Protein AF-A0A0E4FY52-F1 (afdb_monomer_lite)

pLDDT: mean 85.88, std 13.63, range [32.44, 98.69]

Secondary structure (DSSP, 8-state):
-PPPHHHHHHHHHHHHHHHHT-S---TTS-TTTTT--HHHHHHHHHHHHHHHSS---HHHHHHS-SHHHHHHHHTT-TTSGGGS--SSSEEEEEPPGGGHHHHHHHHHHHTGGGT--HHHHGGGTS--S--S--EEEEEETTEEEEEEEEEEEEEEETTEEEEEEEEEEEEE-GGGGGGHHHHHHHHT--TTPEEEESS--HHHHHHHHHTTPEE---EEEEE-TTTTGGGGG-SS--EEE--HHHHHTT--HHHHHHHHHHHTSSEEEEEEEETTEEEEEEEEEEEEEPPHHHHGGGGGTS-SEEEEEEEEEES-HHHHHHTHHHHHHHHHHHHT-SEEEEEGGGSSSPPSSEEEE---EEE-SS--GGG--SSSSHHHHS--

Foldseek 3Di:
DPPDLVVLLVVLQVLLCVLLVDPDDDQQDQSLLSPCAPVSLVSSQVVVCVVLVHHQPVLQCLVRVGNVSSSCSSVVVPPPDPPPPPDFFKDKDFDDPVCLQVVLCVLCVQPVVVVQHSVLSSLLVPAPFDPDGQWMFMGGVPDTFWIKGWLWHFAQDPNDTAIETEIDSGDGHPSNNSCSLVRVCVVPVDPRHKYKYFDDDPSRLVSVVVVVWDWLPWWKFKAFAPLLVVLVPDPFDKDKDQDPVVLCVPDDPNVNVLCVSQVVFQWRWMWIGTPPDIKTWTKHKAWDADDCVVCPPCSVPDDRIAIEIETQDIPDQVSCSSNVNVNFVVRCVVSVGRIYMYMQLSHPHRGDGDIHDTTMIMDHPPDDSSRDTCSSGCVGSHRD

Organism: NCBI:txid1355477

InterPro domains:
  IPR009081 Phosphopantetheine binding ACP domain [PF00550] (11-73)
  IPR009081 Phosphopantetheine binding ACP domain [PS50075] (3-78)
  IPR016181 Acyl-CoA N-acyltransferase [SSF55729] (88-184)
  IPR036736 ACP-like superfamily [G3DSA:1.10.1200.10] (4-85)
  IPR036736 ACP-like superfamily [SSF47336] (4-77)

Sequence (384 aa):
MLPDVEQLRKDLQAICQRVLDLAPIGWSDNLLDLGADSLAIVSLLLEIESYAGHPVPLSAFLRAPSIEGLIAVLSGAEAMTAQQLGRSGLHVRALGPEDVEPVCRFLEESFRGAGIDATKWRRLFDHGWSDHTRGFMLFDGNALVGFIGAVAARRQVNEEAVLVCNLSSWVVRAQYRGWGMALLASMLDDANATYTCFTPQPSSWAALIAQRFKPLDSQRIAIPPLLQAATLFGSTRPMISFDPAVIRERLTSHQSQIFDDHAAYDCLQLIVVDGPDYAYLVVKRRDQRLAASRLGRLARFLPLKIPYSDILHCSAPVLLLRHLERVKLAILRRQRTVALVAEARIFPVPPRGMMLPMITCFRSPLIADGELDRLYSEIVLLPI

Radius of gyration: 24.76 Å; chains: 1; bounding box: 55×55×76 Å

Structure (mmCIF, N/CA/C/O backbone):
data_AF-A0A0E4FY52-F1
#
_entry.id   AF-A0A0E4FY52-F1
#
loop_
_atom_site.group_PDB
_atom_site.id
_atom_site.type_symbol
_atom_site.label_atom_id
_atom_site.label_alt_id
_atom_site.label_comp_id
_atom_site.label_asym_id
_atom_site.label_entity_id
_atom_site.label_seq_id
_atom_site.pdbx_PDB_ins_code
_atom_site.Cartn_x
_atom_site.Cartn_y
_atom_site.Cartn_z
_atom_site.occupancy
_atom_site.B_iso_or_equiv
_atom_site.auth_seq_id
_atom_site.auth_comp_id
_atom_site.auth_asym_id
_atom_site.auth_atom_id
_atom_site.pdbx_PDB_model_num
ATOM 1 N N . MET A 1 1 ? -3.500 -17.241 49.534 1.00 34.25 1 MET A N 1
ATOM 2 C CA . MET A 1 1 ? -4.549 -16.269 49.897 1.00 34.25 1 MET A CA 1
ATOM 3 C C . MET A 1 1 ? -4.620 -15.279 48.754 1.00 34.25 1 MET A C 1
ATOM 5 O O . MET A 1 1 ? -3.636 -14.588 48.538 1.00 34.25 1 MET A O 1
ATOM 9 N N . LEU A 1 2 ? -5.688 -15.317 47.955 1.00 42.91 2 LEU A N 1
ATOM 10 C CA . LEU A 1 2 ? -5.938 -14.285 46.944 1.00 42.91 2 LEU A CA 1
ATOM 11 C C . LEU A 1 2 ? -6.092 -12.944 47.686 1.00 42.91 2 LEU A C 1
ATOM 13 O O . LEU A 1 2 ? -6.692 -12.963 48.767 1.00 42.91 2 LEU A O 1
ATOM 17 N N . PRO A 1 3 ? -5.529 -11.825 47.194 1.00 52.12 3 PRO A N 1
ATOM 18 C CA . PRO A 1 3 ? -5.827 -10.515 47.763 1.00 52.12 3 PRO A CA 1
ATOM 19 C C . PRO A 1 3 ? -7.348 -10.347 47.835 1.00 52.12 3 PRO A C 1
ATOM 21 O O . PRO A 1 3 ? -8.067 -10.819 46.953 1.00 52.12 3 PRO A O 1
ATOM 24 N N . ASP A 1 4 ? -7.832 -9.745 48.920 1.00 76.69 4 ASP A N 1
ATOM 25 C CA . ASP A 1 4 ? -9.251 -9.442 49.093 1.00 76.69 4 ASP A CA 1
ATOM 26 C C . ASP A 1 4 ? -9.739 -8.703 47.836 1.00 76.69 4 ASP A C 1
ATOM 28 O O . ASP A 1 4 ? -9.209 -7.645 47.495 1.00 76.69 4 ASP A O 1
ATOM 32 N N . VAL A 1 5 ? -10.683 -9.292 47.095 1.00 73.50 5 VAL A N 1
ATOM 33 C CA . VAL A 1 5 ? -11.169 -8.762 45.804 1.00 73.50 5 VAL A CA 1
ATOM 34 C C . VAL A 1 5 ? -11.662 -7.324 45.969 1.00 73.50 5 VAL A C 1
ATOM 36 O O . VAL A 1 5 ? -11.540 -6.505 45.060 1.00 73.50 5 VAL A O 1
ATOM 39 N N . GLU A 1 6 ? -12.155 -6.995 47.159 1.00 76.81 6 GLU A N 1
ATOM 40 C CA . GLU A 1 6 ? -12.583 -5.655 47.530 1.00 76.81 6 GLU A CA 1
ATOM 41 C C . GLU A 1 6 ? -11.409 -4.670 47.674 1.00 76.81 6 GLU A C 1
ATOM 43 O O . GLU A 1 6 ? -11.518 -3.505 47.286 1.00 76.81 6 GLU A O 1
ATOM 48 N N . GLN A 1 7 ? -10.260 -5.128 48.178 1.00 82.12 7 GLN A N 1
ATOM 49 C CA . GLN A 1 7 ? -9.035 -4.330 48.225 1.00 82.12 7 GLN A CA 1
ATOM 50 C C . GLN A 1 7 ? -8.464 -4.127 46.818 1.00 82.12 7 GLN A C 1
ATOM 52 O O . GLN A 1 7 ? -8.112 -3.006 46.458 1.00 82.12 7 GLN A O 1
ATOM 57 N N . LEU A 1 8 ? -8.475 -5.175 45.988 1.00 83.75 8 LEU A N 1
ATOM 58 C CA . LEU A 1 8 ? -8.060 -5.093 44.587 1.00 83.75 8 LEU A CA 1
ATOM 59 C C . LEU A 1 8 ? -8.913 -4.081 43.797 1.00 83.75 8 LEU A C 1
ATOM 61 O O . LEU A 1 8 ? -8.371 -3.289 43.031 1.00 83.75 8 LEU A O 1
ATOM 65 N N . ARG A 1 9 ? -10.236 -4.046 44.021 1.00 87.56 9 ARG A N 1
ATOM 66 C CA . ARG A 1 9 ? -11.139 -3.030 43.441 1.00 87.56 9 ARG A CA 1
ATOM 67 C C . ARG A 1 9 ? -10.727 -1.613 43.799 1.00 87.56 9 ARG A C 1
ATOM 69 O O . ARG A 1 9 ? -10.664 -0.763 42.915 1.00 87.56 9 ARG A O 1
ATOM 76 N N . LYS A 1 10 ? -10.453 -1.360 45.078 1.00 88.56 10 LYS A N 1
ATOM 77 C CA . LYS A 1 10 ? -10.075 -0.030 45.573 1.00 88.56 10 LYS A CA 1
ATOM 78 C C . LYS A 1 10 ? -8.712 0.408 45.049 1.00 88.56 10 LYS A C 1
ATOM 80 O O . LYS A 1 10 ? -8.567 1.559 44.647 1.00 88.56 10 LYS A O 1
ATOM 85 N N . ASP A 1 11 ? -7.749 -0.505 44.998 1.00 88.88 11 ASP A N 1
ATOM 86 C CA . ASP A 1 11 ? -6.402 -0.207 44.511 1.00 88.88 11 ASP A CA 1
ATOM 87 C C . ASP A 1 11 ? -6.418 0.104 43.007 1.00 88.88 11 ASP A C 1
ATOM 89 O O . ASP A 1 11 ? -5.869 1.118 42.571 1.00 88.88 11 ASP A O 1
ATOM 93 N N . LEU A 1 12 ? -7.138 -0.697 42.213 1.00 89.12 12 LEU A N 1
ATOM 94 C CA . LEU A 1 12 ? -7.328 -0.423 40.787 1.00 89.12 12 LEU A CA 1
ATOM 95 C C . LEU A 1 12 ? -8.127 0.860 40.548 1.00 89.12 12 LEU A C 1
ATOM 97 O O . LEU A 1 12 ? -7.792 1.620 39.642 1.00 89.12 12 LEU A O 1
ATOM 101 N N . GLN A 1 13 ? -9.143 1.145 41.366 1.00 92.50 13 GLN A N 1
ATOM 102 C CA . GLN A 1 13 ? -9.881 2.407 41.307 1.00 92.50 13 GLN A CA 1
ATOM 103 C C . GLN A 1 13 ? -8.958 3.605 41.549 1.00 92.50 13 GLN A C 1
ATOM 105 O O . GLN A 1 13 ? -9.003 4.559 40.777 1.00 92.50 13 GLN A O 1
ATOM 110 N N . ALA A 1 14 ? -8.083 3.541 42.555 1.00 89.94 14 ALA A N 1
ATOM 111 C CA . ALA A 1 14 ? -7.125 4.603 42.847 1.00 89.94 14 ALA A CA 1
ATOM 112 C C . ALA A 1 14 ? -6.115 4.811 41.703 1.00 89.94 14 ALA A C 1
ATOM 114 O O . ALA A 1 14 ? -5.808 5.952 41.351 1.00 89.94 14 ALA A O 1
ATOM 115 N N . ILE A 1 15 ? -5.637 3.726 41.082 1.00 89.50 15 ILE A N 1
ATOM 116 C CA . ILE A 1 15 ? -4.785 3.785 39.884 1.00 89.50 15 ILE A CA 1
ATOM 117 C C . ILE A 1 15 ? -5.532 4.469 38.732 1.00 89.50 15 ILE A C 1
ATOM 119 O O . ILE A 1 15 ? -5.026 5.434 38.162 1.00 89.50 15 ILE A O 1
ATOM 123 N N . CYS A 1 16 ? -6.762 4.035 38.438 1.00 87.88 16 CYS A N 1
ATOM 124 C CA . CYS A 1 16 ? -7.575 4.608 37.363 1.00 87.88 16 CYS A CA 1
ATOM 125 C C . CYS A 1 16 ? -7.833 6.103 37.572 1.00 87.88 16 CYS A C 1
ATOM 127 O O . CYS A 1 16 ? -7.650 6.890 36.648 1.00 87.88 16 CYS A O 1
ATOM 129 N N . GLN A 1 17 ? -8.205 6.505 38.789 1.00 90.81 17 GLN A N 1
ATOM 130 C CA . GLN A 1 17 ? -8.491 7.903 39.116 1.00 90.81 17 GLN A CA 1
ATOM 131 C C . GLN A 1 17 ? -7.258 8.796 38.985 1.00 90.81 17 GLN A C 1
ATOM 133 O O . GLN A 1 17 ? -7.359 9.922 38.509 1.00 90.81 17 GLN A O 1
ATOM 138 N N . ARG A 1 18 ? -6.087 8.285 39.379 1.00 87.44 18 ARG A N 1
ATOM 139 C CA . ARG A 1 18 ? -4.816 9.008 39.287 1.00 87.44 18 ARG A CA 1
ATOM 140 C C . ARG A 1 18 ? -4.327 9.151 37.848 1.00 87.44 18 ARG A C 1
ATOM 142 O O . ARG A 1 18 ? -3.831 10.212 37.492 1.00 87.44 18 ARG A O 1
ATOM 149 N N . VAL A 1 19 ? -4.448 8.104 37.031 1.00 85.94 19 VAL A N 1
ATOM 150 C CA . VAL A 1 19 ? -3.993 8.129 35.629 1.00 85.94 19 VAL A CA 1
ATOM 151 C C . VAL A 1 19 ? -4.923 8.962 34.748 1.00 85.94 19 VAL A C 1
ATOM 153 O O . VAL A 1 19 ? -4.449 9.649 33.848 1.00 85.94 19 VAL A O 1
ATOM 156 N N . LEU A 1 20 ? -6.233 8.910 35.002 1.00 82.31 20 LEU A N 1
ATOM 157 C CA . LEU A 1 20 ? -7.238 9.637 34.219 1.00 82.31 20 LEU A CA 1
ATOM 158 C C . LEU A 1 20 ? -7.530 11.046 34.747 1.00 82.31 20 LEU A C 1
ATOM 160 O O . LEU A 1 20 ? -8.320 11.754 34.131 1.00 82.31 20 LEU A O 1
ATOM 164 N N . ASP A 1 21 ? -6.911 11.439 35.865 1.00 84.81 21 ASP A N 1
ATOM 165 C CA . ASP A 1 21 ? -7.165 12.705 36.571 1.00 84.81 21 ASP A CA 1
ATOM 166 C C . ASP A 1 21 ? -8.673 12.967 36.774 1.00 84.81 21 ASP A C 1
ATOM 168 O O . ASP A 1 21 ? -9.191 14.068 36.583 1.00 84.81 21 ASP A O 1
ATOM 172 N N . LEU A 1 22 ? -9.408 11.901 37.113 1.00 83.00 22 LEU A N 1
ATOM 173 C CA . LEU A 1 22 ? -10.867 11.888 37.177 1.00 83.00 22 LEU A CA 1
ATOM 174 C C . LEU A 1 22 ? -11.335 11.102 38.402 1.00 83.00 22 LEU A C 1
ATOM 176 O O . LEU A 1 22 ? -10.983 9.939 38.572 1.00 83.00 22 LEU A O 1
ATOM 180 N N . ALA A 1 23 ? -12.169 11.712 39.246 1.00 82.06 23 ALA A N 1
ATOM 181 C CA . ALA A 1 23 ? -12.808 11.050 40.381 1.00 82.06 23 ALA A CA 1
ATOM 182 C C . ALA A 1 23 ? -14.222 11.619 40.636 1.00 82.06 23 ALA A C 1
ATOM 184 O O . ALA A 1 23 ? -14.404 12.833 40.533 1.00 82.06 23 ALA A O 1
ATOM 185 N N . PRO A 1 24 ? -15.213 10.790 41.027 1.00 80.69 24 PRO A N 1
ATOM 186 C CA . PRO A 1 24 ? -15.132 9.342 41.216 1.00 80.69 24 PRO A CA 1
ATOM 187 C C . PRO A 1 24 ? -15.233 8.560 39.891 1.00 80.69 24 PRO A C 1
ATOM 189 O O . PRO A 1 24 ? -15.881 9.012 38.957 1.00 80.69 24 PRO A O 1
ATOM 192 N N . ILE A 1 25 ? -14.619 7.373 39.837 1.00 86.38 25 ILE A N 1
ATOM 193 C CA . ILE A 1 25 ? -14.778 6.404 38.739 1.00 86.38 25 ILE A CA 1
ATOM 194 C C . ILE A 1 25 ? -15.469 5.182 39.339 1.00 86.38 25 ILE A C 1
ATOM 196 O O . ILE A 1 25 ? -14.977 4.629 40.326 1.00 86.38 25 ILE A O 1
ATOM 200 N N . GLY A 1 26 ? -16.615 4.789 38.796 1.00 84.19 26 GLY A N 1
ATOM 201 C CA . GLY A 1 26 ? -17.335 3.577 39.169 1.00 84.19 26 GLY A CA 1
ATOM 202 C C . GLY A 1 26 ? -16.614 2.315 38.695 1.00 84.19 26 GLY A C 1
ATOM 203 O O . GLY A 1 26 ? -15.901 2.319 37.695 1.00 84.19 26 GLY A O 1
ATOM 204 N N . TRP A 1 27 ? -16.786 1.195 39.401 1.00 87.69 27 TRP A N 1
ATOM 205 C CA . TRP A 1 27 ? -16.059 -0.041 39.070 1.00 87.69 27 TRP A CA 1
ATOM 206 C C . TRP A 1 27 ? -16.488 -0.677 37.741 1.00 87.69 27 TRP A C 1
ATOM 208 O O . TRP A 1 27 ? -15.684 -1.336 37.081 1.00 87.69 27 TRP A O 1
ATOM 218 N N . SER A 1 28 ? -17.739 -0.449 37.343 1.00 84.19 28 SER A N 1
ATOM 219 C CA . SER A 1 28 ? -18.313 -0.869 36.064 1.00 84.19 28 SER A CA 1
ATOM 220 C C . SER A 1 28 ? -18.165 0.182 34.960 1.00 84.19 28 SER A C 1
ATOM 222 O O . SER A 1 28 ? -18.600 -0.068 33.837 1.00 84.19 28 SER A O 1
ATOM 224 N N . ASP A 1 29 ? -17.599 1.355 35.264 1.00 82.31 29 ASP A N 1
ATOM 225 C CA . ASP A 1 29 ? -17.460 2.421 34.278 1.00 82.31 29 ASP A CA 1
ATOM 226 C C . ASP A 1 29 ? -16.465 2.004 33.202 1.00 82.31 29 ASP A C 1
ATOM 228 O O . ASP A 1 29 ? -15.409 1.426 33.478 1.00 82.31 29 ASP A O 1
ATOM 232 N N . ASN A 1 30 ? -16.810 2.317 31.957 1.00 81.06 30 ASN A N 1
ATOM 233 C CA . ASN A 1 30 ? -15.913 2.106 30.843 1.00 81.06 30 ASN A CA 1
ATOM 234 C C . ASN A 1 30 ? -14.850 3.209 30.838 1.00 81.06 30 ASN A C 1
ATOM 236 O O . ASN A 1 30 ? -15.121 4.363 30.510 1.00 81.06 30 ASN A O 1
ATOM 240 N N . LEU A 1 31 ? -13.622 2.835 31.173 1.00 82.88 31 LEU A N 1
ATOM 241 C CA . LEU A 1 31 ? -12.478 3.731 31.277 1.00 82.88 31 LEU A CA 1
ATOM 242 C C . LEU A 1 31 ? -12.156 4.420 29.937 1.00 82.88 31 LEU A C 1
ATOM 244 O O . LEU A 1 31 ? -11.654 5.541 29.939 1.00 82.88 31 LEU A O 1
ATOM 248 N N . LEU A 1 32 ? -12.490 3.807 28.792 1.00 79.06 32 LEU A N 1
ATOM 249 C CA . LEU A 1 32 ? -12.318 4.421 27.466 1.00 79.06 32 LEU A CA 1
ATOM 250 C C . LEU A 1 32 ? -13.301 5.572 27.229 1.00 79.06 32 LEU A C 1
ATOM 252 O O . LEU A 1 32 ? -12.931 6.581 26.627 1.00 79.06 32 LEU A O 1
ATOM 256 N N . ASP A 1 33 ? -14.535 5.433 27.716 1.00 77.31 33 ASP A N 1
ATOM 257 C CA . ASP A 1 33 ? -15.580 6.454 27.573 1.00 77.31 33 ASP A CA 1
ATOM 258 C C . ASP A 1 33 ? -15.312 7.660 28.486 1.00 77.31 33 ASP A C 1
ATOM 260 O O . ASP A 1 33 ? -15.696 8.786 28.172 1.00 77.31 33 ASP A O 1
ATOM 264 N N . LEU A 1 34 ? -14.569 7.441 29.575 1.00 78.12 34 LEU A N 1
ATOM 265 C CA . LEU A 1 34 ? -14.102 8.476 30.499 1.00 78.12 34 LEU A CA 1
ATOM 266 C C . LEU A 1 34 ? -12.890 9.272 29.981 1.00 78.12 34 LEU A C 1
ATOM 268 O O . LEU A 1 34 ? -12.350 10.108 30.700 1.00 78.12 34 LEU A O 1
ATOM 272 N N . GLY A 1 35 ? -12.477 9.051 28.729 1.00 66.44 35 GLY A N 1
ATOM 273 C CA . GLY A 1 35 ? -11.421 9.831 28.088 1.00 66.44 35 GLY A CA 1
ATOM 274 C C . GLY A 1 35 ? -10.022 9.239 28.221 1.00 66.44 35 GLY A C 1
ATOM 275 O O . GLY A 1 35 ? -9.051 9.961 27.995 1.00 66.44 35 GLY A O 1
ATOM 276 N N . ALA A 1 36 ? -9.892 7.942 28.529 1.00 67.62 36 ALA A N 1
ATOM 277 C CA . ALA A 1 36 ? -8.607 7.258 28.432 1.00 67.62 36 ALA A CA 1
ATOM 278 C C . ALA A 1 36 ? -8.113 7.267 26.973 1.00 67.62 36 ALA A C 1
ATOM 280 O O . ALA A 1 36 ? -8.578 6.506 26.121 1.00 67.62 36 ALA A O 1
ATOM 281 N N . ASP A 1 37 ? -7.172 8.159 26.671 1.00 70.31 37 ASP A N 1
ATOM 282 C CA . ASP A 1 37 ? -6.479 8.184 25.390 1.00 70.31 37 ASP A CA 1
ATOM 283 C C . ASP A 1 37 ? -5.378 7.111 25.319 1.00 70.31 37 ASP A C 1
ATOM 285 O O . ASP A 1 37 ? -5.111 6.379 26.274 1.00 70.31 37 ASP A O 1
ATOM 289 N N . SER A 1 38 ? -4.721 6.980 24.164 1.00 64.38 38 SER A N 1
ATOM 290 C CA . SER A 1 38 ? -3.705 5.940 23.961 1.00 64.38 38 SER A CA 1
ATOM 291 C C . SER A 1 38 ? -2.538 6.016 24.955 1.00 64.38 38 SER A C 1
ATOM 293 O O . SER A 1 38 ? -1.946 4.979 25.244 1.00 64.38 38 SER A O 1
ATOM 295 N N . LEU A 1 39 ? -2.200 7.199 25.481 1.00 74.12 39 LEU A N 1
ATOM 296 C CA . LEU A 1 39 ? -1.121 7.355 26.458 1.00 74.12 39 LEU A CA 1
ATOM 297 C C . LEU A 1 39 ? -1.607 7.034 27.874 1.00 74.12 39 LEU A C 1
ATOM 299 O O . LEU A 1 39 ? -0.885 6.381 28.631 1.00 74.12 39 LEU A O 1
ATOM 303 N N . ALA A 1 40 ? -2.834 7.437 28.203 1.00 78.62 40 ALA A N 1
ATOM 304 C CA . ALA A 1 40 ? -3.483 7.100 29.460 1.00 78.62 40 ALA A CA 1
ATOM 305 C C . ALA A 1 40 ? -3.671 5.584 29.594 1.00 78.62 40 ALA A C 1
ATOM 307 O O . ALA A 1 40 ? -3.322 5.027 30.625 1.00 78.62 40 ALA A O 1
ATOM 308 N N . ILE A 1 41 ? -4.111 4.890 28.537 1.00 81.38 41 ILE A N 1
ATOM 309 C CA . ILE A 1 41 ? -4.272 3.425 28.539 1.00 81.38 41 ILE A CA 1
ATOM 310 C C . ILE A 1 41 ? -2.930 2.718 28.753 1.00 81.38 41 ILE A C 1
ATOM 312 O O . ILE A 1 41 ? -2.851 1.775 29.535 1.00 81.38 41 ILE A O 1
ATOM 316 N N . VAL A 1 42 ? -1.861 3.163 28.082 1.00 78.00 42 VAL A N 1
ATOM 317 C CA . VAL A 1 42 ? -0.525 2.571 28.268 1.00 78.00 42 VAL A CA 1
ATOM 318 C C . VAL A 1 42 ? -0.023 2.806 29.691 1.00 78.00 42 VAL A C 1
ATOM 320 O O . VAL A 1 42 ? 0.453 1.871 30.324 1.00 78.00 42 VAL A O 1
ATOM 323 N N . SER A 1 43 ? -0.170 4.026 30.212 1.00 81.56 43 SER A N 1
ATOM 324 C CA . SER A 1 43 ? 0.218 4.363 31.589 1.00 81.56 43 SER A CA 1
ATOM 325 C C . SER A 1 43 ? -0.569 3.545 32.613 1.00 81.56 43 SER A C 1
ATOM 327 O O . SER A 1 43 ? 0.012 3.014 33.555 1.00 81.56 43 SER A O 1
ATOM 329 N N . LEU A 1 44 ? -1.873 3.384 32.381 1.00 86.88 44 LEU A N 1
ATOM 330 C CA . LEU A 1 44 ? -2.771 2.591 33.210 1.00 86.88 44 LEU A CA 1
ATOM 331 C C . LEU A 1 44 ? -2.339 1.126 33.238 1.00 86.88 44 LEU A C 1
ATOM 333 O O . LEU A 1 44 ? -2.175 0.560 34.312 1.00 86.88 44 LEU A O 1
ATOM 337 N N . LEU A 1 45 ? -2.113 0.521 32.069 1.00 83.50 45 LEU A N 1
ATOM 338 C CA . LEU A 1 45 ? -1.670 -0.867 31.984 1.00 83.50 45 LEU A CA 1
ATOM 339 C C . LEU A 1 45 ? -0.311 -1.058 32.653 1.00 83.50 45 LEU A C 1
ATOM 341 O O . LEU A 1 45 ? -0.180 -1.974 33.449 1.00 83.50 45 LEU A O 1
ATOM 345 N N . LEU A 1 46 ? 0.661 -0.171 32.427 1.00 80.44 46 LEU A N 1
ATOM 346 C CA . LEU A 1 46 ? 1.974 -0.264 33.077 1.00 80.44 46 LEU A CA 1
ATOM 347 C C . LEU A 1 46 ? 1.884 -0.169 34.608 1.00 80.44 46 LEU A C 1
ATOM 349 O O . LEU A 1 46 ? 2.585 -0.896 35.312 1.00 80.44 46 LEU A O 1
ATOM 353 N N . GLU A 1 47 ? 1.024 0.701 35.146 1.00 84.00 47 GLU A N 1
ATOM 354 C CA . GLU A 1 47 ? 0.815 0.788 36.596 1.00 84.00 47 GLU A CA 1
ATOM 355 C C . GLU A 1 47 ? 0.099 -0.439 37.160 1.00 84.00 47 GLU A C 1
ATOM 357 O O . GLU A 1 47 ? 0.480 -0.932 38.222 1.00 84.00 47 GLU A O 1
ATOM 362 N N . ILE A 1 48 ? -0.897 -0.963 36.445 1.00 84.75 48 ILE A N 1
ATOM 363 C CA . ILE A 1 48 ? -1.607 -2.182 36.842 1.00 84.75 48 ILE A CA 1
ATOM 364 C C . ILE A 1 48 ? -0.672 -3.394 36.776 1.00 84.75 48 ILE A C 1
ATOM 366 O O . ILE A 1 48 ? -0.696 -4.217 37.682 1.00 84.75 48 ILE A O 1
ATOM 370 N N . GLU A 1 49 ? 0.185 -3.497 35.760 1.00 79.00 49 GLU A N 1
ATOM 371 C CA . GLU A 1 49 ? 1.195 -4.555 35.634 1.00 79.00 49 GLU A CA 1
ATOM 372 C C . GLU A 1 49 ? 2.230 -4.487 36.761 1.00 79.00 49 GLU A C 1
ATOM 374 O O . GLU A 1 49 ? 2.581 -5.514 37.343 1.00 79.00 49 GLU A O 1
ATOM 379 N N . SER A 1 50 ? 2.678 -3.277 37.110 1.00 77.00 50 SER A N 1
ATOM 380 C CA . SER A 1 50 ? 3.571 -3.038 38.249 1.00 77.00 50 SER A CA 1
ATOM 381 C C . SER A 1 50 ? 2.931 -3.469 39.575 1.00 77.00 50 SER A C 1
ATOM 383 O O . SER A 1 50 ? 3.596 -4.061 40.423 1.00 77.00 50 SER A O 1
ATOM 385 N N . TYR A 1 51 ? 1.627 -3.226 39.735 1.00 82.44 51 TYR A N 1
ATOM 386 C CA . TYR A 1 51 ? 0.863 -3.634 40.913 1.00 82.44 51 TYR A CA 1
ATOM 387 C C . TYR A 1 51 ? 0.585 -5.151 40.951 1.00 82.44 51 TYR A C 1
ATOM 389 O O . TYR A 1 51 ? 0.758 -5.784 41.991 1.00 82.44 51 TYR A O 1
ATOM 397 N N . ALA A 1 52 ? 0.169 -5.749 39.831 1.00 77.12 52 ALA A N 1
ATOM 398 C CA . ALA A 1 52 ? -0.245 -7.152 39.739 1.00 77.12 52 ALA A CA 1
ATOM 399 C C . ALA A 1 52 ? 0.932 -8.137 39.598 1.00 77.12 52 ALA A C 1
ATOM 401 O O . ALA A 1 52 ? 0.775 -9.332 39.852 1.00 77.12 52 ALA A O 1
ATOM 402 N N . GLY A 1 53 ? 2.112 -7.662 39.188 1.00 67.81 53 GLY A N 1
ATOM 403 C CA . GLY A 1 53 ? 3.317 -8.480 39.016 1.00 67.81 53 GLY A CA 1
ATOM 404 C C . GLY A 1 53 ? 3.319 -9.368 37.765 1.00 67.81 53 GLY A C 1
ATOM 405 O O . GLY A 1 53 ? 4.213 -10.200 37.610 1.00 67.81 53 GLY A O 1
ATOM 406 N N . HIS A 1 54 ? 2.344 -9.209 36.868 1.00 70.56 54 HIS A N 1
ATOM 407 C CA . HIS A 1 54 ? 2.256 -9.920 35.592 1.00 70.56 54 HIS A CA 1
ATOM 408 C C . HIS A 1 54 ? 1.638 -9.024 34.504 1.00 70.56 54 HIS A C 1
ATOM 410 O O . HIS A 1 54 ? 0.875 -8.112 34.830 1.00 70.56 54 HIS A O 1
ATOM 416 N N . PRO A 1 55 ? 1.941 -9.269 33.212 1.00 64.75 55 PRO A N 1
ATOM 417 C CA . PRO A 1 55 ? 1.423 -8.448 32.126 1.00 64.75 55 PRO A CA 1
ATOM 418 C C . PRO A 1 55 ? -0.102 -8.567 32.003 1.00 64.75 55 PRO A C 1
ATOM 420 O O . PRO A 1 55 ? -0.659 -9.657 32.165 1.00 64.75 55 PRO A O 1
ATOM 423 N N . VAL A 1 56 ? -0.766 -7.461 31.667 1.00 73.19 56 VAL A N 1
ATOM 424 C CA . VAL A 1 56 ? -2.203 -7.414 31.366 1.00 73.19 56 VAL A CA 1
ATOM 425 C C . VAL A 1 56 ? -2.345 -7.193 29.865 1.00 73.19 56 VAL A C 1
ATOM 427 O O . VAL A 1 56 ? -2.041 -6.103 29.372 1.00 73.19 56 VAL A O 1
ATOM 430 N N . PRO A 1 57 ? -2.792 -8.201 29.092 1.00 72.44 57 PRO A N 1
ATOM 431 C CA . PRO A 1 57 ? -2.941 -8.038 27.657 1.00 72.44 57 PRO A CA 1
ATOM 432 C C . PRO A 1 57 ? -3.901 -6.889 27.351 1.00 72.44 57 PRO A C 1
ATOM 434 O O . PRO A 1 57 ? -5.054 -6.898 27.787 1.00 72.44 57 PRO A O 1
ATOM 437 N N . LEU A 1 58 ? -3.457 -5.929 26.537 1.00 72.12 58 LEU A N 1
ATOM 438 C CA . LEU A 1 58 ? -4.317 -4.834 26.085 1.00 72.12 58 LEU A CA 1
ATOM 439 C C . LEU A 1 58 ? -5.604 -5.367 25.430 1.00 72.12 58 LEU A C 1
ATOM 441 O O . LEU A 1 58 ? -6.663 -4.778 25.601 1.00 72.12 58 LEU A O 1
ATOM 445 N N . SER A 1 59 ? -5.540 -6.500 24.724 1.00 64.94 59 SER A N 1
ATOM 446 C CA . SER A 1 59 ? -6.718 -7.157 24.143 1.00 64.94 59 SER A CA 1
ATOM 447 C C . SER A 1 59 ? -7.768 -7.537 25.192 1.00 64.94 59 SER A C 1
ATOM 449 O O . SER A 1 59 ? -8.960 -7.390 24.938 1.00 64.94 59 SER A O 1
ATOM 451 N N . ALA A 1 60 ? -7.339 -8.003 26.365 1.00 69.69 60 ALA A N 1
ATOM 452 C CA . ALA A 1 60 ? -8.215 -8.401 27.459 1.00 69.69 60 ALA A CA 1
ATOM 453 C C . ALA A 1 60 ? -8.850 -7.171 28.130 1.00 69.69 60 ALA A C 1
ATOM 455 O O . ALA A 1 60 ? -10.063 -7.141 28.331 1.00 69.69 60 ALA A O 1
ATOM 456 N N . PHE A 1 61 ? -8.061 -6.113 28.353 1.00 79.88 61 PHE A N 1
ATOM 457 C CA . PHE A 1 61 ? -8.569 -4.814 28.807 1.00 79.88 61 PHE A CA 1
ATOM 458 C C . PHE A 1 61 ? -9.597 -4.221 27.836 1.00 79.88 61 PHE A C 1
ATOM 460 O O . PHE A 1 61 ? -10.676 -3.822 28.249 1.00 79.88 61 PHE A O 1
ATOM 467 N N . LEU A 1 62 ? -9.313 -4.205 26.531 1.00 76.38 62 LEU A N 1
ATOM 468 C CA . LEU A 1 62 ? -10.215 -3.619 25.532 1.00 76.38 62 LEU A CA 1
ATOM 469 C C . LEU A 1 62 ? -11.537 -4.387 25.376 1.00 76.38 62 LEU A C 1
ATOM 471 O O . LEU A 1 62 ? -12.524 -3.799 24.943 1.00 76.38 62 LEU A O 1
ATOM 475 N N . ARG A 1 63 ? -11.575 -5.682 25.719 1.00 74.31 63 ARG A N 1
ATOM 476 C CA . ARG A 1 63 ? -12.817 -6.475 25.734 1.00 74.31 63 ARG A CA 1
ATOM 477 C C . ARG A 1 63 ? -13.725 -6.112 26.909 1.00 74.31 63 ARG A C 1
ATOM 479 O O . ARG A 1 63 ? -14.941 -6.181 26.766 1.00 74.31 63 ARG A O 1
ATOM 486 N N . ALA A 1 64 ? -13.146 -5.741 28.048 1.00 79.50 64 ALA A N 1
ATOM 487 C CA . ALA A 1 64 ? -13.870 -5.347 29.251 1.00 79.50 64 ALA A CA 1
ATOM 488 C C . ALA A 1 64 ? -13.147 -4.170 29.939 1.00 79.50 64 ALA A C 1
ATOM 490 O O . ALA A 1 64 ? -12.464 -4.372 30.945 1.00 79.50 64 ALA A O 1
ATOM 491 N N . PRO A 1 65 ? -13.262 -2.944 29.394 1.00 84.94 65 PRO A N 1
ATOM 492 C CA . PRO A 1 65 ? -12.466 -1.782 29.805 1.00 84.94 65 PRO A CA 1
ATOM 493 C C . PRO A 1 65 ? -12.990 -1.129 31.092 1.00 84.94 65 PRO A C 1
ATOM 495 O O . PRO A 1 65 ? -13.176 0.081 31.160 1.00 84.94 65 PRO A O 1
ATOM 498 N N . SER A 1 66 ? -13.252 -1.928 32.119 1.00 88.50 66 SER A N 1
ATOM 499 C CA . SER A 1 66 ? -13.699 -1.483 33.438 1.00 88.50 66 SER A CA 1
ATOM 500 C C . SER A 1 66 ? -12.803 -2.068 34.524 1.00 88.50 66 SER A C 1
ATOM 502 O O . SER A 1 66 ? -12.047 -3.014 34.286 1.00 88.50 66 SER A O 1
ATOM 504 N N . ILE A 1 67 ? -12.891 -1.529 35.740 1.00 87.88 67 ILE A N 1
ATOM 505 C CA . ILE A 1 67 ? -12.172 -2.083 36.897 1.00 87.88 67 ILE A CA 1
ATOM 506 C C . ILE A 1 67 ? -12.635 -3.525 37.153 1.00 87.88 67 ILE A C 1
ATOM 508 O O . ILE A 1 67 ? -11.816 -4.396 37.428 1.00 87.88 67 ILE A O 1
ATOM 512 N N . GLU A 1 68 ? -13.928 -3.815 36.988 1.00 84.06 68 GLU A N 1
ATOM 513 C CA . GLU A 1 68 ? -14.450 -5.184 37.085 1.00 84.06 68 GLU A CA 1
ATOM 514 C C . GLU A 1 68 ? -13.909 -6.114 35.993 1.00 84.06 68 GLU A C 1
ATOM 516 O O . GLU A 1 68 ? -13.553 -7.257 36.285 1.00 84.06 68 GLU A O 1
ATOM 521 N N . GLY A 1 69 ? -13.805 -5.629 34.753 1.00 81.00 69 GLY A N 1
ATOM 522 C CA . GLY A 1 69 ? -13.224 -6.385 33.646 1.00 81.00 69 GLY A CA 1
ATOM 523 C C . GLY A 1 69 ? -11.747 -6.693 33.869 1.00 81.00 69 GLY A C 1
ATOM 524 O O . GLY A 1 69 ? -11.323 -7.838 33.718 1.00 81.00 69 GLY A O 1
ATOM 525 N N . LEU A 1 70 ? -10.984 -5.704 34.337 1.00 84.00 70 LEU A N 1
ATOM 526 C CA . LEU A 1 70 ? -9.593 -5.874 34.752 1.00 84.00 70 LEU A CA 1
ATOM 527 C C . LEU A 1 70 ? -9.458 -6.924 35.856 1.00 84.00 70 LEU A C 1
ATOM 529 O O . LEU A 1 70 ? -8.613 -7.805 35.754 1.00 84.00 70 LEU A O 1
ATOM 533 N N . ILE A 1 71 ? -10.316 -6.897 36.874 1.00 84.25 71 ILE A N 1
ATOM 534 C CA . ILE A 1 71 ? -10.298 -7.902 37.945 1.00 84.25 71 ILE A CA 1
ATOM 535 C C . ILE A 1 71 ? -10.605 -9.294 37.409 1.00 84.25 71 ILE A C 1
ATOM 537 O O . ILE A 1 71 ? -9.955 -10.249 37.830 1.00 84.25 71 ILE A O 1
ATOM 541 N N . ALA A 1 72 ? -11.555 -9.432 36.483 1.00 79.50 72 ALA A N 1
ATOM 542 C CA . ALA A 1 72 ? -11.869 -10.719 35.868 1.00 79.50 72 ALA A CA 1
ATOM 543 C C . ALA A 1 72 ? -10.670 -11.289 35.090 1.00 79.50 72 ALA A C 1
ATOM 545 O O . ALA A 1 72 ? -10.390 -12.486 35.190 1.00 79.50 72 ALA A O 1
ATOM 546 N N . VAL A 1 73 ? -9.929 -10.425 34.385 1.00 77.88 73 VAL A N 1
ATOM 547 C CA . VAL A 1 73 ? -8.687 -10.779 33.678 1.00 77.88 73 VAL A CA 1
ATOM 548 C C . VAL A 1 73 ? -7.583 -11.163 34.665 1.00 77.88 73 VAL A C 1
ATOM 550 O O . VAL A 1 73 ? -6.967 -12.215 34.519 1.00 77.88 73 VAL A O 1
ATOM 553 N N . LEU A 1 74 ? -7.371 -10.360 35.711 1.00 77.50 74 LEU A N 1
ATOM 554 C CA . LEU A 1 74 ? -6.368 -10.610 36.754 1.00 77.50 74 LEU A CA 1
ATOM 555 C C . LEU A 1 74 ? -6.686 -11.863 37.593 1.00 77.50 74 LEU A C 1
ATOM 557 O O . LEU A 1 74 ? -5.779 -12.516 38.099 1.00 77.50 74 LEU A O 1
ATOM 561 N N . SER A 1 75 ? -7.965 -12.228 37.719 1.00 73.00 75 SER A N 1
ATOM 562 C CA . SER A 1 75 ? -8.424 -13.399 38.483 1.00 73.00 75 SER A CA 1
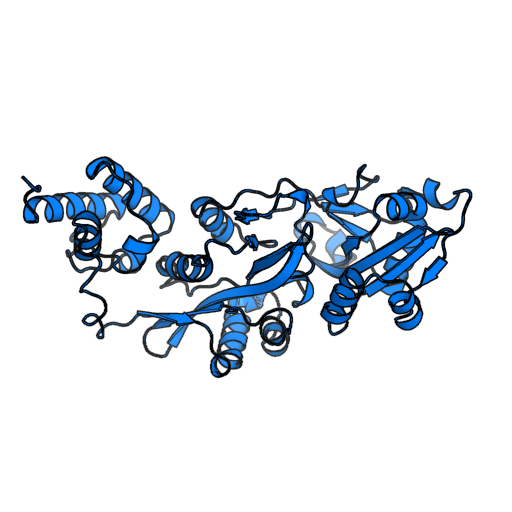ATOM 563 C C . SER A 1 75 ? -8.506 -14.687 37.649 1.00 73.00 75 SER A C 1
ATOM 565 O O . SER A 1 75 ? -8.881 -15.728 38.186 1.00 73.00 75 SER A O 1
ATOM 567 N N . GLY A 1 76 ? -8.179 -14.645 36.350 1.00 58.59 76 GLY A N 1
ATOM 568 C CA . GLY A 1 76 ? -8.182 -15.821 35.467 1.00 58.59 76 GLY A CA 1
ATOM 569 C C . GLY A 1 76 ? -9.573 -16.352 35.086 1.00 58.59 76 GLY A C 1
ATOM 570 O O . GLY A 1 76 ? -9.705 -17.519 34.724 1.00 58.59 76 GLY A O 1
ATOM 571 N N . ALA A 1 77 ? -10.621 -15.525 35.160 1.00 50.59 77 ALA A N 1
ATOM 572 C CA . ALA A 1 77 ? -12.016 -15.924 34.944 1.00 50.59 77 ALA A CA 1
ATOM 573 C C . ALA A 1 77 ? -12.519 -15.642 33.509 1.00 50.59 77 ALA A C 1
ATOM 575 O O . ALA A 1 77 ? -13.634 -15.160 33.316 1.00 50.59 77 ALA A O 1
ATOM 576 N N . GLU A 1 78 ? -11.722 -15.946 32.480 1.00 44.22 78 GLU A N 1
ATOM 577 C CA . GLU A 1 78 ? -12.037 -15.635 31.069 1.00 44.22 78 GLU A CA 1
ATOM 578 C C . GLU A 1 78 ? -13.206 -16.443 30.448 1.00 44.22 78 GLU A C 1
ATOM 580 O O . GLU A 1 78 ? -13.493 -16.293 29.263 1.00 44.22 78 GLU A O 1
ATOM 585 N N . ALA A 1 79 ? -13.936 -17.273 31.203 1.00 36.22 79 ALA A N 1
ATOM 586 C CA . ALA A 1 79 ? -14.850 -18.260 30.612 1.00 36.22 79 ALA A CA 1
ATOM 587 C C . ALA A 1 79 ? -16.369 -17.975 30.695 1.00 36.22 79 ALA A C 1
ATOM 589 O O . ALA A 1 79 ? -17.131 -18.780 30.167 1.00 36.22 79 ALA A O 1
ATOM 590 N N . MET A 1 80 ? -16.867 -16.891 31.316 1.00 32.44 80 MET A N 1
ATOM 591 C CA . MET A 1 80 ? -18.329 -16.757 31.561 1.00 32.44 80 MET A CA 1
ATOM 592 C C . MET A 1 80 ? -19.012 -15.429 31.185 1.00 32.44 80 MET A C 1
ATOM 594 O O . MET A 1 80 ? -20.239 -15.371 31.182 1.00 32.44 80 MET A O 1
ATOM 598 N N . THR A 1 81 ? -18.297 -14.371 30.803 1.00 34.72 81 THR A N 1
ATOM 599 C CA . THR A 1 81 ? -18.902 -13.034 30.589 1.00 34.72 81 THR A CA 1
ATOM 600 C C . THR A 1 81 ? -19.318 -12.717 29.150 1.00 34.72 81 THR A C 1
ATOM 602 O O . THR A 1 81 ? -19.877 -11.650 28.897 1.00 34.72 81 THR A O 1
ATOM 605 N N . ALA A 1 82 ? -19.132 -13.640 28.201 1.00 37.69 82 ALA A N 1
ATOM 606 C CA . ALA A 1 82 ? -19.465 -13.418 26.788 1.00 37.69 82 ALA A CA 1
ATOM 607 C C . ALA A 1 82 ? -20.980 -13.314 26.497 1.00 37.69 82 ALA A C 1
ATOM 609 O O . ALA A 1 82 ? -21.363 -12.893 25.408 1.00 37.69 82 ALA A O 1
ATOM 610 N N . GLN A 1 83 ? -21.854 -13.672 27.446 1.00 34.66 83 GLN A N 1
ATOM 611 C CA . GLN A 1 83 ? -23.292 -13.827 27.187 1.00 34.66 83 GLN A CA 1
ATOM 612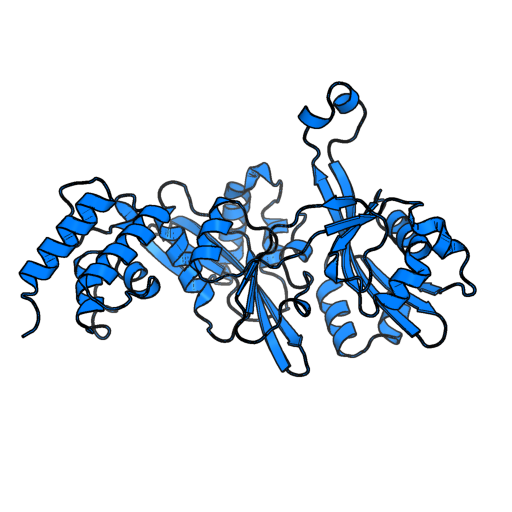 C C . GLN A 1 83 ? -24.204 -12.815 27.907 1.00 34.66 83 GLN A C 1
ATOM 614 O O . GLN A 1 83 ? -25.418 -12.881 27.735 1.00 34.66 83 GLN A O 1
ATOM 619 N N . GLN A 1 84 ? -23.659 -11.852 28.669 1.00 36.75 84 GLN A N 1
ATOM 620 C CA . GLN A 1 84 ? -24.470 -10.979 29.542 1.00 36.75 84 GLN A CA 1
ATOM 621 C C . GLN A 1 84 ? -24.332 -9.454 29.348 1.00 36.75 84 GLN A C 1
ATOM 623 O O . GLN A 1 84 ? -25.099 -8.715 29.958 1.00 36.75 84 GLN A O 1
ATOM 628 N N . LEU A 1 85 ? -23.472 -8.950 28.452 1.00 41.91 85 LEU A N 1
ATOM 629 C CA . LEU A 1 85 ? -23.288 -7.498 28.220 1.00 41.91 85 LEU A CA 1
ATOM 630 C C . LEU A 1 85 ? -24.106 -6.912 27.047 1.00 41.91 85 LEU A C 1
ATOM 632 O O . LEU A 1 85 ? -23.815 -5.831 26.545 1.00 41.91 85 LEU A O 1
ATOM 636 N N . GLY A 1 86 ? -25.188 -7.578 26.637 1.00 36.00 86 GLY A N 1
ATOM 637 C CA . GLY A 1 86 ? -26.071 -7.164 25.534 1.00 36.00 86 GLY A CA 1
ATOM 638 C C . GLY A 1 86 ? -26.938 -5.913 25.766 1.00 36.00 86 GLY A C 1
ATOM 639 O O . GLY A 1 86 ? -28.022 -5.828 25.192 1.00 36.00 86 GLY A O 1
ATOM 640 N N . ARG A 1 87 ? -26.518 -4.948 26.594 1.00 37.16 87 ARG A N 1
ATOM 641 C CA . ARG A 1 87 ? -27.228 -3.670 26.796 1.00 37.16 87 ARG A CA 1
ATOM 642 C C . ARG A 1 87 ? -26.272 -2.493 27.065 1.00 37.16 87 ARG A C 1
ATOM 644 O O . ARG A 1 87 ? -26.312 -1.922 28.146 1.00 37.16 87 ARG A O 1
ATOM 651 N N . SER A 1 88 ? -25.451 -2.100 26.083 1.00 46.50 88 SER A N 1
ATOM 652 C CA . SER A 1 88 ? -24.983 -0.705 25.934 1.00 46.50 88 SER A CA 1
ATOM 653 C C . SER A 1 88 ? -24.363 -0.426 24.554 1.00 46.50 88 SER A C 1
ATOM 655 O O . SER A 1 88 ? -23.455 -1.134 24.135 1.00 46.50 88 SER A O 1
ATOM 657 N N . GLY A 1 89 ? -24.854 0.628 23.891 1.00 66.69 89 GLY A N 1
ATOM 658 C CA . GLY A 1 89 ? -24.115 1.560 23.022 1.00 66.69 89 GLY A CA 1
ATOM 659 C C . GLY A 1 89 ? -23.145 1.011 21.977 1.00 66.69 89 GLY A C 1
ATOM 660 O O . GLY A 1 89 ? -23.488 0.972 20.801 1.00 66.69 89 GLY A O 1
ATOM 661 N N . LEU A 1 90 ? -21.919 0.651 22.361 1.00 81.00 90 LEU A N 1
ATOM 662 C CA . LEU A 1 90 ? -20.807 0.464 21.428 1.00 81.00 90 LEU A CA 1
ATOM 663 C C . LEU A 1 90 ? -20.469 -0.998 21.125 1.00 81.00 90 LEU A C 1
ATOM 665 O O . LEU A 1 90 ? -20.341 -1.814 22.034 1.00 81.00 90 LEU A O 1
ATOM 669 N N . HIS A 1 91 ? -20.223 -1.318 19.853 1.00 85.31 91 HIS A N 1
ATOM 670 C CA . HIS A 1 91 ? -19.698 -2.628 19.461 1.00 85.31 91 HIS A CA 1
ATOM 671 C C . HIS A 1 91 ? -18.794 -2.573 18.225 1.00 85.31 91 HIS A C 1
ATOM 673 O O . HIS A 1 91 ? -18.962 -1.735 17.338 1.00 85.31 91 HIS A O 1
ATOM 679 N N . VAL A 1 92 ? -17.836 -3.503 18.161 1.00 90.62 92 VAL A N 1
ATOM 680 C CA . VAL A 1 92 ? -16.975 -3.732 16.993 1.00 90.62 92 VAL A CA 1
ATOM 681 C C . VAL A 1 92 ? -17.434 -4.992 16.268 1.00 90.62 92 VAL A C 1
ATOM 683 O O . VAL A 1 92 ? -17.699 -6.010 16.907 1.00 90.62 92 VAL A O 1
ATOM 686 N N . ARG A 1 93 ? -17.486 -4.959 14.935 1.00 93.25 93 ARG A N 1
ATOM 687 C CA . ARG A 1 93 ? -17.676 -6.166 14.116 1.00 93.25 93 ARG A CA 1
ATOM 688 C C . ARG A 1 93 ? -16.909 -6.101 12.801 1.00 93.25 93 ARG A C 1
ATOM 690 O O . ARG A 1 93 ? -16.552 -5.018 12.336 1.00 93.25 93 ARG A O 1
ATOM 697 N N . ALA A 1 94 ? -16.667 -7.265 12.206 1.00 94.38 94 ALA A N 1
ATOM 698 C CA . ALA A 1 94 ? -16.054 -7.370 10.887 1.00 94.38 94 ALA A CA 1
ATOM 699 C C . ALA A 1 94 ? -16.951 -6.747 9.802 1.00 94.38 94 ALA A C 1
ATOM 701 O O . ALA A 1 94 ? -18.182 -6.746 9.914 1.00 94.38 94 ALA A O 1
ATOM 702 N N . LEU A 1 95 ? -16.313 -6.214 8.761 1.00 94.69 95 LEU A N 1
ATOM 703 C CA . LEU A 1 95 ? -16.971 -5.687 7.568 1.00 94.69 95 LEU A CA 1
ATOM 704 C C . LEU A 1 95 ? -17.597 -6.814 6.741 1.00 94.69 95 LEU A C 1
ATOM 706 O O . LEU A 1 95 ? -16.884 -7.716 6.301 1.00 94.69 95 LEU A O 1
ATOM 710 N N . GLY A 1 96 ? -18.911 -6.736 6.515 1.00 93.00 96 GLY A N 1
ATOM 711 C CA . GLY A 1 96 ? -19.651 -7.604 5.603 1.00 93.00 96 GLY A CA 1
ATOM 712 C C . GLY A 1 96 ? -19.813 -6.990 4.202 1.00 93.00 96 GLY A C 1
ATOM 713 O O . GLY A 1 96 ? -19.593 -5.787 4.017 1.00 93.00 96 GLY A O 1
ATOM 714 N N . PRO A 1 97 ? -20.203 -7.783 3.187 1.00 91.62 97 PRO A N 1
ATOM 715 C CA . PRO A 1 97 ? -20.444 -7.290 1.826 1.00 91.62 97 PRO A CA 1
ATOM 716 C C . PRO A 1 97 ? -21.484 -6.159 1.737 1.00 91.62 97 PRO A C 1
ATOM 718 O O . PRO A 1 97 ? -21.344 -5.245 0.923 1.00 91.62 97 PRO A O 1
ATOM 721 N N . GLU A 1 98 ? -22.513 -6.193 2.583 1.00 93.94 98 GLU A N 1
ATOM 722 C CA . GLU A 1 98 ? -23.578 -5.190 2.674 1.00 93.94 98 GLU A CA 1
ATOM 723 C C . GLU A 1 98 ? -23.098 -3.839 3.227 1.00 93.94 98 GLU A C 1
ATOM 725 O O . GLU A 1 98 ? -23.710 -2.801 2.963 1.00 93.94 98 GLU A O 1
ATOM 730 N N . ASP A 1 99 ? -21.973 -3.833 3.945 1.00 95.44 99 ASP A N 1
ATOM 731 C CA . ASP A 1 99 ? -21.435 -2.650 4.614 1.00 95.44 99 ASP A CA 1
ATOM 732 C C . ASP A 1 99 ? -20.513 -1.814 3.721 1.00 95.44 99 ASP A C 1
ATOM 734 O O . ASP A 1 99 ? -20.200 -0.669 4.056 1.00 95.44 99 ASP A O 1
ATOM 738 N N . VAL A 1 100 ? -20.088 -2.356 2.573 1.00 95.81 100 VAL A N 1
ATOM 739 C CA . VAL A 1 100 ? -19.114 -1.718 1.670 1.00 95.81 100 VAL A CA 1
ATOM 740 C C . VAL A 1 100 ? -19.549 -0.304 1.293 1.00 95.81 100 VAL A C 1
ATOM 742 O O . VAL A 1 100 ? -18.766 0.639 1.384 1.00 95.81 100 VAL A O 1
ATOM 745 N N . GLU A 1 101 ? -20.807 -0.140 0.893 1.00 96.31 101 GLU A N 1
ATOM 746 C CA . GLU A 1 101 ? -21.337 1.153 0.466 1.00 96.31 101 GLU A CA 1
ATOM 747 C C . GLU A 1 101 ? -21.433 2.167 1.632 1.00 96.31 101 GLU A C 1
ATOM 749 O O . GLU A 1 101 ? -20.878 3.264 1.501 1.00 96.31 101 GLU A O 1
ATOM 754 N N . PRO A 1 102 ? -22.045 1.837 2.793 1.00 96.06 102 PRO A N 1
ATOM 755 C CA . PRO A 1 102 ? -21.987 2.685 3.988 1.00 96.06 102 PRO A CA 1
ATOM 756 C C . PRO A 1 102 ? -20.569 3.103 4.400 1.00 96.06 102 PRO A C 1
ATOM 758 O O . PRO A 1 102 ? -20.333 4.277 4.694 1.00 96.06 102 PRO A O 1
ATOM 761 N N . VAL A 1 103 ? -19.611 2.171 4.384 1.00 97.31 103 VAL A N 1
ATOM 762 C CA . VAL A 1 103 ? -18.217 2.436 4.767 1.00 97.31 103 VAL A CA 1
ATOM 763 C C . VAL A 1 103 ? -17.531 3.359 3.766 1.00 97.31 103 VAL A C 1
ATOM 765 O O . VAL A 1 103 ? -16.834 4.284 4.179 1.00 97.31 103 VAL A O 1
ATOM 768 N N . CYS A 1 104 ? -17.759 3.184 2.463 1.00 97.31 104 CYS A N 1
ATOM 769 C CA . CYS A 1 104 ? -17.196 4.074 1.445 1.00 97.31 104 CYS A CA 1
ATOM 770 C C . CYS A 1 104 ? -17.646 5.530 1.640 1.00 97.31 104 CYS A C 1
ATOM 772 O O . CYS A 1 104 ? -16.819 6.440 1.547 1.00 97.31 104 CYS A O 1
ATOM 774 N N . ARG A 1 105 ? -18.924 5.761 1.975 1.00 96.38 105 ARG A N 1
ATOM 775 C CA . ARG A 1 105 ? -19.431 7.110 2.291 1.00 96.38 105 ARG A CA 1
ATOM 776 C C . ARG A 1 105 ? -18.829 7.657 3.579 1.00 96.38 105 ARG A C 1
ATOM 778 O O . ARG A 1 105 ? -18.398 8.805 3.617 1.00 96.38 105 ARG A O 1
ATOM 785 N N . PHE A 1 106 ? -18.743 6.826 4.616 1.00 96.69 106 PHE A N 1
ATOM 786 C CA . PHE A 1 106 ? -18.115 7.208 5.880 1.00 96.69 106 PHE A CA 1
ATOM 787 C C . PHE A 1 106 ? -16.642 7.607 5.698 1.00 96.69 106 PHE A C 1
ATOM 789 O O . PHE A 1 106 ? -16.189 8.589 6.292 1.00 96.69 106 PHE A O 1
ATOM 796 N N . LEU A 1 107 ? -15.897 6.892 4.850 1.00 96.50 107 LEU A N 1
ATOM 797 C CA . LEU A 1 107 ? -14.514 7.214 4.501 1.00 96.50 107 LEU A CA 1
ATOM 798 C C . LEU A 1 107 ? -14.408 8.506 3.687 1.00 96.50 107 LEU A C 1
ATOM 800 O O . LEU A 1 107 ? -13.572 9.349 4.006 1.00 96.50 107 LEU A O 1
ATOM 804 N N . GLU A 1 108 ? -15.266 8.709 2.687 1.00 95.50 108 GLU A N 1
ATOM 805 C CA . GLU A 1 108 ? -15.327 9.968 1.934 1.00 95.50 108 GLU A CA 1
ATOM 806 C C . GLU A 1 108 ? -15.586 11.168 2.859 1.00 95.50 108 GLU A C 1
ATOM 808 O O . GLU A 1 108 ? -14.888 12.183 2.787 1.00 95.50 108 GLU A O 1
ATOM 813 N N . GLU A 1 109 ? -16.537 11.037 3.786 1.00 94.44 109 GLU A N 1
ATOM 814 C CA . GLU A 1 109 ? -16.848 12.069 4.774 1.00 94.44 109 GLU A CA 1
ATOM 815 C C . GLU A 1 109 ? -15.696 12.320 5.751 1.00 94.44 109 GLU A C 1
ATOM 817 O O . GLU A 1 109 ? -15.400 13.473 6.078 1.00 94.44 109 GLU A O 1
ATOM 822 N N . SER A 1 110 ? -15.033 11.257 6.200 1.00 92.56 110 SER A N 1
ATOM 823 C CA . SER A 1 110 ? -13.946 11.328 7.178 1.00 92.56 110 SER A CA 1
ATOM 824 C C . SER A 1 110 ? -12.638 11.852 6.574 1.00 92.56 110 SER A C 1
ATOM 826 O O . SER A 1 110 ? -11.862 12.524 7.253 1.00 92.56 110 SER A O 1
ATOM 828 N N . PHE A 1 111 ? -12.406 11.599 5.283 1.00 89.38 111 PHE A N 1
ATOM 829 C CA . PHE A 1 111 ? -11.198 11.976 4.547 1.00 89.38 111 PHE A CA 1
ATOM 830 C C . PHE A 1 111 ? -11.463 13.037 3.466 1.00 89.38 111 PHE A C 1
ATOM 832 O O . PHE A 1 111 ? -10.774 13.065 2.444 1.00 89.38 111 PHE A O 1
ATOM 839 N N . ARG A 1 112 ? -12.396 13.977 3.690 1.00 84.88 112 ARG A N 1
ATOM 840 C CA . ARG A 1 112 ? -12.728 15.055 2.726 1.00 84.88 112 ARG A CA 1
ATOM 841 C C . ARG A 1 112 ? -11.503 15.783 2.149 1.00 84.88 112 ARG A C 1
ATOM 843 O O . ARG A 1 112 ? -11.477 16.114 0.968 1.00 84.88 112 ARG A O 1
ATOM 850 N N . GLY A 1 113 ? -10.452 15.995 2.950 1.00 78.75 113 GLY A N 1
ATOM 851 C CA . GLY A 1 113 ? -9.207 16.647 2.506 1.00 78.75 113 GLY A CA 1
ATOM 852 C C . GLY A 1 113 ? -8.362 15.838 1.503 1.00 78.75 113 GLY A C 1
ATOM 853 O O . GLY A 1 113 ? -7.543 16.414 0.769 1.00 78.75 113 GLY A O 1
ATOM 854 N N . A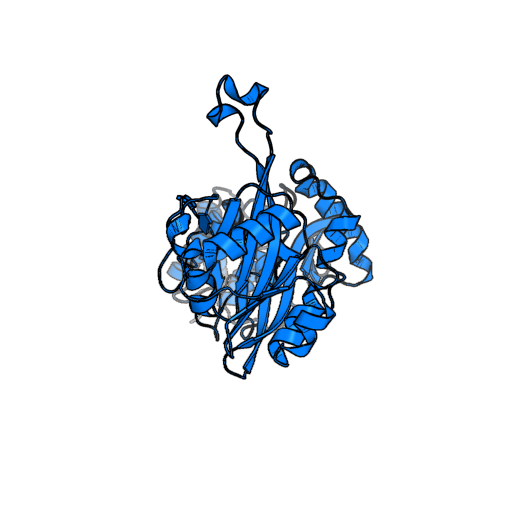LA A 1 114 ? -8.564 14.518 1.440 1.00 80.62 114 ALA A N 1
ATOM 855 C CA . ALA A 1 114 ? -7.897 13.630 0.492 1.00 80.62 114 ALA A CA 1
ATOM 856 C C . ALA A 1 114 ? -8.469 13.780 -0.929 1.00 80.62 114 ALA A C 1
ATOM 858 O O . ALA A 1 114 ? -7.721 13.658 -1.899 1.00 80.62 114 ALA A O 1
ATOM 859 N N . GLY A 1 115 ? -9.753 14.137 -1.061 1.00 84.06 115 GLY A N 1
ATOM 860 C CA . GLY A 1 115 ? -10.435 14.248 -2.356 1.00 84.06 115 GLY A CA 1
ATOM 861 C C . GLY A 1 115 ? -10.702 12.892 -3.019 1.00 84.06 115 GLY A C 1
ATOM 862 O O . GLY A 1 115 ? -10.656 12.786 -4.246 1.00 84.06 115 GLY A O 1
ATOM 863 N N . ILE A 1 116 ? -10.920 11.854 -2.207 1.00 90.88 116 ILE A N 1
ATOM 864 C CA . ILE A 1 116 ? -11.276 10.499 -2.640 1.00 90.88 116 ILE A CA 1
ATOM 865 C C . ILE A 1 116 ? -12.771 10.315 -2.384 1.00 90.88 116 ILE A C 1
ATOM 867 O O . ILE A 1 116 ? -13.208 10.399 -1.238 1.00 90.88 116 ILE A O 1
ATOM 871 N N . ASP A 1 117 ? -13.528 10.092 -3.455 1.00 93.31 117 ASP A N 1
ATOM 872 C CA . ASP A 1 117 ? -14.967 9.823 -3.403 1.00 93.31 117 ASP A CA 1
ATOM 873 C C . ASP A 1 117 ? -15.265 8.358 -3.036 1.00 93.31 117 ASP A C 1
ATOM 875 O O . ASP A 1 117 ? -14.391 7.486 -3.135 1.00 93.31 117 ASP A O 1
ATOM 879 N N . ALA A 1 118 ? -16.507 8.069 -2.639 1.00 92.81 118 ALA A N 1
ATOM 880 C CA . ALA A 1 118 ? -16.948 6.725 -2.264 1.00 92.81 118 ALA A CA 1
ATOM 881 C C . ALA A 1 118 ? -16.690 5.674 -3.362 1.00 92.81 118 ALA A C 1
ATOM 883 O O . ALA A 1 118 ? -16.336 4.535 -3.059 1.00 92.81 118 ALA A O 1
ATOM 884 N N . THR A 1 119 ? -16.786 6.051 -4.644 1.00 92.06 119 THR A N 1
ATOM 885 C CA . THR A 1 119 ? -16.543 5.123 -5.766 1.00 92.06 119 THR A CA 1
ATOM 886 C C . THR A 1 119 ? -15.087 4.662 -5.802 1.00 92.06 119 THR A C 1
ATOM 888 O O . THR A 1 119 ? -14.801 3.493 -6.056 1.00 92.06 119 THR A O 1
ATOM 891 N N . LYS A 1 120 ? -14.139 5.560 -5.520 1.00 93.69 120 LYS A N 1
ATOM 892 C CA . LYS A 1 120 ? -12.714 5.214 -5.441 1.00 93.69 120 LYS A CA 1
ATOM 893 C C . LYS A 1 120 ? -12.378 4.441 -4.169 1.00 93.69 120 LYS A C 1
ATOM 895 O O . LYS A 1 120 ? -11.560 3.527 -4.251 1.00 93.69 120 LYS A O 1
ATOM 900 N N . TRP A 1 121 ? -13.013 4.756 -3.036 1.00 95.69 121 TRP A N 1
ATOM 901 C CA . TRP A 1 121 ? -12.866 3.975 -1.798 1.00 95.69 121 TRP A CA 1
ATOM 902 C C . TRP A 1 121 ? -13.273 2.516 -1.978 1.00 95.69 121 TRP A C 1
ATOM 904 O O . TRP A 1 121 ? -12.616 1.630 -1.433 1.00 95.69 121 TRP A O 1
ATOM 914 N N . ARG A 1 122 ? -14.273 2.260 -2.827 1.00 94.94 122 ARG A N 1
ATOM 915 C CA . ARG A 1 122 ? -14.753 0.912 -3.140 1.00 94.94 122 ARG A CA 1
ATOM 916 C C . ARG A 1 122 ? -13.659 -0.041 -3.634 1.00 94.94 122 ARG A C 1
ATOM 918 O O . ARG A 1 122 ? -13.726 -1.240 -3.387 1.00 94.94 122 ARG A O 1
ATOM 925 N N . ARG A 1 123 ? -12.586 0.482 -4.239 1.00 94.00 123 ARG A N 1
ATOM 926 C CA . ARG A 1 123 ? -11.434 -0.316 -4.699 1.00 94.00 123 ARG A CA 1
ATOM 927 C C . ARG A 1 123 ? -10.706 -1.055 -3.575 1.00 94.00 123 ARG A C 1
ATOM 929 O O . ARG A 1 123 ? -10.102 -2.083 -3.856 1.00 94.00 123 ARG A O 1
ATOM 936 N N . LEU A 1 124 ? -10.778 -0.573 -2.330 1.00 93.69 124 LEU A N 1
ATOM 937 C CA . LEU A 1 124 ? -10.268 -1.305 -1.159 1.00 93.69 124 LEU A CA 1
ATOM 938 C C . LEU A 1 124 ? -11.058 -2.580 -0.861 1.00 93.69 124 LEU A C 1
ATOM 940 O O . LEU A 1 124 ? -10.566 -3.444 -0.148 1.00 93.69 124 LEU A O 1
ATOM 944 N N . PHE A 1 125 ? -12.276 -2.689 -1.385 1.00 93.75 125 PHE A N 1
ATOM 945 C CA . PHE A 1 125 ? -13.192 -3.785 -1.102 1.00 93.75 125 PHE A CA 1
ATOM 946 C C . PHE A 1 125 ? -13.489 -4.640 -2.333 1.00 93.75 125 PHE A C 1
ATOM 948 O O . PHE A 1 125 ? -13.985 -5.742 -2.186 1.00 93.75 125 PHE A O 1
ATOM 955 N N . ASP A 1 126 ? -13.171 -4.196 -3.543 1.00 91.38 126 ASP A N 1
ATOM 956 C CA . ASP A 1 126 ? -13.495 -4.954 -4.760 1.00 91.38 126 ASP A CA 1
ATOM 957 C C . ASP A 1 126 ? -12.288 -5.745 -5.322 1.00 91.38 126 ASP A C 1
ATOM 959 O O . ASP A 1 126 ? -12.371 -6.309 -6.411 1.00 91.38 126 ASP A O 1
ATOM 963 N N . HIS A 1 127 ? -11.152 -5.806 -4.610 1.00 91.50 127 HIS A N 1
ATOM 964 C CA . HIS A 1 127 ? -9.963 -6.552 -5.058 1.00 91.50 127 HIS A CA 1
ATOM 965 C C . HIS A 1 127 ? -10.049 -8.060 -4.752 1.00 91.50 127 HIS A C 1
ATOM 967 O O . HIS A 1 127 ? -10.497 -8.470 -3.681 1.00 91.50 127 HIS A O 1
ATOM 973 N N . GLY A 1 128 ? -9.562 -8.893 -5.678 1.00 90.56 128 GLY A N 1
ATOM 974 C CA . GLY A 1 128 ? -9.595 -10.363 -5.588 1.00 90.56 128 GLY A CA 1
ATOM 975 C C . GLY A 1 128 ? -8.366 -11.017 -4.944 1.00 90.56 128 GLY A C 1
ATOM 976 O O . GLY A 1 128 ? -8.165 -12.213 -5.104 1.00 90.56 128 GLY A O 1
ATOM 977 N N . TRP A 1 129 ? -7.511 -10.250 -4.260 1.00 93.12 129 TRP A N 1
ATOM 978 C CA . TRP A 1 129 ? -6.197 -10.734 -3.796 1.00 93.12 129 TRP A CA 1
ATOM 979 C C . TRP A 1 129 ? -6.240 -11.670 -2.571 1.00 93.12 129 TRP A C 1
ATOM 981 O O . TRP A 1 129 ? -5.266 -12.373 -2.297 1.00 93.12 129 TRP A O 1
ATOM 991 N N . SER A 1 130 ? -7.334 -11.657 -1.802 1.00 90.88 130 SER A N 1
ATOM 992 C CA . SER A 1 130 ? -7.568 -12.543 -0.654 1.00 90.88 130 SER A CA 1
ATOM 993 C C . SER A 1 130 ? -9.028 -12.471 -0.198 1.00 90.88 130 SER A C 1
ATOM 995 O O . SER A 1 130 ? -9.659 -11.419 -0.321 1.00 90.88 130 SER A O 1
ATOM 997 N N . ASP A 1 131 ? -9.515 -13.554 0.412 1.00 86.94 131 ASP A N 1
ATOM 998 C CA . ASP A 1 131 ? -10.827 -13.629 1.076 1.00 86.94 131 ASP A CA 1
ATOM 999 C C . ASP A 1 131 ? -10.771 -13.217 2.559 1.00 86.94 131 ASP A C 1
ATOM 1001 O O . ASP A 1 131 ? -11.770 -13.283 3.274 1.00 86.94 131 ASP A O 1
ATOM 1005 N N . HIS A 1 132 ? -9.594 -12.825 3.056 1.00 88.62 132 HIS A N 1
ATOM 1006 C CA . HIS A 1 132 ? -9.423 -12.399 4.443 1.00 88.62 132 HIS A CA 1
ATOM 1007 C C . HIS A 1 132 ? -10.227 -11.123 4.749 1.00 88.62 132 HIS A C 1
ATOM 1009 O O . HIS A 1 132 ? -10.420 -10.270 3.879 1.00 88.62 132 HIS A O 1
ATOM 1015 N N . THR A 1 133 ? -10.650 -10.963 6.009 1.00 86.62 133 THR A N 1
ATOM 1016 C CA . THR A 1 133 ? -11.382 -9.782 6.491 1.00 86.62 133 THR A CA 1
ATOM 1017 C C . THR A 1 133 ? -10.704 -8.486 6.051 1.00 86.62 133 THR A C 1
ATOM 1019 O O . THR A 1 133 ? -9.517 -8.274 6.306 1.00 86.62 133 THR A O 1
ATOM 1022 N N . ARG A 1 134 ? -11.487 -7.604 5.418 1.00 91.62 134 ARG A N 1
ATOM 1023 C CA . ARG A 1 134 ? -11.022 -6.335 4.827 1.00 91.62 134 ARG A CA 1
ATOM 1024 C C . ARG A 1 134 ? -11.112 -5.138 5.769 1.00 91.62 134 ARG A C 1
ATOM 1026 O O . ARG A 1 134 ? -10.691 -4.034 5.425 1.00 91.62 134 ARG A O 1
ATOM 1033 N N . GLY A 1 135 ? -11.678 -5.330 6.954 1.00 94.94 135 GLY A N 1
ATOM 1034 C CA . GLY A 1 135 ? -11.798 -4.274 7.942 1.00 94.94 135 GLY A CA 1
ATOM 1035 C C . GLY A 1 135 ? -12.718 -4.608 9.100 1.00 94.94 135 GLY A C 1
ATOM 1036 O O . GLY A 1 135 ? -13.485 -5.570 9.059 1.00 94.94 135 GLY A O 1
ATOM 1037 N N . PHE A 1 136 ? -12.652 -3.753 10.111 1.00 96.12 136 PHE A N 1
ATOM 1038 C CA . PHE A 1 136 ? -13.538 -3.758 11.264 1.00 96.12 136 PHE A CA 1
ATOM 1039 C C . PHE A 1 136 ? -14.209 -2.398 11.396 1.00 96.12 136 PHE A C 1
ATOM 1041 O O . PHE A 1 136 ? -13.615 -1.355 11.114 1.00 96.12 136 PHE A O 1
ATOM 1048 N N . MET A 1 137 ? -15.459 -2.425 11.834 1.00 97.31 137 MET A N 1
ATOM 1049 C CA . MET A 1 137 ? -16.303 -1.257 12.031 1.00 97.31 137 MET A CA 1
ATOM 1050 C C . MET A 1 137 ? -16.661 -1.127 13.500 1.00 97.31 137 MET A C 1
ATOM 1052 O O . MET A 1 137 ? -16.935 -2.126 14.161 1.00 97.31 137 MET A O 1
ATOM 1056 N N . LEU A 1 138 ? -16.693 0.111 13.976 1.00 94.44 138 LEU A N 1
ATOM 1057 C CA . LEU A 1 138 ? -17.163 0.483 15.300 1.00 94.44 138 LEU A CA 1
ATOM 1058 C C . LEU A 1 138 ? -18.516 1.172 15.162 1.00 94.44 138 LEU A C 1
ATOM 1060 O O . LEU A 1 138 ? -18.633 2.178 14.455 1.00 94.44 138 LEU A O 1
ATOM 1064 N N . PHE A 1 139 ? -19.507 0.649 15.869 1.00 90.94 139 PHE A N 1
ATOM 1065 C CA . PHE A 1 139 ? -20.863 1.170 15.899 1.00 90.94 139 PHE A CA 1
ATOM 1066 C C . PHE A 1 139 ? -21.224 1.686 17.281 1.00 90.94 139 PHE A C 1
ATOM 1068 O O . PHE A 1 139 ? -20.857 1.062 18.269 1.00 90.94 139 PHE A O 1
ATOM 1075 N N . ASP A 1 140 ? -21.991 2.773 17.317 1.00 86.81 140 ASP A N 1
ATOM 1076 C CA . ASP A 1 140 ? -22.775 3.213 18.471 1.00 86.81 140 ASP A CA 1
ATOM 1077 C C . ASP A 1 140 ? -24.265 3.054 18.120 1.00 86.81 140 ASP A C 1
ATOM 1079 O O . ASP A 1 140 ? -24.800 3.756 17.253 1.00 86.81 140 ASP A O 1
ATOM 1083 N N . GLY A 1 141 ? -24.914 2.036 18.683 1.00 84.06 141 GLY A N 1
ATOM 1084 C CA . GLY A 1 141 ? -26.197 1.531 18.205 1.00 84.06 141 GLY A CA 1
ATOM 1085 C C . GLY A 1 141 ? -26.100 1.111 16.736 1.00 84.06 141 GLY A C 1
ATOM 1086 O O . GLY A 1 141 ? -25.362 0.192 16.394 1.00 84.06 141 GLY A O 1
ATOM 1087 N N . ASN A 1 142 ? -26.821 1.814 15.858 1.00 86.69 142 ASN A N 1
ATOM 1088 C CA . ASN A 1 142 ? -26.783 1.588 14.406 1.00 86.69 142 ASN A CA 1
ATOM 1089 C C . ASN A 1 142 ? -25.878 2.585 13.659 1.00 86.69 142 ASN A C 1
ATOM 1091 O O . ASN A 1 142 ? -25.767 2.521 12.434 1.00 86.69 142 ASN A O 1
ATOM 1095 N N . ALA A 1 143 ? -25.261 3.539 14.359 1.00 90.94 143 ALA A N 1
ATOM 1096 C CA . ALA A 1 143 ? -24.434 4.561 13.736 1.00 90.94 143 ALA A CA 1
ATOM 1097 C C . ALA A 1 143 ? -22.993 4.065 13.574 1.00 90.94 143 ALA A C 1
ATOM 1099 O O . ALA A 1 143 ? -22.349 3.711 14.556 1.00 90.94 143 ALA A O 1
ATOM 1100 N N . LEU A 1 144 ? -22.462 4.095 12.348 1.00 95.81 144 LEU A N 1
ATOM 1101 C CA . LEU A 1 144 ? -21.043 3.848 12.088 1.00 95.81 144 LEU A CA 1
ATOM 1102 C C . LEU A 1 144 ? -20.213 5.041 12.586 1.00 95.81 144 LEU A C 1
ATOM 1104 O O . LEU A 1 144 ? -20.357 6.167 12.096 1.00 95.81 144 LEU A O 1
ATOM 1108 N N . VAL A 1 145 ? -19.346 4.797 13.567 1.00 94.44 145 VAL A N 1
ATOM 1109 C CA . VAL A 1 145 ? -18.560 5.840 14.245 1.00 94.44 145 VAL A CA 1
ATOM 1110 C C . VAL A 1 145 ? -17.048 5.636 14.152 1.00 94.44 145 VAL A C 1
ATOM 1112 O O . VAL A 1 145 ? -16.288 6.562 14.447 1.00 94.44 145 VAL A O 1
ATOM 1115 N N . GLY A 1 146 ? -16.591 4.479 13.677 1.00 96.19 146 GLY A N 1
ATOM 1116 C CA . GLY A 1 146 ? -15.183 4.226 13.388 1.00 96.19 146 GLY A CA 1
ATOM 1117 C C . GLY A 1 146 ? -14.978 3.062 12.427 1.00 96.19 146 GLY A C 1
ATOM 1118 O O . GLY A 1 146 ? -15.843 2.205 12.274 1.00 96.19 146 GLY A O 1
ATOM 1119 N N . PHE A 1 147 ? -13.823 3.042 11.774 1.00 97.69 147 PHE A N 1
ATOM 1120 C CA . PHE A 1 147 ? -13.433 2.015 10.822 1.00 97.69 147 PHE A CA 1
ATOM 1121 C C . PHE A 1 147 ? -11.910 1.854 10.793 1.00 97.69 147 PHE A C 1
ATOM 1123 O O . PHE A 1 147 ? -11.165 2.832 10.888 1.00 97.69 147 PHE A O 1
ATOM 1130 N N . ILE A 1 148 ? -11.447 0.618 10.630 1.00 96.50 148 ILE A N 1
ATOM 1131 C CA . ILE A 1 148 ? -10.080 0.298 10.216 1.00 96.50 148 ILE A CA 1
ATOM 1132 C C . ILE A 1 148 ? -10.146 -0.706 9.071 1.00 96.50 148 ILE A C 1
ATOM 1134 O O . ILE A 1 148 ? -10.849 -1.710 9.166 1.00 96.50 148 ILE A O 1
ATOM 1138 N N . GLY A 1 149 ? -9.426 -0.433 7.987 1.00 96.31 149 GLY A N 1
ATOM 1139 C CA . GLY A 1 149 ? -9.348 -1.307 6.824 1.00 96.31 149 GLY A CA 1
ATOM 1140 C C . GLY A 1 149 ? -8.023 -2.054 6.752 1.00 96.31 149 GLY A C 1
ATOM 1141 O O . GLY A 1 149 ? -7.031 -1.666 7.373 1.00 96.31 149 GLY A O 1
ATOM 1142 N N . ALA A 1 150 ? -7.994 -3.114 5.956 1.00 95.19 150 ALA A N 1
ATOM 1143 C CA . ALA A 1 150 ? -6.763 -3.761 5.535 1.00 95.19 150 ALA A CA 1
ATOM 1144 C C . ALA A 1 150 ? -6.888 -4.257 4.097 1.00 95.19 150 ALA A C 1
ATOM 1146 O O . ALA A 1 150 ? -7.928 -4.765 3.683 1.00 95.19 150 ALA A O 1
ATOM 1147 N N . VAL A 1 151 ? -5.794 -4.127 3.356 1.00 96.06 151 VAL A N 1
ATOM 1148 C CA . VAL A 1 151 ? -5.613 -4.734 2.042 1.00 96.06 151 VAL A CA 1
ATOM 1149 C C . VAL A 1 151 ? -4.877 -6.045 2.259 1.00 96.06 151 VAL A C 1
ATOM 1151 O O . VAL A 1 151 ? -3.681 -6.051 2.551 1.00 96.06 151 VAL A O 1
ATOM 1154 N N . ALA A 1 152 ? -5.617 -7.146 2.184 1.00 94.25 152 ALA A N 1
ATOM 1155 C CA . ALA A 1 152 ? -5.082 -8.481 2.397 1.00 94.25 152 ALA A CA 1
ATOM 1156 C C . ALA A 1 152 ? -4.723 -9.153 1.067 1.00 94.25 152 ALA A C 1
ATOM 1158 O O . ALA A 1 152 ? -5.498 -9.111 0.110 1.00 94.25 152 ALA A O 1
ATOM 1159 N N . ALA A 1 153 ? -3.572 -9.816 1.023 1.00 93.50 153 ALA A N 1
ATOM 1160 C CA . ALA A 1 153 ? -3.128 -10.598 -0.122 1.00 93.50 153 ALA A CA 1
ATOM 1161 C C . ALA A 1 153 ? -2.318 -11.815 0.326 1.00 93.50 153 ALA A C 1
ATOM 1163 O O . ALA A 1 153 ? -1.532 -11.734 1.271 1.00 93.50 153 ALA A O 1
ATOM 1164 N N . ARG A 1 154 ? -2.479 -12.940 -0.374 1.00 89.62 154 ARG A N 1
ATOM 1165 C CA . ARG A 1 154 ? -1.590 -14.099 -0.216 1.00 89.62 154 ARG A CA 1
ATOM 1166 C C . ARG A 1 154 ? -0.421 -13.970 -1.186 1.00 89.62 154 ARG A C 1
ATOM 1168 O O . ARG A 1 154 ? -0.619 -14.000 -2.397 1.00 89.62 154 ARG A O 1
ATOM 1175 N N . ARG A 1 155 ? 0.790 -13.816 -0.649 1.00 85.25 155 ARG A N 1
ATOM 1176 C CA . ARG A 1 155 ? 2.031 -13.651 -1.420 1.00 85.25 155 ARG A CA 1
ATOM 1177 C C . ARG A 1 155 ? 2.900 -14.894 -1.289 1.00 85.25 155 ARG A C 1
ATOM 1179 O O . ARG A 1 155 ? 2.922 -15.517 -0.236 1.00 85.25 155 ARG A O 1
ATOM 1186 N N . GLN A 1 156 ? 3.631 -15.220 -2.348 1.00 78.00 156 GLN A N 1
ATOM 1187 C CA . GLN A 1 156 ? 4.687 -16.229 -2.304 1.00 78.00 156 GLN A CA 1
ATOM 1188 C C . GLN A 1 156 ? 5.978 -15.561 -1.829 1.00 78.00 156 GLN A C 1
ATOM 1190 O O . GLN A 1 156 ? 6.479 -14.647 -2.485 1.00 78.00 156 GLN A O 1
ATOM 1195 N N . VAL A 1 157 ? 6.499 -15.994 -0.686 1.00 72.19 157 VAL A N 1
ATOM 1196 C CA . VAL A 1 157 ? 7.752 -15.509 -0.101 1.00 72.19 157 VAL A CA 1
ATOM 1197 C C . VAL A 1 157 ? 8.588 -16.733 0.256 1.00 72.19 157 VAL A C 1
ATOM 1199 O O . VAL A 1 157 ? 8.130 -17.573 1.019 1.00 72.19 157 VAL A O 1
ATOM 1202 N N . ASN A 1 158 ? 9.781 -16.868 -0.333 1.00 67.44 158 ASN A N 1
ATOM 1203 C CA . ASN A 1 158 ? 10.664 -18.033 -0.150 1.00 67.44 158 ASN A CA 1
ATOM 1204 C C . ASN A 1 158 ? 9.956 -19.395 -0.308 1.00 67.44 158 ASN A C 1
ATOM 1206 O O . ASN A 1 158 ? 10.194 -20.305 0.474 1.00 67.44 158 ASN A O 1
ATOM 1210 N N . GLU A 1 159 ? 9.091 -19.521 -1.323 1.00 70.25 159 GLU A N 1
ATOM 1211 C CA . GLU A 1 159 ? 8.283 -20.725 -1.622 1.00 70.25 159 GLU A CA 1
ATOM 1212 C C . GLU A 1 159 ? 7.124 -21.009 -0.645 1.00 70.25 159 GLU A C 1
ATOM 1214 O O . GLU A 1 159 ? 6.353 -21.944 -0.869 1.00 70.25 159 GLU A O 1
ATOM 1219 N N . GLU A 1 160 ? 6.924 -20.171 0.377 1.00 76.38 160 GLU A N 1
ATOM 1220 C CA . GLU A 1 160 ? 5.771 -20.239 1.274 1.00 76.38 160 GLU A CA 1
ATOM 1221 C C . GLU A 1 160 ? 4.710 -19.183 0.937 1.00 76.38 160 GLU A C 1
ATOM 1223 O O . GLU A 1 160 ? 4.997 -18.020 0.639 1.00 76.38 160 GLU A O 1
ATOM 1228 N N . ALA A 1 161 ? 3.440 -19.583 1.023 1.00 83.06 161 ALA A N 1
ATOM 1229 C CA . ALA A 1 161 ? 2.317 -18.668 0.883 1.00 83.06 161 ALA A CA 1
ATOM 1230 C C . ALA A 1 161 ? 2.068 -17.937 2.210 1.00 83.06 161 ALA A C 1
ATOM 1232 O O . ALA A 1 161 ? 1.483 -18.500 3.135 1.00 83.06 161 ALA A O 1
ATOM 1233 N N . VAL A 1 162 ? 2.454 -16.665 2.286 1.00 87.12 162 VAL A N 1
ATOM 1234 C CA . VAL A 1 162 ? 2.255 -15.825 3.471 1.00 87.12 162 VAL A CA 1
ATOM 1235 C C . VAL A 1 162 ? 1.116 -14.837 3.242 1.00 87.12 162 VAL A C 1
ATOM 1237 O O . VAL A 1 162 ? 1.028 -14.173 2.205 1.00 87.12 162 VAL A O 1
ATOM 1240 N N . LEU A 1 163 ? 0.234 -14.715 4.234 1.00 91.31 163 LEU A N 1
ATOM 1241 C CA . LEU A 1 163 ? -0.785 -13.674 4.260 1.00 91.31 163 LEU A CA 1
ATOM 1242 C C . LEU A 1 163 ? -0.148 -12.343 4.674 1.00 91.31 163 LEU A C 1
ATOM 1244 O O . LEU A 1 163 ? 0.391 -12.215 5.774 1.00 91.31 163 LEU A O 1
ATOM 1248 N N . VAL A 1 164 ? -0.237 -11.347 3.797 1.00 92.00 164 VAL A N 1
ATOM 1249 C CA . VAL A 1 164 ? 0.180 -9.972 4.076 1.00 92.00 164 VAL A CA 1
ATOM 1250 C C . VAL A 1 164 ? -1.053 -9.078 4.134 1.00 92.00 164 VAL A C 1
ATOM 1252 O O . VAL A 1 164 ? -1.856 -9.059 3.204 1.00 92.00 164 VAL A O 1
ATOM 1255 N N . CYS A 1 165 ? -1.189 -8.333 5.226 1.00 94.50 165 CYS A N 1
ATOM 1256 C CA . CYS A 1 165 ? -2.298 -7.436 5.521 1.00 94.50 165 CYS A CA 1
ATOM 1257 C C . CYS A 1 165 ? -1.769 -6.010 5.686 1.00 94.50 165 CYS A C 1
ATOM 1259 O O . CYS A 1 165 ? -1.257 -5.639 6.747 1.00 94.50 165 CYS A O 1
ATOM 1261 N N . ASN A 1 166 ? -1.900 -5.184 4.649 1.00 96.12 166 ASN A N 1
ATOM 1262 C CA . ASN A 1 166 ? -1.530 -3.781 4.753 1.00 96.12 166 ASN A CA 1
ATOM 1263 C C . ASN A 1 166 ? -2.670 -2.964 5.370 1.00 96.12 166 ASN A C 1
ATOM 1265 O O . ASN A 1 166 ? -3.724 -2.795 4.757 1.00 96.12 166 ASN A O 1
ATOM 1269 N N . LEU A 1 167 ? -2.449 -2.452 6.579 1.00 96.56 167 LEU A N 1
ATOM 1270 C CA . LEU A 1 167 ? -3.388 -1.615 7.313 1.00 96.56 167 LEU A CA 1
ATOM 1271 C C . LEU A 1 167 ? -3.667 -0.320 6.559 1.00 96.56 167 LEU A C 1
ATOM 1273 O O . LEU A 1 167 ? -2.748 0.388 6.145 1.00 96.56 167 LEU A O 1
ATOM 1277 N N . SER A 1 168 ? -4.949 0.011 6.456 1.00 95.50 168 SER A N 1
ATOM 1278 C CA . SER A 1 168 ? -5.448 1.098 5.631 1.00 95.50 168 SER A CA 1
ATOM 1279 C C . SER A 1 168 ? -6.589 1.851 6.304 1.00 95.50 168 SER A C 1
ATOM 1281 O O . SER A 1 168 ? -7.326 1.301 7.118 1.00 95.50 168 SER A O 1
ATOM 1283 N N . SER A 1 169 ? -6.792 3.106 5.901 1.00 93.62 169 SER A N 1
ATOM 1284 C CA . SER A 1 169 ? -8.061 3.829 6.102 1.00 93.62 169 SER A CA 1
ATOM 1285 C C . SER A 1 169 ? -8.585 3.842 7.544 1.00 93.62 169 SER A C 1
ATOM 1287 O O . SER A 1 169 ? -9.783 3.718 7.783 1.00 93.62 169 SER A O 1
ATOM 1289 N N . TRP A 1 170 ? -7.685 3.976 8.518 1.00 95.12 170 TRP A N 1
ATOM 1290 C CA . TRP A 1 170 ? -8.041 3.970 9.932 1.00 95.12 170 TRP A CA 1
ATOM 1291 C C . TRP A 1 170 ? -8.574 5.332 10.374 1.00 95.12 170 TRP A C 1
ATOM 1293 O O . TRP A 1 170 ? -7.852 6.332 10.351 1.00 95.12 170 TRP A O 1
ATOM 1303 N N . VAL A 1 171 ? -9.836 5.374 10.797 1.00 94.25 171 VAL A N 1
ATOM 1304 C CA . VAL A 1 171 ? -10.470 6.590 11.298 1.00 94.25 171 VAL A CA 1
ATOM 1305 C C . VAL A 1 171 ? -11.534 6.290 12.344 1.00 94.25 171 VAL A C 1
ATOM 1307 O O . VAL A 1 171 ? -12.309 5.349 12.226 1.00 94.25 171 VAL A O 1
ATOM 1310 N N . VAL A 1 172 ? -11.588 7.127 13.376 1.00 91.94 172 VAL A N 1
ATOM 1311 C CA . VAL A 1 172 ? -12.613 7.079 14.419 1.00 91.94 172 VAL A CA 1
ATOM 1312 C C . VAL A 1 172 ? -13.083 8.502 14.688 1.00 91.94 172 VAL A C 1
ATOM 1314 O O . VAL A 1 172 ? -12.263 9.426 14.768 1.00 91.94 172 VAL A O 1
ATOM 1317 N N . ARG A 1 173 ? -14.401 8.702 14.801 1.00 88.75 173 ARG A N 1
ATOM 1318 C CA . ARG A 1 173 ? -14.980 10.007 15.148 1.00 88.75 173 ARG A CA 1
ATOM 1319 C C . ARG A 1 173 ? -14.400 10.496 16.476 1.00 88.75 173 ARG A C 1
ATOM 1321 O O . ARG A 1 173 ? -14.095 9.703 17.361 1.00 88.75 173 ARG A O 1
ATOM 1328 N N . ALA A 1 174 ? -14.247 11.814 16.609 1.00 84.88 174 ALA A N 1
ATOM 1329 C CA . ALA A 1 174 ? -13.470 12.429 17.687 1.00 84.88 174 ALA A CA 1
ATOM 1330 C C . ALA A 1 174 ? -13.874 11.955 19.095 1.00 84.88 174 ALA A C 1
ATOM 1332 O O . ALA A 1 174 ? -12.997 11.645 19.895 1.00 84.88 174 ALA A O 1
ATOM 1333 N N . GLN A 1 175 ? -15.179 11.832 19.348 1.00 78.50 175 GLN A N 1
ATOM 1334 C CA . GLN A 1 175 ? -15.741 11.405 20.633 1.00 78.50 175 GLN A CA 1
ATOM 1335 C C . GLN A 1 175 ? -15.513 9.920 20.976 1.00 78.50 175 GLN A C 1
ATOM 1337 O O . GLN A 1 175 ? -15.678 9.549 22.126 1.00 78.50 175 GLN A O 1
ATOM 1342 N N . TYR A 1 176 ? -15.095 9.081 20.018 1.00 84.31 176 TYR A N 1
ATOM 1343 C CA . TYR A 1 176 ? -14.849 7.646 20.238 1.00 84.31 176 TYR A CA 1
ATOM 1344 C C . TYR A 1 176 ? -13.378 7.258 20.044 1.00 84.31 176 TYR A C 1
ATOM 1346 O O . TYR A 1 176 ? -13.064 6.079 19.911 1.00 84.31 176 TYR A O 1
ATOM 1354 N N . ARG A 1 177 ? -12.440 8.217 19.994 1.00 77.88 177 ARG A N 1
ATOM 1355 C CA . ARG A 1 177 ? -11.022 7.938 19.680 1.00 77.88 177 ARG A CA 1
ATOM 1356 C C . ARG A 1 177 ? -10.361 6.907 20.605 1.00 77.88 177 ARG A C 1
ATOM 1358 O O . ARG A 1 177 ? -9.491 6.182 20.126 1.00 77.88 177 ARG A O 1
ATOM 1365 N N . GLY A 1 178 ? -10.805 6.784 21.861 1.00 73.44 178 GLY A N 1
ATOM 1366 C CA . GLY A 1 178 ? -10.353 5.739 22.796 1.00 73.44 178 GLY A CA 1
ATOM 1367 C C . GLY A 1 178 ? -10.574 4.309 22.277 1.00 73.44 178 GLY A C 1
ATOM 1368 O O . GLY A 1 178 ? -9.788 3.408 22.557 1.00 73.44 178 GLY A O 1
ATOM 1369 N N . TRP A 1 179 ? -11.561 4.112 21.399 1.00 82.94 179 TRP A N 1
ATOM 1370 C CA . TRP A 1 179 ? -11.895 2.822 20.789 1.00 82.94 179 TRP A CA 1
ATOM 1371 C C . TRP A 1 179 ? -11.074 2.483 19.539 1.00 82.94 179 TRP A C 1
ATOM 1373 O O . TRP A 1 179 ? -11.204 1.390 18.984 1.00 82.94 179 TRP A O 1
ATOM 1383 N N . GLY A 1 180 ? -10.184 3.377 19.092 1.00 84.56 180 GLY A N 1
ATOM 1384 C CA . GLY A 1 180 ? -9.294 3.095 17.963 1.00 84.56 180 GLY A CA 1
ATOM 1385 C C . GLY A 1 180 ? -8.427 1.856 18.195 1.00 84.56 180 GLY A C 1
ATOM 1386 O O . GLY A 1 180 ? -8.201 1.083 17.266 1.00 84.56 180 GLY A O 1
ATOM 1387 N N . MET A 1 181 ? -7.995 1.627 19.436 1.00 85.88 181 MET A N 1
ATOM 1388 C CA . MET A 1 181 ? -7.189 0.456 19.782 1.00 85.88 181 MET A CA 1
ATOM 1389 C C . MET A 1 181 ? -7.985 -0.846 19.754 1.00 85.88 181 MET A C 1
ATOM 1391 O O . MET A 1 181 ? -7.416 -1.870 19.393 1.00 85.88 181 MET A O 1
ATOM 1395 N N . ALA A 1 182 ? -9.285 -0.816 20.065 1.00 85.81 182 ALA A N 1
ATOM 1396 C CA . ALA A 1 182 ? -10.151 -1.989 19.937 1.00 85.81 182 ALA A CA 1
ATOM 1397 C C . ALA A 1 182 ? -10.252 -2.432 18.472 1.00 85.81 182 ALA A C 1
ATOM 1399 O O . ALA A 1 182 ? -10.056 -3.606 18.170 1.00 85.81 182 ALA A O 1
ATOM 1400 N N . LEU A 1 183 ? -10.438 -1.476 17.555 1.00 90.88 183 LEU A N 1
ATOM 1401 C CA . LEU A 1 183 ? -10.415 -1.732 16.113 1.00 90.88 183 LEU A CA 1
ATOM 1402 C C . LEU A 1 183 ? -9.079 -2.331 15.653 1.00 90.88 183 LEU A C 1
ATOM 1404 O O . LEU A 1 183 ? -9.062 -3.324 14.926 1.00 90.88 183 LEU A O 1
ATOM 1408 N N . LEU A 1 184 ? -7.957 -1.746 16.086 1.00 92.69 184 LEU A N 1
ATOM 1409 C CA . LEU A 1 184 ? -6.633 -2.265 15.746 1.00 92.69 184 LEU A CA 1
ATOM 1410 C C . LEU A 1 184 ? -6.413 -3.673 16.315 1.00 92.69 184 LEU A C 1
ATOM 1412 O O . LEU A 1 184 ? -5.919 -4.536 15.601 1.00 92.69 184 LEU A O 1
ATOM 1416 N N . ALA A 1 185 ? -6.810 -3.935 17.561 1.00 89.19 185 ALA A N 1
ATOM 1417 C CA . ALA A 1 185 ? -6.685 -5.252 18.177 1.00 89.19 185 ALA A CA 1
ATOM 1418 C C . ALA A 1 185 ? -7.484 -6.320 17.413 1.00 89.19 185 ALA A C 1
ATOM 1420 O O . ALA A 1 185 ? -6.938 -7.385 17.146 1.00 89.19 185 ALA A O 1
ATOM 1421 N N . SER A 1 186 ? -8.718 -6.018 16.987 1.00 90.62 186 SER A N 1
ATOM 1422 C CA . SER A 1 186 ? -9.510 -6.925 16.142 1.00 90.62 186 SER A CA 1
ATOM 1423 C C . SER A 1 186 ? -8.835 -7.223 14.803 1.00 90.62 186 SER A C 1
ATOM 1425 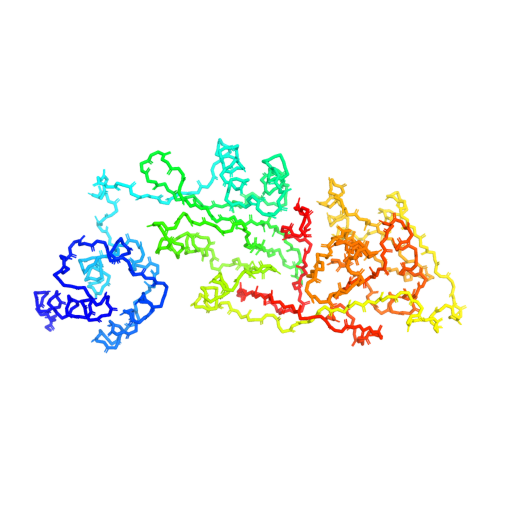O O . SER A 1 186 ? -8.930 -8.336 14.296 1.00 90.62 186 SER A O 1
ATOM 1427 N N . MET A 1 187 ? -8.122 -6.248 14.234 1.00 91.25 187 MET A N 1
ATOM 1428 C CA . MET A 1 187 ? -7.381 -6.440 12.989 1.00 91.25 187 MET A CA 1
ATOM 1429 C C . MET A 1 187 ? -6.145 -7.338 13.160 1.00 91.25 187 MET A C 1
ATOM 1431 O O . MET A 1 187 ? -5.790 -8.067 12.236 1.00 91.25 187 MET A O 1
ATOM 1435 N N . LEU A 1 188 ? -5.493 -7.290 14.325 1.00 91.25 188 LEU A N 1
ATOM 1436 C CA . LEU A 1 188 ? -4.233 -7.984 14.625 1.00 91.25 188 LEU A CA 1
ATOM 1437 C C . LEU A 1 188 ? -4.417 -9.373 15.264 1.00 91.25 188 LEU A C 1
ATOM 1439 O O . LEU A 1 188 ? -3.491 -9.869 15.909 1.00 91.25 188 LEU A O 1
ATOM 1443 N N . ASP A 1 189 ? -5.601 -9.973 15.125 1.00 86.12 189 ASP A N 1
ATOM 1444 C CA . ASP A 1 189 ? -5.962 -11.235 15.788 1.00 86.12 189 ASP A CA 1
ATOM 1445 C C . ASP A 1 189 ? -5.292 -12.472 15.150 1.00 86.12 189 ASP A C 1
ATOM 1447 O O . ASP A 1 189 ? -5.098 -13.486 15.819 1.00 86.12 189 ASP A O 1
ATOM 1451 N N . ASP A 1 190 ? -4.857 -12.392 13.884 1.00 87.06 190 ASP A N 1
ATOM 1452 C CA . ASP A 1 190 ? -4.132 -13.482 13.218 1.00 87.06 190 ASP A CA 1
ATOM 1453 C C . ASP A 1 190 ? -2.628 -13.419 13.531 1.00 87.06 190 ASP A C 1
ATOM 1455 O O . ASP A 1 190 ? -1.872 -12.608 12.988 1.00 87.06 190 ASP A O 1
ATOM 1459 N N . ALA A 1 191 ? -2.178 -14.320 14.404 1.00 82.75 191 ALA A N 1
ATOM 1460 C CA . ALA A 1 191 ? -0.781 -14.425 14.811 1.00 82.75 191 ALA A CA 1
ATOM 1461 C C . ALA A 1 191 ? 0.172 -14.898 13.696 1.00 82.75 191 ALA A C 1
ATOM 1463 O O . ALA A 1 191 ? 1.380 -14.752 13.864 1.00 82.75 191 ALA A O 1
ATOM 1464 N N . ASN A 1 192 ? -0.338 -15.444 12.588 1.00 85.00 192 ASN A N 1
ATOM 1465 C CA . ASN A 1 192 ? 0.462 -15.907 11.449 1.00 85.00 192 ASN A CA 1
ATOM 1466 C C . ASN A 1 192 ? 0.492 -14.891 10.297 1.00 85.00 192 ASN A C 1
ATOM 1468 O O . ASN A 1 192 ? 1.278 -15.038 9.359 1.00 85.00 192 ASN A O 1
ATOM 1472 N N . ALA A 1 193 ? -0.339 -13.850 10.354 1.00 89.62 193 ALA A N 1
ATOM 1473 C CA . ALA A 1 193 ? -0.360 -12.811 9.340 1.00 89.62 193 ALA A CA 1
ATOM 1474 C C . ALA A 1 193 ? 0.821 -11.842 9.493 1.00 89.62 193 ALA A C 1
ATOM 1476 O O . ALA A 1 193 ? 1.269 -11.495 10.590 1.00 89.62 193 ALA A O 1
ATOM 1477 N N . THR A 1 194 ? 1.309 -11.350 8.357 1.00 92.12 194 THR A N 1
ATOM 1478 C CA . THR A 1 194 ? 2.244 -10.228 8.313 1.00 92.12 194 THR A CA 1
ATOM 1479 C C . THR A 1 194 ? 1.478 -8.936 8.110 1.00 92.12 194 THR A C 1
ATOM 1481 O O . THR A 1 194 ? 0.824 -8.755 7.090 1.00 92.12 194 THR A O 1
ATOM 1484 N N . TYR A 1 195 ? 1.605 -8.001 9.042 1.00 94.06 195 TYR A N 1
ATOM 1485 C CA . TYR A 1 195 ? 0.954 -6.704 8.952 1.00 94.06 195 TYR A CA 1
ATOM 1486 C C . TYR A 1 195 ? 1.930 -5.625 8.509 1.00 94.06 195 TYR A C 1
ATOM 1488 O O . TYR A 1 195 ? 3.038 -5.523 9.035 1.00 94.06 195 TYR A O 1
ATOM 1496 N N . THR A 1 196 ? 1.506 -4.771 7.585 1.00 94.38 196 THR A N 1
ATOM 1497 C CA . THR A 1 196 ? 2.275 -3.600 7.143 1.00 94.38 196 THR A CA 1
ATOM 1498 C C . THR A 1 196 ? 1.441 -2.337 7.275 1.00 94.38 196 THR A C 1
ATOM 1500 O O . THR A 1 196 ? 0.216 -2.384 7.304 1.00 94.38 196 THR A O 1
ATOM 1503 N N . CYS A 1 197 ? 2.091 -1.184 7.375 1.00 94.88 197 CYS A N 1
ATOM 1504 C CA . CYS A 1 197 ? 1.441 0.105 7.200 1.00 94.88 197 CYS A CA 1
ATOM 1505 C C . CYS A 1 197 ? 2.402 1.034 6.460 1.00 94.88 197 CYS A C 1
ATOM 1507 O O . CYS A 1 197 ? 3.437 1.441 7.003 1.00 94.88 197 CYS A O 1
ATOM 1509 N N . PHE A 1 198 ? 2.075 1.347 5.204 1.00 93.25 198 PHE A N 1
ATOM 1510 C CA . PHE A 1 198 ? 2.969 2.109 4.330 1.00 93.25 198 PHE A CA 1
ATOM 1511 C C . PHE A 1 198 ? 2.725 3.621 4.323 1.00 93.25 198 PHE A C 1
ATOM 1513 O O . PHE A 1 198 ? 3.566 4.380 3.837 1.00 93.25 198 PHE A O 1
ATOM 1520 N N . THR A 1 199 ? 1.587 4.076 4.848 1.00 90.12 199 THR A N 1
ATOM 1521 C CA . THR A 1 199 ? 1.259 5.506 4.945 1.00 90.12 199 THR A CA 1
ATOM 1522 C C . THR A 1 199 ? 0.654 5.894 6.305 1.00 90.12 199 THR A C 1
ATOM 1524 O O . THR A 1 199 ? -0.425 6.493 6.340 1.00 90.12 199 THR A O 1
ATOM 1527 N N . PRO A 1 200 ? 1.302 5.567 7.442 1.00 91.25 200 PRO A N 1
ATOM 1528 C CA . PRO A 1 200 ? 0.809 5.933 8.764 1.00 91.25 200 PRO A CA 1
ATOM 1529 C C . PRO A 1 200 ? 0.795 7.456 8.958 1.00 91.25 200 PRO A C 1
ATOM 1531 O O . PRO A 1 200 ? 1.728 8.169 8.583 1.00 91.25 200 PRO A O 1
ATOM 1534 N N . GLN A 1 201 ? -0.259 7.956 9.602 1.00 86.56 201 GLN A N 1
ATOM 1535 C CA . GLN A 1 201 ? -0.284 9.309 10.166 1.00 86.56 201 GLN A CA 1
ATOM 1536 C C . GLN A 1 201 ? 0.425 9.325 11.531 1.00 86.56 201 GLN A C 1
ATOM 1538 O O . GLN A 1 201 ? 0.510 8.273 12.163 1.00 86.56 201 GLN A O 1
ATOM 1543 N N . PRO A 1 202 ? 0.890 10.483 12.040 1.00 82.19 202 PRO A N 1
ATOM 1544 C CA . PRO A 1 202 ? 1.620 10.548 13.311 1.00 82.19 202 PRO A CA 1
ATOM 1545 C C . PRO A 1 202 ? 0.895 9.902 14.504 1.00 82.19 202 PRO A C 1
ATOM 1547 O O . PRO A 1 202 ? 1.524 9.215 15.305 1.00 82.19 202 PRO A O 1
ATOM 1550 N N . SER A 1 203 ? -0.429 10.067 14.605 1.00 81.12 203 SER A N 1
ATOM 1551 C CA . SER A 1 203 ? -1.239 9.436 15.657 1.00 81.12 203 SER A CA 1
ATOM 1552 C C . SER A 1 203 ? -1.307 7.914 15.504 1.00 81.12 203 SER A C 1
ATOM 1554 O O . SER A 1 203 ? -1.077 7.184 16.465 1.00 81.12 203 SER A O 1
ATOM 1556 N N . SER A 1 204 ? -1.566 7.423 14.289 1.00 86.12 204 SER A N 1
ATOM 1557 C CA . SER A 1 204 ? -1.582 5.988 13.990 1.00 86.12 204 SER A CA 1
ATOM 1558 C C . SER A 1 204 ? -0.203 5.354 14.174 1.00 86.12 204 SER A C 1
ATOM 1560 O O . SER A 1 204 ? -0.117 4.227 14.642 1.00 86.12 204 SER A O 1
ATOM 1562 N N . TRP A 1 205 ? 0.878 6.074 13.861 1.00 89.00 205 TRP A N 1
ATOM 1563 C CA . TRP A 1 205 ? 2.251 5.613 14.064 1.00 89.00 205 TRP A CA 1
ATOM 1564 C C . TRP A 1 205 ? 2.514 5.245 15.524 1.00 89.00 205 TRP A C 1
ATOM 1566 O O . TRP A 1 205 ? 2.947 4.129 15.797 1.00 89.00 205 TRP A O 1
ATOM 1576 N N . ALA A 1 206 ? 2.202 6.146 16.461 1.00 86.12 206 ALA A N 1
ATOM 1577 C CA . ALA A 1 206 ? 2.404 5.894 17.887 1.00 86.12 206 ALA A CA 1
ATOM 1578 C C . ALA A 1 206 ? 1.662 4.629 18.354 1.00 86.12 206 ALA A C 1
ATOM 1580 O O . ALA A 1 206 ? 2.241 3.783 19.035 1.00 86.12 206 ALA A O 1
ATOM 1581 N N . ALA A 1 207 ? 0.413 4.459 17.913 1.00 87.12 207 ALA A N 1
ATOM 1582 C CA . ALA A 1 207 ? -0.386 3.282 18.232 1.00 87.12 207 ALA A CA 1
ATOM 1583 C C . ALA A 1 207 ? 0.183 1.982 17.631 1.00 87.12 207 ALA A C 1
ATOM 1585 O O . ALA A 1 207 ? 0.216 0.953 18.304 1.00 87.12 207 ALA A O 1
ATOM 1586 N N . LEU A 1 208 ? 0.672 2.020 16.389 1.00 92.00 208 LEU A N 1
ATOM 1587 C CA . LEU A 1 208 ? 1.280 0.858 15.733 1.00 92.00 208 LEU A CA 1
ATOM 1588 C C . LEU A 1 208 ? 2.563 0.419 16.448 1.00 92.00 208 LEU A C 1
ATOM 1590 O O . LEU A 1 208 ? 2.736 -0.770 16.721 1.00 92.00 208 LEU A O 1
ATOM 1594 N N . ILE A 1 209 ? 3.433 1.364 16.812 1.00 90.81 209 ILE A N 1
ATOM 1595 C CA . ILE A 1 209 ? 4.658 1.062 17.567 1.00 90.81 209 ILE A CA 1
ATOM 1596 C C . ILE A 1 209 ? 4.322 0.450 18.935 1.00 90.81 209 ILE A C 1
ATOM 1598 O O . ILE A 1 209 ? 4.932 -0.549 19.320 1.00 90.81 209 ILE A O 1
ATOM 1602 N N . ALA A 1 210 ? 3.293 0.956 19.625 1.00 86.94 210 ALA A N 1
ATOM 1603 C CA . ALA A 1 210 ? 2.803 0.353 20.867 1.00 86.94 210 ALA A CA 1
ATOM 1604 C C . ALA A 1 210 ? 2.304 -1.098 20.675 1.00 86.94 210 ALA A C 1
ATOM 1606 O O . ALA A 1 210 ? 2.407 -1.913 21.587 1.00 86.94 210 ALA A O 1
ATOM 1607 N N . GLN A 1 211 ? 1.833 -1.459 19.474 1.00 88.81 211 GLN A N 1
ATOM 1608 C CA . GLN A 1 211 ? 1.428 -2.824 19.098 1.00 88.81 211 GLN A CA 1
ATOM 1609 C C . GLN A 1 211 ? 2.559 -3.676 18.512 1.00 88.81 211 GLN A C 1
ATOM 1611 O O . GLN A 1 211 ? 2.301 -4.636 17.776 1.00 88.81 211 GLN A O 1
ATOM 1616 N N . ARG A 1 212 ? 3.810 -3.358 18.868 1.00 90.00 212 ARG A N 1
ATOM 1617 C CA . ARG A 1 212 ? 5.024 -4.090 18.469 1.00 90.00 212 ARG A CA 1
ATOM 1618 C C . ARG A 1 212 ? 5.298 -4.067 16.963 1.00 90.00 212 ARG A C 1
ATOM 1620 O O . ARG A 1 212 ? 6.016 -4.934 16.463 1.00 90.00 212 ARG A O 1
ATOM 1627 N N . PHE A 1 213 ? 4.760 -3.086 16.236 1.00 92.94 213 PHE A N 1
ATOM 1628 C CA . PHE A 1 213 ? 5.259 -2.808 14.895 1.00 92.94 213 PHE A CA 1
ATOM 1629 C C . PHE A 1 213 ? 6.674 -2.250 15.001 1.00 92.94 213 PHE A C 1
ATOM 1631 O O . PHE A 1 213 ? 6.984 -1.440 15.875 1.00 92.94 213 PHE A O 1
ATOM 1638 N N . LYS A 1 214 ? 7.532 -2.676 14.084 1.00 92.38 214 LYS A N 1
ATOM 1639 C CA . LYS A 1 214 ? 8.891 -2.175 13.937 1.00 92.38 214 LYS A CA 1
ATOM 1640 C C . LYS A 1 214 ? 8.930 -1.184 12.777 1.00 92.38 214 LYS A C 1
ATOM 1642 O O . LYS A 1 214 ? 8.295 -1.441 11.748 1.00 92.38 214 LYS A O 1
ATOM 1647 N N . PRO A 1 215 ? 9.656 -0.063 12.911 1.00 90.88 215 PRO A N 1
ATOM 1648 C CA . PRO A 1 215 ? 9.987 0.769 11.768 1.00 90.88 215 PRO A CA 1
ATOM 1649 C C . PRO A 1 215 ? 10.662 -0.074 10.689 1.00 90.88 215 PRO A C 1
ATOM 1651 O O . PRO A 1 215 ? 11.547 -0.879 10.973 1.00 90.88 215 PRO A O 1
ATOM 1654 N N . LEU A 1 216 ? 10.229 0.121 9.454 1.00 86.56 216 LEU A N 1
ATOM 1655 C CA . LEU A 1 216 ? 10.913 -0.389 8.281 1.00 86.56 216 LEU A CA 1
ATOM 1656 C C . LEU A 1 216 ? 11.942 0.679 7.902 1.00 86.56 216 LEU A C 1
ATOM 1658 O O . LEU A 1 216 ? 11.556 1.715 7.358 1.00 86.56 216 LEU A O 1
ATOM 1662 N N . ASP A 1 217 ? 13.206 0.479 8.291 1.00 76.81 217 ASP A N 1
ATOM 1663 C CA . ASP A 1 217 ? 14.273 1.470 8.100 1.00 76.81 217 ASP A CA 1
ATOM 1664 C C . ASP A 1 217 ? 14.613 1.593 6.613 1.00 76.81 217 ASP A C 1
ATOM 1666 O O . ASP A 1 217 ? 15.379 0.824 6.032 1.00 76.81 217 ASP A O 1
ATOM 1670 N N . SER A 1 218 ? 13.923 2.519 5.960 1.00 82.06 218 SER A N 1
ATOM 1671 C CA . SER A 1 218 ? 13.981 2.702 4.525 1.00 82.06 218 SER A CA 1
ATOM 1672 C C . SER A 1 218 ? 13.744 4.155 4.162 1.00 82.06 218 SER A C 1
ATOM 1674 O O . SER A 1 218 ? 13.167 4.951 4.905 1.00 82.06 218 SER A O 1
ATOM 1676 N N . GLN A 1 219 ? 14.198 4.506 2.970 1.00 89.75 219 GLN A N 1
ATOM 1677 C CA . GLN A 1 219 ? 14.038 5.828 2.392 1.00 89.75 219 GLN A CA 1
ATOM 1678 C C . GLN A 1 219 ? 13.515 5.687 0.973 1.00 89.75 219 GLN A C 1
ATOM 1680 O O . GLN A 1 219 ? 13.735 4.679 0.300 1.00 89.75 219 GLN A O 1
ATOM 1685 N N . ARG A 1 220 ? 12.852 6.730 0.479 1.00 93.62 220 ARG A N 1
ATOM 1686 C CA . ARG A 1 220 ? 12.581 6.847 -0.953 1.00 93.62 220 ARG A CA 1
ATOM 1687 C C . ARG A 1 220 ? 13.688 7.642 -1.614 1.00 93.62 220 ARG A C 1
ATOM 1689 O O . ARG A 1 220 ? 14.202 8.594 -1.040 1.00 93.62 220 ARG A O 1
ATOM 1696 N N . ILE A 1 221 ? 13.995 7.308 -2.855 1.00 95.38 221 ILE A N 1
ATOM 1697 C CA . ILE A 1 221 ? 14.870 8.097 -3.707 1.00 95.38 221 ILE A CA 1
ATOM 1698 C C . ILE A 1 221 ? 14.063 8.719 -4.841 1.00 95.38 221 ILE A C 1
ATOM 1700 O O . ILE A 1 221 ? 13.422 8.011 -5.611 1.00 95.38 221 ILE A O 1
ATOM 1704 N N . ALA A 1 222 ? 14.111 10.045 -4.966 1.00 96.50 222 ALA A N 1
ATOM 1705 C CA . ALA A 1 222 ? 13.649 10.752 -6.153 1.00 96.50 222 ALA A CA 1
ATOM 1706 C C . ALA A 1 222 ? 14.794 10.889 -7.163 1.00 96.50 222 ALA A C 1
ATOM 1708 O O . ALA A 1 222 ? 15.835 11.484 -6.882 1.00 96.50 222 ALA A O 1
ATOM 1709 N N . ILE A 1 223 ? 14.575 10.353 -8.357 1.00 96.75 223 ILE A N 1
ATOM 1710 C CA . ILE A 1 223 ? 15.528 10.246 -9.457 1.00 96.75 223 ILE A CA 1
ATOM 1711 C C . ILE A 1 223 ? 14.995 11.099 -10.623 1.00 96.75 223 ILE A C 1
ATOM 1713 O O . ILE A 1 223 ? 14.284 10.588 -11.497 1.00 96.75 223 ILE A O 1
ATOM 1717 N N . PRO A 1 224 ? 15.282 12.413 -10.661 1.00 95.44 224 PRO A N 1
ATOM 1718 C CA . PRO A 1 224 ? 14.930 13.252 -11.802 1.00 95.44 224 PRO A CA 1
ATOM 1719 C C . PRO A 1 224 ? 15.729 12.860 -13.062 1.00 95.44 224 PRO A C 1
ATOM 1721 O O . PRO A 1 224 ? 16.744 12.157 -12.963 1.00 95.44 224 PRO A O 1
ATOM 1724 N N . PRO A 1 225 ? 15.284 13.275 -14.263 1.00 95.06 225 PRO A N 1
ATOM 1725 C CA . PRO A 1 225 ? 15.997 13.061 -15.521 1.00 95.06 225 PRO A CA 1
ATOM 1726 C C . PRO A 1 225 ? 17.475 13.471 -15.473 1.00 95.06 225 PRO A C 1
ATOM 1728 O O . PRO A 1 225 ? 17.870 14.354 -14.719 1.00 95.06 225 PRO A O 1
ATOM 1731 N N . LEU A 1 226 ? 18.280 12.826 -16.313 1.00 93.75 226 LEU A N 1
ATOM 1732 C CA . LEU A 1 226 ? 19.696 13.083 -16.588 1.00 93.75 226 LEU A CA 1
ATOM 1733 C C . LEU A 1 226 ? 20.689 12.792 -15.450 1.00 93.75 226 LEU A C 1
ATOM 1735 O O . LEU A 1 226 ? 21.887 12.718 -15.712 1.00 93.75 226 LEU A O 1
ATOM 1739 N N . LEU A 1 227 ? 20.239 12.525 -14.218 1.00 93.06 227 LEU A N 1
ATOM 1740 C CA . LEU A 1 227 ? 21.154 12.165 -13.121 1.00 93.06 227 LEU A CA 1
ATOM 1741 C C . LEU A 1 227 ? 21.903 10.840 -13.326 1.00 93.06 227 LEU A C 1
ATOM 1743 O O . LEU A 1 227 ? 22.929 10.627 -12.681 1.00 93.06 227 LEU A O 1
ATOM 1747 N N . GLN A 1 228 ? 21.412 9.970 -14.213 1.00 93.88 228 GLN A N 1
ATOM 1748 C CA . GLN A 1 228 ? 22.023 8.686 -14.563 1.00 93.88 228 GLN A CA 1
ATOM 1749 C C . GLN A 1 228 ? 22.465 8.648 -16.028 1.00 93.88 228 GLN A C 1
ATOM 1751 O O . GLN A 1 228 ? 22.578 7.566 -16.600 1.00 93.88 228 GLN A O 1
ATOM 1756 N N . ALA A 1 229 ? 22.729 9.804 -16.653 1.00 93.81 229 ALA A N 1
ATOM 1757 C CA . ALA A 1 229 ? 23.035 9.907 -18.084 1.00 93.81 229 ALA A CA 1
ATOM 1758 C C . ALA A 1 229 ? 24.174 8.986 -18.557 1.00 93.81 229 ALA A C 1
ATOM 1760 O O . ALA A 1 229 ? 24.141 8.529 -19.695 1.00 93.81 229 ALA A O 1
ATOM 1761 N N . ALA A 1 230 ? 25.125 8.636 -17.682 1.00 91.75 230 ALA A N 1
ATOM 1762 C CA . ALA A 1 230 ? 26.166 7.649 -17.977 1.00 91.75 230 ALA A CA 1
ATOM 1763 C C . ALA A 1 230 ? 25.595 6.296 -18.460 1.00 91.75 230 ALA A C 1
ATOM 1765 O O . ALA A 1 230 ? 26.147 5.685 -19.369 1.00 91.75 230 ALA A O 1
ATOM 1766 N N . THR A 1 231 ? 24.442 5.871 -17.931 1.00 91.81 231 THR A N 1
ATOM 1767 C CA . THR A 1 231 ? 23.757 4.621 -18.321 1.00 91.81 231 THR A CA 1
ATOM 1768 C C . THR A 1 231 ? 23.160 4.660 -19.736 1.00 91.81 231 THR A C 1
ATOM 1770 O O . THR A 1 231 ? 22.771 3.628 -20.276 1.00 91.81 231 THR A O 1
ATOM 1773 N N . LEU A 1 232 ? 23.108 5.828 -20.393 1.00 91.50 232 LEU A N 1
ATOM 1774 C CA . LEU A 1 232 ? 22.685 5.926 -21.797 1.00 91.50 232 LEU A CA 1
ATOM 1775 C C . LEU A 1 232 ? 23.745 5.399 -22.771 1.00 91.50 232 LEU A C 1
ATOM 1777 O O . LEU A 1 232 ? 23.372 4.965 -23.866 1.00 91.50 232 LEU A O 1
ATOM 1781 N N . PHE A 1 233 ? 25.018 5.424 -22.360 1.00 88.62 233 PHE A N 1
ATOM 1782 C CA . PHE A 1 233 ? 26.197 5.065 -23.155 1.00 88.62 233 PHE A CA 1
ATOM 1783 C C . PHE A 1 233 ? 26.704 3.638 -22.878 1.00 88.62 233 PHE A C 1
ATOM 1785 O O . PHE A 1 233 ? 27.856 3.326 -23.169 1.00 88.62 233 PHE A O 1
ATOM 1792 N N . GLY A 1 234 ? 25.866 2.776 -22.292 1.00 81.25 234 GLY A N 1
ATOM 1793 C CA . GLY A 1 234 ? 26.185 1.360 -22.104 1.00 81.25 234 GLY A CA 1
ATOM 1794 C C . GLY A 1 234 ? 26.440 0.627 -23.428 1.00 81.25 234 GLY A C 1
ATOM 1795 O O . GLY A 1 234 ? 25.983 1.055 -24.488 1.00 81.25 234 GLY A O 1
ATOM 1796 N N . SER A 1 235 ? 27.160 -0.495 -23.356 1.00 79.31 235 SER A N 1
ATOM 1797 C CA . SER A 1 235 ? 27.531 -1.318 -24.518 1.00 79.31 235 SER A CA 1
ATOM 1798 C C . SER A 1 235 ? 26.345 -2.018 -25.187 1.00 79.31 235 SER A C 1
ATOM 1800 O O . SER A 1 235 ? 26.419 -2.343 -26.370 1.00 79.31 235 SER A O 1
ATOM 1802 N N . THR A 1 236 ? 25.248 -2.234 -24.457 1.00 89.88 236 THR A N 1
ATOM 1803 C CA . THR A 1 236 ? 24.013 -2.840 -24.963 1.00 89.88 236 THR A CA 1
ATOM 1804 C C . THR A 1 236 ? 22.853 -1.849 -24.936 1.00 89.88 236 THR A C 1
ATOM 1806 O O . THR A 1 236 ? 22.818 -0.891 -24.155 1.00 89.88 236 THR A O 1
ATOM 1809 N N . ARG A 1 237 ? 21.870 -2.078 -25.812 1.00 91.81 237 ARG A N 1
ATOM 1810 C CA . ARG A 1 237 ? 20.622 -1.314 -25.843 1.00 91.81 237 ARG A CA 1
ATOM 1811 C C . ARG A 1 237 ? 19.464 -2.252 -25.500 1.00 91.81 237 ARG A C 1
ATOM 1813 O O . ARG A 1 237 ? 19.141 -3.101 -26.327 1.00 91.81 237 ARG A O 1
ATOM 1820 N N . PRO A 1 238 ? 18.823 -2.092 -24.332 1.00 95.81 238 PRO A N 1
ATOM 1821 C CA . PRO A 1 238 ? 17.760 -2.991 -23.920 1.00 95.81 238 PRO A CA 1
ATOM 1822 C C . PRO A 1 238 ? 16.493 -2.726 -24.735 1.00 95.81 238 PRO A C 1
ATOM 1824 O O . PRO A 1 238 ? 16.205 -1.584 -25.121 1.00 95.81 238 PRO A O 1
ATOM 1827 N N . MET A 1 239 ? 15.699 -3.771 -24.938 1.00 97.06 239 MET A N 1
ATOM 1828 C CA . MET A 1 239 ? 14.311 -3.635 -25.360 1.00 97.06 239 MET A CA 1
ATOM 1829 C C . MET A 1 239 ? 13.472 -3.233 -24.147 1.00 97.06 239 MET A C 1
ATOM 1831 O O . MET A 1 239 ? 13.572 -3.847 -23.090 1.00 97.06 239 MET A O 1
ATOM 1835 N N . ILE A 1 240 ? 12.628 -2.215 -24.300 1.00 98.31 240 ILE A N 1
ATOM 1836 C CA . ILE A 1 240 ? 11.649 -1.813 -23.286 1.00 98.31 240 ILE A CA 1
ATOM 1837 C C . ILE A 1 240 ? 10.274 -1.966 -23.921 1.00 98.31 240 ILE A C 1
ATOM 1839 O O . ILE A 1 240 ? 9.997 -1.300 -24.920 1.00 98.31 240 ILE A O 1
ATOM 1843 N N . SER A 1 241 ? 9.429 -2.824 -23.354 1.00 98.31 241 SER A N 1
ATOM 1844 C CA . SER A 1 241 ? 8.061 -3.024 -23.831 1.00 98.31 241 SER A CA 1
ATOM 1845 C C . SER A 1 241 ? 7.045 -2.710 -22.742 1.00 98.31 241 SER A C 1
ATOM 1847 O O . SER A 1 241 ? 7.215 -3.085 -21.583 1.00 98.31 241 SER A O 1
ATOM 1849 N N . PHE A 1 242 ? 5.983 -2.022 -23.154 1.00 98.25 242 PHE A N 1
ATOM 1850 C CA . PHE A 1 242 ? 4.774 -1.764 -22.370 1.00 98.25 242 PHE A CA 1
ATOM 1851 C C . PHE A 1 242 ? 3.579 -2.561 -22.911 1.00 98.25 242 PHE A C 1
ATOM 1853 O O . PHE A 1 242 ? 2.445 -2.284 -22.530 1.00 98.25 242 PHE A O 1
ATOM 1860 N N . ASP A 1 243 ? 3.819 -3.456 -23.872 1.00 97.88 243 ASP A N 1
ATOM 1861 C CA . ASP A 1 243 ? 2.788 -4.283 -24.486 1.00 97.88 243 ASP A CA 1
ATOM 1862 C C . ASP A 1 243 ? 2.453 -5.461 -23.553 1.00 97.88 243 ASP A C 1
ATOM 1864 O O . ASP A 1 243 ? 3.342 -6.280 -23.292 1.00 97.88 243 ASP A O 1
ATOM 1868 N N . PRO A 1 244 ? 1.202 -5.566 -23.063 1.00 97.12 244 PRO A N 1
ATOM 1869 C CA . PRO A 1 244 ? 0.737 -6.681 -22.242 1.00 97.12 244 PRO A CA 1
ATOM 1870 C C . PRO A 1 244 ? 1.094 -8.065 -22.794 1.00 97.12 244 PRO A C 1
ATOM 1872 O O . PRO A 1 244 ? 1.477 -8.934 -22.014 1.00 97.12 244 PRO A O 1
ATOM 1875 N N . ALA A 1 245 ? 1.007 -8.270 -24.113 1.00 96.88 245 ALA A N 1
ATOM 1876 C CA . ALA A 1 245 ? 1.291 -9.564 -24.731 1.00 96.88 245 ALA A CA 1
ATOM 1877 C C . ALA A 1 245 ? 2.780 -9.920 -24.606 1.00 96.88 245 ALA A C 1
ATOM 1879 O O . ALA A 1 245 ? 3.128 -10.982 -24.096 1.00 96.88 245 ALA A O 1
ATOM 1880 N N . VAL A 1 246 ? 3.658 -8.976 -24.962 1.00 96.81 246 VAL A N 1
ATOM 1881 C CA . VAL A 1 246 ? 5.120 -9.145 -24.874 1.00 96.81 246 VAL A CA 1
ATOM 1882 C C . VAL A 1 246 ? 5.586 -9.326 -23.430 1.00 96.81 246 VAL A C 1
ATOM 1884 O O . VAL A 1 246 ? 6.537 -10.064 -23.174 1.00 96.81 246 VAL A O 1
ATOM 1887 N N . ILE A 1 247 ? 4.950 -8.629 -22.482 1.00 97.56 247 ILE A N 1
ATOM 1888 C CA . ILE A 1 247 ? 5.248 -8.787 -21.057 1.00 97.56 247 ILE A CA 1
ATOM 1889 C C . ILE A 1 247 ? 4.886 -10.214 -20.637 1.00 97.56 247 ILE A C 1
ATOM 1891 O O . ILE A 1 247 ? 5.761 -10.945 -20.177 1.00 97.56 247 ILE A O 1
ATOM 1895 N N . ARG A 1 248 ? 3.631 -10.621 -20.860 1.00 95.62 248 ARG A N 1
ATOM 1896 C CA . ARG A 1 248 ? 3.070 -11.898 -20.400 1.00 95.62 248 ARG A CA 1
ATOM 1897 C C . ARG A 1 248 ? 3.829 -13.120 -20.921 1.00 95.62 248 ARG A C 1
ATOM 1899 O O . ARG A 1 248 ? 3.998 -14.072 -20.171 1.00 95.62 248 ARG A O 1
ATOM 1906 N N . GLU A 1 249 ? 4.344 -13.080 -22.148 1.00 95.50 249 GLU A N 1
ATOM 1907 C CA . GLU A 1 249 ? 5.149 -14.170 -22.729 1.00 95.50 249 GLU A CA 1
ATOM 1908 C C . GLU A 1 249 ? 6.451 -14.473 -21.969 1.00 95.50 249 GLU A C 1
ATOM 1910 O O . GLU A 1 249 ? 7.004 -15.563 -22.108 1.00 95.50 249 GLU A O 1
ATOM 1915 N N . ARG A 1 250 ? 6.972 -13.519 -21.188 1.00 94.94 250 ARG A N 1
ATOM 1916 C CA . ARG A 1 250 ? 8.281 -13.630 -20.521 1.00 94.94 250 ARG A CA 1
ATOM 1917 C C . ARG A 1 250 ? 8.201 -13.800 -19.008 1.00 94.94 250 ARG A C 1
ATOM 1919 O O . ARG A 1 250 ? 9.231 -14.054 -18.387 1.00 94.94 250 ARG A O 1
ATOM 1926 N N . LEU A 1 251 ? 7.022 -13.625 -18.413 1.00 96.88 251 LEU A N 1
ATOM 1927 C CA . LEU A 1 251 ? 6.856 -13.665 -16.963 1.00 96.88 251 LEU A CA 1
ATOM 1928 C C . LEU A 1 251 ? 6.931 -15.095 -16.425 1.00 96.88 251 LEU A C 1
ATOM 1930 O O . LEU A 1 251 ? 6.430 -16.041 -17.029 1.00 96.88 251 LEU A O 1
ATOM 1934 N N . THR A 1 252 ? 7.496 -15.246 -15.228 1.00 94.31 252 THR A N 1
ATOM 1935 C CA . THR A 1 252 ? 7.314 -16.476 -14.442 1.00 94.31 252 THR A CA 1
ATOM 1936 C C . THR A 1 252 ? 5.867 -16.609 -13.956 1.00 94.31 252 THR A C 1
ATOM 1938 O O . THR A 1 252 ? 5.090 -15.653 -14.010 1.00 94.31 252 THR A O 1
ATOM 1941 N N . SER A 1 253 ? 5.492 -17.769 -13.409 1.00 90.81 253 SER A N 1
ATOM 1942 C CA . SER A 1 253 ? 4.164 -17.972 -12.807 1.00 90.81 253 SER A CA 1
ATOM 1943 C C . SER A 1 253 ? 3.866 -16.958 -11.693 1.00 90.81 253 SER A C 1
ATOM 1945 O O . SER A 1 253 ? 2.791 -16.365 -11.677 1.00 90.81 253 SER A O 1
ATOM 1947 N N . HIS A 1 254 ? 4.840 -16.680 -10.818 1.00 89.62 254 HIS A N 1
ATOM 1948 C CA . HIS A 1 254 ? 4.694 -15.682 -9.751 1.00 89.62 254 HIS A CA 1
ATOM 1949 C C . HIS A 1 254 ? 4.532 -14.256 -10.301 1.00 89.62 254 HIS A C 1
ATOM 1951 O O . HIS A 1 254 ? 3.659 -13.508 -9.868 1.00 89.62 254 HIS A O 1
ATOM 1957 N N . GLN A 1 255 ? 5.336 -13.869 -11.294 1.00 94.81 255 GLN A N 1
ATOM 1958 C CA . GLN A 1 255 ? 5.211 -12.546 -11.909 1.00 94.81 255 GLN A CA 1
ATOM 1959 C C . GLN A 1 255 ? 3.909 -12.399 -12.704 1.00 94.81 255 GLN A C 1
ATOM 1961 O O . GLN A 1 255 ? 3.353 -11.306 -12.742 1.00 94.81 255 GLN A O 1
ATOM 1966 N N . SER A 1 256 ? 3.407 -13.484 -13.301 1.00 95.44 256 SER A N 1
ATOM 1967 C CA . SER A 1 256 ? 2.117 -13.504 -14.001 1.00 95.44 256 SER A CA 1
ATOM 1968 C C . SER A 1 256 ? 0.958 -13.233 -13.045 1.00 95.44 256 SER A C 1
ATOM 1970 O O . SER A 1 256 ? 0.069 -12.460 -13.386 1.00 95.44 256 SER A O 1
ATOM 1972 N N . GLN A 1 257 ? 1.009 -13.778 -11.823 1.00 93.38 257 GLN A N 1
ATOM 1973 C CA . GLN A 1 257 ? 0.047 -13.432 -10.775 1.00 93.38 257 GLN A CA 1
ATOM 1974 C C . GLN A 1 257 ? 0.104 -11.934 -10.451 1.00 93.38 257 GLN A C 1
ATOM 1976 O O . GLN A 1 257 ? -0.924 -11.268 -10.489 1.00 93.38 257 GLN A O 1
ATOM 1981 N N . ILE A 1 258 ? 1.303 -11.377 -10.220 1.00 95.00 258 ILE A N 1
ATOM 1982 C CA . ILE A 1 258 ? 1.461 -9.930 -9.986 1.00 95.00 258 ILE A CA 1
ATOM 1983 C C . ILE A 1 258 ? 0.886 -9.130 -11.162 1.00 95.00 258 ILE A C 1
ATOM 1985 O O . ILE A 1 258 ? 0.214 -8.125 -10.949 1.00 95.00 258 ILE A O 1
ATOM 1989 N N . PHE A 1 259 ? 1.150 -9.550 -12.398 1.00 97.00 259 PHE A N 1
ATOM 1990 C CA . PHE A 1 259 ? 0.647 -8.877 -13.591 1.00 97.00 259 PHE A CA 1
ATOM 1991 C C . PHE A 1 259 ? -0.884 -8.819 -13.616 1.00 97.00 259 PHE A C 1
ATOM 1993 O O . PHE A 1 259 ? -1.453 -7.739 -13.798 1.00 97.00 259 PHE A O 1
ATOM 2000 N N . ASP A 1 260 ? -1.534 -9.954 -13.362 1.00 95.56 260 ASP A N 1
ATOM 2001 C CA . ASP A 1 260 ? -2.992 -10.092 -13.379 1.00 95.56 260 ASP A CA 1
ATOM 2002 C C . ASP A 1 260 ? -3.656 -9.342 -12.228 1.00 95.56 260 ASP A C 1
ATOM 2004 O O . ASP A 1 260 ? -4.581 -8.557 -12.453 1.00 95.56 260 ASP A O 1
ATOM 2008 N N . ASP A 1 261 ? -3.109 -9.483 -11.022 1.00 95.31 261 ASP A N 1
ATOM 2009 C CA . ASP A 1 261 ? -3.587 -8.806 -9.819 1.00 95.31 261 ASP A CA 1
ATOM 2010 C C . ASP A 1 261 ? -3.563 -7.280 -9.962 1.00 95.31 261 ASP A C 1
ATOM 2012 O O . ASP A 1 261 ? -4.364 -6.590 -9.331 1.00 95.31 261 ASP A O 1
ATOM 2016 N N . HIS A 1 262 ? -2.674 -6.742 -10.803 1.00 96.38 262 HIS A N 1
ATOM 2017 C CA . HIS A 1 262 ? -2.467 -5.303 -10.965 1.00 96.38 262 HIS A CA 1
ATOM 2018 C C . HIS A 1 262 ? -2.995 -4.739 -12.294 1.00 96.38 262 HIS A C 1
ATOM 2020 O O . HIS A 1 262 ? -2.967 -3.521 -12.489 1.00 96.38 262 HIS A O 1
ATOM 2026 N N . ALA A 1 263 ? -3.496 -5.581 -13.206 1.00 94.38 263 ALA A N 1
ATOM 2027 C CA . ALA A 1 263 ? -3.933 -5.171 -14.546 1.00 94.38 263 ALA A CA 1
ATOM 2028 C C . ALA A 1 263 ? -5.169 -4.256 -14.537 1.00 94.38 263 ALA A C 1
ATOM 2030 O O . ALA A 1 263 ? -5.306 -3.393 -15.404 1.00 94.38 263 ALA A O 1
ATOM 2031 N N . ALA A 1 264 ? -6.058 -4.421 -13.553 1.00 93.12 264 ALA A N 1
ATOM 2032 C CA . ALA A 1 264 ? -7.286 -3.633 -13.424 1.00 93.12 264 ALA A CA 1
ATOM 2033 C C . ALA A 1 264 ? -7.070 -2.230 -12.820 1.00 93.12 264 ALA A C 1
ATOM 2035 O O . ALA A 1 264 ? -7.996 -1.414 -12.792 1.00 93.12 264 ALA A O 1
ATOM 2036 N N . TYR A 1 265 ? -5.867 -1.939 -12.317 1.00 93.31 265 TYR A N 1
ATOM 2037 C CA . TYR A 1 265 ? -5.553 -0.698 -11.609 1.00 93.31 265 TYR A CA 1
ATOM 2038 C C . TYR A 1 265 ? -4.656 0.223 -12.445 1.00 93.31 265 TYR A C 1
ATOM 2040 O O . TYR A 1 265 ? -4.124 -0.160 -13.483 1.00 93.31 265 TYR A O 1
ATOM 2048 N N . ASP A 1 266 ? -4.480 1.468 -11.990 1.00 91.25 266 ASP A N 1
ATOM 2049 C CA . ASP A 1 266 ? -3.661 2.485 -12.673 1.00 91.25 266 ASP A CA 1
ATOM 2050 C C . ASP A 1 266 ? -2.152 2.255 -12.449 1.00 91.25 266 ASP A C 1
ATOM 2052 O O . ASP A 1 266 ? -1.420 3.080 -11.893 1.00 91.25 266 ASP A O 1
ATOM 2056 N N . CYS A 1 267 ? -1.701 1.066 -12.837 1.00 96.19 267 CYS A N 1
ATOM 2057 C CA . CYS A 1 267 ? -0.329 0.607 -12.765 1.00 96.19 267 CYS A CA 1
ATOM 2058 C C . CYS A 1 267 ? 0.223 0.476 -14.185 1.00 96.19 267 CYS A C 1
ATOM 2060 O O . CYS A 1 267 ? -0.293 -0.267 -15.016 1.00 96.19 267 CYS A O 1
ATOM 2062 N N . LEU A 1 268 ? 1.318 1.181 -14.464 1.00 97.94 268 LEU A N 1
ATOM 2063 C CA . LEU A 1 268 ? 2.108 0.937 -15.658 1.00 97.94 268 LEU A CA 1
ATOM 2064 C C . LEU A 1 268 ? 2.990 -0.283 -15.420 1.00 97.94 268 LEU A C 1
ATOM 2066 O O . LEU A 1 268 ? 3.867 -0.265 -14.556 1.00 97.94 268 LEU A O 1
ATOM 2070 N N . GLN A 1 269 ? 2.771 -1.311 -16.223 1.00 98.56 269 GLN A N 1
ATOM 2071 C CA . GLN A 1 269 ? 3.554 -2.536 -16.204 1.00 98.56 269 GLN A CA 1
ATOM 2072 C C . GLN A 1 269 ? 4.482 -2.552 -17.421 1.00 98.56 269 GLN A C 1
ATOM 2074 O O . GLN A 1 269 ? 4.089 -2.132 -18.514 1.00 98.56 269 GLN A O 1
ATOM 2079 N N . LEU A 1 270 ? 5.736 -2.960 -17.228 1.00 98.69 270 LEU A N 1
ATOM 2080 C CA . LEU A 1 270 ? 6.733 -2.997 -18.296 1.00 98.69 270 LEU A CA 1
ATOM 2081 C C . LEU A 1 270 ? 7.762 -4.100 -18.088 1.00 98.69 270 LEU A C 1
ATOM 2083 O O . LEU A 1 270 ? 8.033 -4.514 -16.960 1.00 98.69 270 LEU A O 1
ATOM 2087 N N . ILE A 1 271 ? 8.389 -4.499 -19.192 1.00 98.56 271 ILE A N 1
ATOM 2088 C CA . ILE A 1 271 ? 9.558 -5.372 -19.189 1.00 98.56 271 ILE A CA 1
ATOM 2089 C C . ILE A 1 271 ? 10.749 -4.678 -19.850 1.00 98.56 271 ILE A C 1
ATOM 2091 O O . ILE A 1 271 ? 10.609 -3.974 -20.855 1.00 98.56 271 ILE A O 1
ATOM 2095 N N . VAL A 1 272 ? 11.927 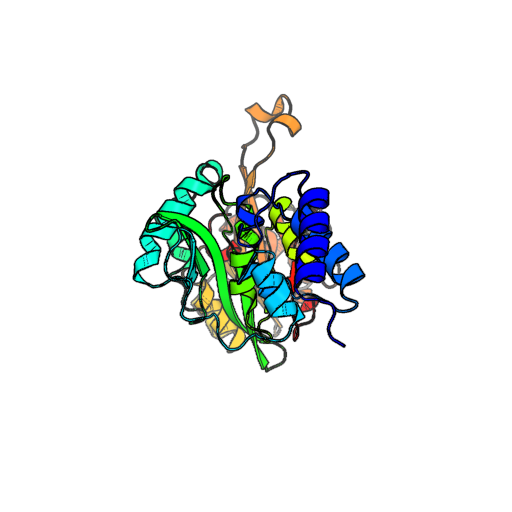-4.884 -19.271 1.00 98.44 272 VAL A N 1
ATOM 2096 C CA . VAL A 1 272 ? 13.224 -4.468 -19.809 1.00 98.44 272 VAL A CA 1
ATOM 2097 C C . VAL A 1 272 ? 14.004 -5.735 -20.116 1.00 98.44 272 VAL A C 1
ATOM 2099 O O . VAL A 1 272 ? 14.205 -6.534 -19.212 1.00 98.44 272 VAL A O 1
ATOM 2102 N N . VAL A 1 273 ? 14.429 -5.930 -21.361 1.00 97.81 273 VAL A N 1
ATOM 2103 C CA . VAL A 1 273 ? 15.141 -7.138 -21.808 1.00 97.81 273 VAL A CA 1
ATOM 2104 C C . VAL A 1 273 ? 16.505 -6.752 -22.366 1.00 97.81 273 VAL A C 1
ATOM 2106 O O . VAL A 1 273 ? 16.591 -5.875 -23.228 1.00 97.81 273 VAL A O 1
ATOM 2109 N N . ASP A 1 274 ? 17.556 -7.416 -21.896 1.00 96.31 274 ASP A N 1
ATOM 2110 C CA . ASP A 1 274 ? 18.938 -7.257 -22.358 1.00 96.31 274 ASP A CA 1
ATOM 2111 C C . ASP A 1 274 ? 19.567 -8.646 -22.542 1.00 96.31 274 ASP A C 1
ATOM 2113 O O . ASP A 1 274 ? 19.989 -9.289 -21.583 1.00 96.31 274 ASP A O 1
ATOM 2117 N N . GLY A 1 275 ? 19.572 -9.144 -23.781 1.00 92.00 275 GLY A N 1
ATOM 2118 C CA . GLY A 1 275 ? 19.989 -10.518 -24.070 1.00 92.00 275 GLY A CA 1
ATOM 2119 C C . GLY A 1 275 ? 19.064 -11.552 -23.401 1.00 92.00 275 GLY A C 1
ATOM 2120 O O . GLY A 1 275 ? 17.853 -11.496 -23.638 1.00 92.00 275 GLY A O 1
ATOM 2121 N N . PRO A 1 276 ? 19.598 -12.510 -22.615 1.00 92.50 276 PRO A N 1
ATOM 2122 C CA . PRO A 1 276 ? 18.791 -13.496 -21.893 1.00 92.50 276 PRO A CA 1
ATOM 2123 C C . PRO A 1 276 ? 18.137 -12.926 -20.624 1.00 92.50 276 PRO A C 1
ATOM 2125 O O . PRO A 1 276 ? 17.172 -13.504 -20.126 1.00 92.50 276 PRO A O 1
ATOM 2128 N N . ASP A 1 277 ? 18.641 -11.800 -20.112 1.00 95.88 277 ASP A N 1
ATOM 2129 C CA . ASP A 1 277 ? 18.192 -11.215 -18.854 1.00 95.88 277 ASP A CA 1
ATOM 2130 C C . ASP A 1 277 ? 16.970 -10.318 -19.069 1.00 95.88 277 ASP A C 1
ATOM 2132 O O . ASP A 1 277 ? 16.858 -9.599 -20.071 1.00 95.88 277 ASP A O 1
ATOM 2136 N N . TYR A 1 278 ? 16.066 -10.297 -18.087 1.00 97.75 278 TYR A N 1
ATOM 2137 C CA . TYR A 1 278 ? 14.962 -9.347 -18.073 1.00 97.75 278 TYR A CA 1
ATOM 2138 C C . TYR A 1 278 ? 14.617 -8.837 -16.671 1.00 97.75 278 TYR A C 1
ATOM 2140 O O . TYR A 1 278 ? 14.871 -9.485 -15.658 1.00 97.75 278 TYR A O 1
ATOM 2148 N N . ALA A 1 279 ? 14.003 -7.656 -16.630 1.00 98.00 279 ALA A N 1
ATOM 2149 C CA . ALA A 1 279 ? 13.418 -7.055 -15.442 1.00 98.00 279 ALA A CA 1
ATOM 2150 C C . ALA A 1 279 ? 11.950 -6.740 -15.716 1.00 98.00 279 ALA A C 1
ATOM 2152 O O . ALA A 1 279 ? 11.638 -6.002 -16.651 1.00 98.00 279 ALA A O 1
ATOM 2153 N N . TYR A 1 280 ? 11.066 -7.262 -14.877 1.00 98.25 280 TYR A N 1
ATOM 2154 C CA . TYR A 1 280 ? 9.658 -6.907 -14.829 1.00 98.25 280 TYR A CA 1
ATOM 2155 C C . TYR A 1 280 ? 9.438 -5.825 -13.768 1.00 98.25 280 TYR A C 1
ATOM 2157 O O . TYR A 1 280 ? 9.973 -5.912 -12.658 1.00 98.25 280 TYR A O 1
ATOM 2165 N N . LEU A 1 281 ? 8.706 -4.771 -14.128 1.00 98.38 281 LEU A N 1
ATOM 2166 C CA . LEU A 1 281 ? 8.439 -3.632 -13.259 1.00 98.38 281 LEU A CA 1
ATOM 2167 C C . LEU A 1 281 ? 6.945 -3.318 -13.203 1.00 98.38 281 LEU A C 1
ATOM 2169 O O . LEU A 1 281 ? 6.260 -3.316 -14.227 1.00 98.38 281 LEU A O 1
ATOM 2173 N N . VAL A 1 282 ? 6.496 -2.921 -12.012 1.00 98.25 282 VAL A N 1
ATOM 2174 C CA . VAL A 1 282 ? 5.179 -2.314 -11.782 1.00 98.25 282 VAL A CA 1
ATOM 2175 C C . VAL A 1 282 ? 5.390 -0.914 -11.222 1.00 98.25 282 VAL A C 1
ATOM 2177 O O . VAL A 1 282 ? 6.060 -0.724 -10.202 1.00 98.25 282 VAL A O 1
ATOM 2180 N N . VAL A 1 283 ? 4.834 0.079 -11.909 1.00 98.25 283 VAL A N 1
ATOM 2181 C CA . VAL A 1 283 ? 5.064 1.497 -11.629 1.00 98.25 283 VAL A CA 1
ATOM 2182 C C . VAL A 1 283 ? 3.741 2.230 -11.543 1.00 98.25 283 VAL A C 1
ATOM 2184 O O . VAL A 1 283 ? 2.937 2.190 -12.471 1.00 98.25 283 VAL A O 1
ATOM 2187 N N . LYS A 1 284 ? 3.520 2.983 -10.471 1.00 97.19 284 LYS A N 1
ATOM 2188 C CA . LYS A 1 284 ? 2.294 3.759 -10.300 1.00 97.19 284 LYS A CA 1
ATOM 2189 C C . LYS A 1 284 ? 2.541 5.253 -10.442 1.00 97.19 284 LYS A C 1
ATOM 2191 O O . LYS A 1 284 ? 3.483 5.794 -9.870 1.00 97.19 284 LYS A O 1
ATOM 2196 N N . ARG A 1 285 ? 1.670 5.941 -11.183 1.00 96.12 285 ARG A N 1
ATOM 2197 C CA . ARG A 1 285 ? 1.671 7.405 -11.234 1.00 96.12 285 ARG A CA 1
ATOM 2198 C C . ARG A 1 285 ? 1.078 7.951 -9.936 1.00 96.12 285 ARG A C 1
ATOM 2200 O O . ARG A 1 285 ? -0.002 7.537 -9.525 1.00 96.12 285 ARG A O 1
ATOM 2207 N N . ARG A 1 286 ? 1.770 8.900 -9.311 1.00 92.69 286 ARG A N 1
ATOM 2208 C CA . ARG A 1 286 ? 1.353 9.547 -8.060 1.00 92.69 286 ARG A CA 1
ATOM 2209 C C . ARG A 1 286 ? 1.627 11.043 -8.117 1.00 92.69 286 ARG A C 1
ATOM 2211 O O . ARG A 1 286 ? 2.479 11.491 -8.880 1.00 92.69 286 ARG A O 1
ATOM 2218 N N . ASP A 1 287 ? 0.928 11.814 -7.292 1.00 89.19 287 ASP A N 1
ATOM 2219 C CA . ASP A 1 287 ? 1.087 13.267 -7.220 1.00 89.19 287 ASP A CA 1
ATOM 2220 C C . ASP A 1 287 ? 1.600 13.687 -5.842 1.00 89.19 287 ASP A C 1
ATOM 2222 O O . ASP A 1 287 ? 0.988 13.397 -4.816 1.00 89.19 287 ASP A O 1
ATOM 2226 N N . GLN A 1 288 ? 2.698 14.439 -5.804 1.00 83.06 288 GLN A N 1
ATOM 2227 C CA . GLN A 1 288 ? 3.175 15.068 -4.577 1.00 83.06 288 GLN A CA 1
ATOM 2228 C C . GLN A 1 288 ? 2.597 16.480 -4.480 1.00 83.06 288 GLN A C 1
ATOM 2230 O O . GLN A 1 288 ? 2.853 17.322 -5.343 1.00 83.06 288 GLN A O 1
ATOM 2235 N N . ARG A 1 289 ? 1.850 16.772 -3.407 1.00 74.75 289 ARG A N 1
ATOM 2236 C CA . ARG A 1 289 ? 1.448 18.152 -3.095 1.00 74.75 289 ARG A CA 1
ATOM 2237 C C . ARG A 1 289 ? 2.649 18.912 -2.533 1.00 74.75 289 ARG A C 1
ATOM 2239 O O . ARG A 1 289 ? 3.283 18.455 -1.579 1.00 74.75 289 ARG A O 1
ATOM 2246 N N . LEU A 1 290 ? 2.954 20.066 -3.118 1.00 65.69 290 LEU A N 1
ATOM 2247 C CA . LEU A 1 290 ? 3.946 20.992 -2.579 1.00 65.69 290 LEU A CA 1
ATOM 2248 C C . LEU A 1 290 ? 3.270 21.985 -1.635 1.00 65.69 290 LEU A C 1
ATOM 2250 O O . LEU A 1 290 ? 2.239 22.570 -1.961 1.00 65.69 290 LEU A O 1
ATOM 2254 N N . ALA A 1 291 ? 3.873 22.204 -0.467 1.00 59.62 291 ALA A N 1
ATOM 2255 C CA . ALA A 1 291 ? 3.431 23.256 0.436 1.00 59.62 291 ALA A CA 1
ATOM 2256 C C . ALA A 1 291 ? 3.712 24.625 -0.203 1.00 59.62 291 ALA A C 1
ATOM 2258 O O . ALA A 1 291 ? 4.868 24.955 -0.472 1.00 59.62 291 ALA A O 1
ATOM 2259 N N . ALA A 1 292 ? 2.668 25.435 -0.409 1.00 54.44 292 ALA A N 1
ATOM 2260 C CA . ALA A 1 292 ? 2.793 26.783 -0.973 1.00 54.44 292 ALA A CA 1
ATOM 2261 C C . ALA A 1 292 ? 3.774 27.666 -0.174 1.00 54.44 292 ALA A C 1
ATOM 2263 O O . ALA A 1 292 ? 4.475 28.495 -0.752 1.00 54.44 292 ALA A O 1
ATOM 2264 N N . SER A 1 293 ? 3.897 27.424 1.137 1.00 54.69 293 SER A N 1
ATOM 2265 C CA . SER A 1 293 ? 4.842 28.107 2.029 1.00 54.69 293 SER A CA 1
ATOM 2266 C C . SER A 1 293 ? 6.315 27.866 1.680 1.00 54.69 293 SER A C 1
ATOM 2268 O O . SER A 1 293 ? 7.134 28.751 1.907 1.00 54.69 293 SER A O 1
ATOM 2270 N N . ARG A 1 294 ? 6.669 26.717 1.083 1.00 53.16 294 ARG A N 1
ATOM 2271 C CA . ARG A 1 294 ? 8.051 26.412 0.659 1.00 53.16 294 ARG A CA 1
ATOM 2272 C C . ARG A 1 294 ? 8.447 27.076 -0.663 1.00 53.16 294 ARG A C 1
ATOM 2274 O O . ARG A 1 294 ? 9.628 27.119 -0.981 1.00 53.16 294 ARG A O 1
ATOM 2281 N N . LEU A 1 295 ? 7.480 27.571 -1.438 1.00 53.78 295 LEU A N 1
ATOM 2282 C CA . LEU A 1 295 ? 7.693 28.087 -2.798 1.00 53.78 295 LEU A CA 1
ATOM 2283 C C . LEU A 1 295 ? 7.727 29.621 -2.879 1.00 53.78 295 LEU A C 1
ATOM 2285 O O . LEU A 1 295 ? 8.041 30.164 -3.938 1.00 53.78 295 LEU A O 1
ATOM 2289 N N . GLY A 1 296 ? 7.408 30.338 -1.797 1.00 63.00 296 GLY A N 1
ATOM 2290 C CA . GLY A 1 296 ? 7.414 31.805 -1.779 1.00 63.00 296 GLY A CA 1
ATOM 2291 C C . GLY A 1 296 ? 6.665 32.417 -2.975 1.00 63.00 296 GLY A C 1
ATOM 2292 O O . GLY A 1 296 ? 5.561 31.996 -3.319 1.00 63.00 296 GLY A O 1
ATOM 2293 N N . ARG A 1 297 ? 7.275 33.395 -3.662 1.00 57.22 297 ARG A N 1
ATOM 2294 C CA . ARG A 1 297 ? 6.685 34.058 -4.848 1.00 57.22 297 ARG A CA 1
ATOM 2295 C C . ARG A 1 297 ? 6.558 33.151 -6.087 1.00 57.22 297 ARG A C 1
ATOM 2297 O O . ARG A 1 297 ? 5.777 33.477 -6.979 1.00 57.22 297 ARG A O 1
ATOM 2304 N N . LEU A 1 298 ? 7.273 32.022 -6.143 1.00 58.69 298 LEU A N 1
ATOM 2305 C CA . LEU A 1 298 ? 7.232 31.063 -7.259 1.00 58.69 298 LEU A CA 1
ATOM 2306 C C . LEU A 1 298 ? 5.990 30.158 -7.228 1.00 58.69 298 LEU A C 1
ATOM 2308 O O . LEU A 1 298 ? 5.661 29.541 -8.241 1.00 58.69 298 LEU A O 1
ATOM 2312 N N . ALA A 1 299 ? 5.250 30.131 -6.112 1.00 58.22 299 ALA A N 1
ATOM 2313 C CA . ALA A 1 299 ? 4.006 29.368 -5.974 1.00 58.22 299 ALA A CA 1
ATOM 2314 C C . ALA A 1 299 ? 2.925 29.760 -7.003 1.00 58.22 299 ALA A C 1
ATOM 2316 O O . ALA A 1 299 ? 2.031 28.967 -7.275 1.00 58.22 299 ALA A O 1
ATOM 2317 N N . ARG A 1 300 ? 3.007 30.967 -7.591 1.00 57.69 300 ARG A N 1
ATOM 2318 C CA . ARG A 1 300 ? 2.099 31.423 -8.661 1.00 57.69 300 ARG A CA 1
ATOM 2319 C C . ARG A 1 300 ? 2.377 30.785 -10.027 1.00 57.69 300 ARG A C 1
ATOM 2321 O O . ARG A 1 300 ? 1.492 30.811 -10.873 1.00 57.69 300 ARG A O 1
ATOM 2328 N N . PHE A 1 301 ? 3.580 30.252 -10.249 1.00 58.78 301 PHE A N 1
ATOM 2329 C CA . PHE A 1 301 ? 4.027 29.758 -11.559 1.00 58.78 301 PHE A CA 1
ATOM 2330 C C . PHE A 1 301 ? 4.294 28.246 -11.589 1.00 58.78 301 PHE A C 1
ATOM 2332 O O . PHE A 1 301 ? 4.311 27.658 -12.666 1.00 58.78 301 PHE A O 1
ATOM 2339 N N . LEU A 1 302 ? 4.498 27.606 -10.432 1.00 58.91 302 LEU A N 1
ATOM 2340 C CA . LEU A 1 302 ? 4.693 26.157 -10.331 1.00 58.91 302 LEU A CA 1
ATOM 2341 C C . LEU A 1 302 ? 3.385 25.435 -9.976 1.00 58.91 302 LEU A C 1
ATOM 2343 O O . LEU A 1 302 ? 2.639 25.907 -9.116 1.00 58.91 302 LEU A O 1
ATOM 2347 N N . PRO A 1 303 ? 3.106 24.268 -10.587 1.00 60.47 303 PRO A N 1
ATOM 2348 C CA . PRO A 1 303 ? 1.933 23.482 -10.242 1.00 60.47 303 PRO A CA 1
ATOM 2349 C C . PRO A 1 303 ? 1.997 23.018 -8.779 1.00 60.47 303 P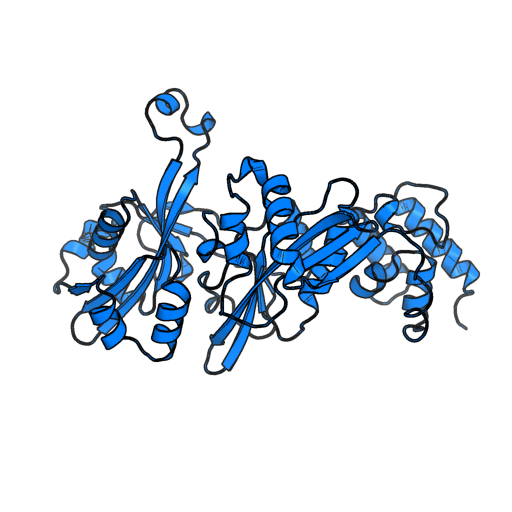RO A C 1
ATOM 2351 O O . PRO A 1 303 ? 3.005 22.490 -8.314 1.00 60.47 303 PRO A O 1
ATOM 2354 N N . LEU A 1 304 ? 0.876 23.164 -8.066 1.00 69.75 304 LEU A N 1
ATOM 2355 C CA . LEU A 1 304 ? 0.703 22.728 -6.669 1.00 69.75 304 LEU A CA 1
ATOM 2356 C C . LEU A 1 304 ? 0.830 21.203 -6.486 1.00 69.75 304 LEU A C 1
ATOM 2358 O O . LEU A 1 304 ? 1.026 20.725 -5.366 1.00 69.75 304 LEU A O 1
ATOM 2362 N N . LYS A 1 305 ? 0.714 20.441 -7.581 1.00 82.56 305 LYS A N 1
ATOM 2363 C CA . LYS A 1 305 ? 0.882 18.987 -7.641 1.00 82.56 305 LYS A CA 1
ATOM 2364 C C . LYS A 1 305 ? 1.989 18.639 -8.629 1.00 82.56 305 LYS A C 1
ATOM 2366 O O . LYS A 1 305 ? 1.888 18.977 -9.807 1.00 82.56 305 LYS A O 1
ATOM 2371 N N . ILE A 1 306 ? 3.014 17.942 -8.152 1.00 88.69 306 ILE A N 1
ATOM 2372 C CA . ILE A 1 306 ? 4.087 17.416 -8.992 1.00 88.69 306 ILE A CA 1
ATOM 2373 C C . ILE A 1 306 ? 3.849 15.926 -9.237 1.00 88.69 306 ILE A C 1
ATOM 2375 O O . ILE A 1 306 ? 3.940 15.146 -8.285 1.00 88.69 306 ILE A O 1
ATOM 2379 N N . PRO A 1 307 ? 3.588 15.514 -10.488 1.00 94.06 307 PRO A N 1
ATOM 2380 C CA . PRO A 1 307 ? 3.400 14.113 -10.811 1.00 94.06 307 PRO A CA 1
ATOM 2381 C C . PRO A 1 307 ? 4.735 13.371 -10.904 1.00 94.06 307 PRO A C 1
ATOM 2383 O O . PRO A 1 307 ? 5.658 13.795 -11.607 1.00 94.06 307 PRO A O 1
ATOM 2386 N N . TYR A 1 308 ? 4.815 12.219 -10.255 1.00 96.00 308 TYR A N 1
ATOM 2387 C CA . TYR A 1 308 ? 5.970 11.328 -10.257 1.00 96.00 308 TYR A CA 1
ATOM 2388 C C . TYR A 1 308 ? 5.546 9.876 -10.512 1.00 96.00 308 TYR A C 1
ATOM 2390 O O . TYR A 1 308 ? 4.380 9.510 -10.370 1.00 96.00 308 TYR A O 1
ATOM 2398 N N . SER A 1 309 ? 6.501 9.058 -10.940 1.00 97.88 309 SER A N 1
ATOM 2399 C CA . SER A 1 309 ? 6.323 7.624 -11.177 1.00 97.88 309 SER A CA 1
ATOM 2400 C C . SER A 1 309 ? 6.954 6.846 -10.031 1.00 97.88 309 SER A C 1
ATOM 2402 O O . SER A 1 309 ? 8.161 6.934 -9.865 1.00 97.88 309 SER A O 1
ATOM 2404 N N . ASP A 1 310 ? 6.177 6.118 -9.237 1.00 96.94 310 ASP A N 1
ATOM 2405 C CA . ASP A 1 310 ? 6.639 5.339 -8.081 1.00 96.94 310 ASP A CA 1
ATOM 2406 C C . ASP A 1 310 ? 6.833 3.868 -8.478 1.00 96.94 310 ASP A C 1
ATOM 2408 O O . ASP A 1 310 ? 5.869 3.206 -8.868 1.00 96.94 310 ASP A O 1
ATOM 2412 N N . ILE A 1 311 ? 8.062 3.351 -8.415 1.00 97.44 311 ILE A N 1
ATOM 2413 C CA . ILE A 1 311 ? 8.340 1.923 -8.614 1.00 97.44 311 ILE A CA 1
ATOM 2414 C C . ILE A 1 311 ? 7.865 1.177 -7.372 1.00 97.44 311 ILE A C 1
ATOM 2416 O O . ILE A 1 311 ? 8.384 1.380 -6.271 1.00 97.44 311 ILE A O 1
ATOM 2420 N N . LEU A 1 312 ? 6.890 0.295 -7.574 1.00 95.44 312 LEU A N 1
ATOM 2421 C CA . LEU A 1 312 ? 6.350 -0.568 -6.527 1.00 95.44 312 LEU A CA 1
ATOM 2422 C C . LEU A 1 312 ? 6.986 -1.958 -6.558 1.00 95.44 312 LEU A C 1
ATOM 2424 O O . LEU A 1 312 ? 7.082 -2.596 -5.516 1.00 95.44 312 LEU A O 1
ATOM 2428 N N . HIS A 1 313 ? 7.452 -2.398 -7.731 1.00 95.31 313 HIS A N 1
ATOM 2429 C CA . HIS A 1 313 ? 8.107 -3.690 -7.917 1.00 95.31 313 HIS A CA 1
ATOM 2430 C C . HIS A 1 313 ? 9.168 -3.643 -9.017 1.00 95.31 313 HIS A C 1
ATOM 2432 O O . HIS A 1 313 ? 8.976 -2.990 -10.047 1.00 95.31 313 HIS A O 1
ATOM 2438 N N . CYS A 1 314 ? 10.267 -4.369 -8.805 1.00 95.62 314 CYS A N 1
ATOM 2439 C CA . CYS A 1 314 ? 11.295 -4.636 -9.804 1.00 95.62 314 CYS A CA 1
ATOM 2440 C C . CYS A 1 314 ? 11.887 -6.030 -9.572 1.00 95.62 314 CYS A C 1
ATOM 2442 O O . CYS A 1 314 ? 12.500 -6.268 -8.535 1.00 95.62 314 CYS A O 1
ATOM 2444 N N . SER A 1 315 ? 11.741 -6.932 -10.546 1.00 95.12 315 SER A N 1
ATOM 2445 C CA . SER A 1 315 ? 12.218 -8.315 -10.412 1.00 95.12 315 SER A CA 1
ATOM 2446 C C . SER A 1 315 ? 13.736 -8.473 -10.558 1.00 95.12 315 SER A C 1
ATOM 2448 O O . SER A 1 315 ? 14.292 -9.458 -10.087 1.00 95.12 315 SER A O 1
ATOM 2450 N N . ALA A 1 316 ? 14.413 -7.533 -11.227 1.00 96.06 316 ALA A N 1
ATOM 2451 C CA . ALA A 1 316 ? 15.862 -7.571 -11.443 1.00 96.06 316 ALA A CA 1
ATOM 2452 C C . ALA A 1 316 ? 16.485 -6.165 -11.319 1.00 96.06 316 ALA A C 1
ATOM 2454 O O . ALA A 1 316 ? 16.777 -5.506 -12.326 1.00 96.06 316 ALA A O 1
ATOM 2455 N N . PRO A 1 317 ? 16.717 -5.681 -10.083 1.00 95.25 317 PRO A N 1
ATOM 2456 C CA . PRO A 1 317 ? 17.192 -4.318 -9.847 1.00 95.25 317 PRO A CA 1
ATOM 2457 C C . PRO A 1 317 ? 18.576 -4.004 -10.420 1.00 95.25 317 PRO A C 1
ATOM 2459 O O . PRO A 1 317 ? 18.833 -2.872 -10.823 1.00 95.25 317 PRO A O 1
ATOM 2462 N N . VAL A 1 318 ? 19.469 -4.997 -10.501 1.00 95.75 318 VAL A N 1
ATOM 2463 C CA . VAL A 1 318 ? 20.800 -4.837 -11.115 1.00 95.75 318 VAL A CA 1
ATOM 2464 C C . VAL A 1 318 ? 20.674 -4.493 -12.602 1.00 95.75 318 VAL A C 1
ATOM 2466 O O . VAL A 1 318 ? 21.362 -3.596 -13.094 1.00 95.75 318 VAL A O 1
ATOM 2469 N N . LEU A 1 319 ? 19.759 -5.162 -13.313 1.00 96.25 319 LEU A N 1
ATOM 2470 C CA . LEU A 1 319 ? 19.492 -4.876 -14.721 1.00 96.25 319 LEU A CA 1
ATOM 2471 C C . LEU A 1 319 ? 18.843 -3.497 -14.892 1.00 96.25 319 LEU A C 1
ATOM 2473 O O . LEU A 1 319 ? 19.222 -2.743 -15.790 1.00 96.25 319 LEU A O 1
ATOM 2477 N N . LEU A 1 320 ? 17.914 -3.135 -13.999 1.00 96.69 320 LEU A N 1
ATOM 2478 C CA . LEU A 1 320 ? 17.327 -1.797 -13.978 1.00 96.69 320 LEU A CA 1
ATOM 2479 C C . LEU A 1 320 ? 18.400 -0.716 -13.788 1.00 96.69 320 LEU A C 1
ATOM 2481 O O . LEU A 1 320 ? 18.401 0.254 -14.540 1.00 96.69 320 LEU A O 1
ATOM 2485 N N . LEU A 1 321 ? 19.320 -0.876 -12.829 1.00 95.44 321 LEU A N 1
ATOM 2486 C CA . LEU A 1 321 ? 20.402 0.085 -12.577 1.00 95.44 321 LEU A CA 1
ATOM 2487 C C . LEU A 1 321 ? 21.291 0.291 -13.804 1.00 95.44 321 LEU A C 1
ATOM 2489 O O . LEU A 1 321 ? 21.604 1.433 -14.141 1.00 95.44 321 LEU A O 1
ATOM 2493 N N . ARG A 1 322 ? 21.650 -0.796 -14.499 1.00 95.00 322 ARG A N 1
ATOM 2494 C CA . ARG A 1 322 ? 22.467 -0.750 -15.723 1.00 95.00 322 ARG A CA 1
ATOM 2495 C C . ARG A 1 322 ? 21.852 0.150 -16.798 1.00 95.00 322 ARG A C 1
ATOM 2497 O O . ARG A 1 322 ? 22.583 0.847 -17.495 1.00 95.00 322 ARG A O 1
ATOM 2504 N N . HIS A 1 323 ? 20.523 0.159 -16.896 1.00 96.62 323 HIS A N 1
ATOM 2505 C CA . HIS A 1 323 ? 19.763 0.846 -17.948 1.00 96.62 323 HIS A CA 1
ATOM 2506 C C . HIS A 1 323 ? 18.890 1.999 -17.429 1.00 96.62 323 HIS A C 1
ATOM 2508 O O . HIS A 1 323 ? 17.976 2.459 -18.125 1.00 96.62 323 HIS A O 1
ATOM 2514 N N . LEU A 1 324 ? 19.162 2.478 -16.211 1.00 96.50 324 LEU A N 1
ATOM 2515 C CA . LEU A 1 324 ? 18.222 3.270 -15.418 1.00 96.50 324 LEU A CA 1
ATOM 2516 C C . LEU A 1 324 ? 17.757 4.547 -16.116 1.00 96.50 324 LEU A C 1
ATOM 2518 O O . LEU A 1 324 ? 16.567 4.847 -16.085 1.00 96.50 324 LEU A O 1
ATOM 2522 N N . GLU A 1 325 ? 18.643 5.300 -16.774 1.00 97.19 325 GLU A N 1
ATOM 2523 C CA . GLU A 1 325 ? 18.239 6.542 -17.445 1.00 97.19 325 GLU A CA 1
ATOM 2524 C C . GLU A 1 325 ? 17.283 6.273 -18.609 1.00 97.19 325 GLU A C 1
ATOM 2526 O O . GLU A 1 325 ? 16.268 6.953 -18.747 1.00 97.19 325 GLU A O 1
ATOM 2531 N N . ARG A 1 326 ? 17.563 5.249 -19.422 1.00 96.81 326 ARG A N 1
ATOM 2532 C CA . ARG A 1 326 ? 16.734 4.907 -20.583 1.00 96.81 326 ARG A CA 1
ATOM 2533 C C . ARG A 1 326 ? 15.359 4.398 -20.149 1.00 96.81 326 ARG A C 1
ATOM 2535 O O . ARG A 1 326 ? 14.350 4.838 -20.699 1.00 96.81 326 ARG A O 1
ATOM 2542 N N . VAL A 1 327 ? 15.320 3.530 -19.136 1.00 98.00 327 VAL A N 1
ATOM 2543 C CA . VAL A 1 327 ? 14.073 3.003 -18.559 1.00 98.00 327 VAL A CA 1
ATOM 2544 C C . VAL A 1 327 ? 13.266 4.117 -17.896 1.00 98.00 327 VAL A C 1
ATOM 2546 O O . VAL A 1 327 ? 12.079 4.271 -18.186 1.00 98.00 327 VAL A O 1
ATOM 2549 N N . LYS A 1 328 ? 13.915 4.963 -17.088 1.00 97.94 328 LYS A N 1
ATOM 2550 C CA . LYS A 1 328 ? 13.300 6.143 -16.471 1.00 97.94 328 LYS A CA 1
ATOM 2551 C C . LYS A 1 328 ? 12.650 7.035 -17.520 1.00 97.94 328 LYS A C 1
ATOM 2553 O O . LYS A 1 328 ? 11.464 7.307 -17.412 1.00 97.94 328 LYS A O 1
ATOM 2558 N N . LEU A 1 329 ? 13.381 7.470 -18.547 1.00 98.00 329 LEU A N 1
ATOM 2559 C CA . LEU A 1 329 ? 12.830 8.370 -19.567 1.00 98.00 329 LEU A CA 1
ATOM 2560 C C . LEU A 1 329 ? 11.627 7.753 -20.300 1.00 98.00 329 LEU A C 1
ATOM 2562 O O . LEU A 1 329 ? 10.664 8.464 -20.593 1.00 98.00 329 LEU A O 1
ATOM 2566 N N . ALA A 1 330 ? 11.643 6.439 -20.548 1.00 98.19 330 ALA A N 1
ATOM 2567 C CA . ALA A 1 330 ? 10.504 5.728 -21.124 1.00 98.19 330 ALA A CA 1
ATOM 2568 C C . ALA A 1 330 ? 9.276 5.751 -20.192 1.00 98.19 330 ALA A C 1
ATOM 2570 O O . ALA A 1 330 ? 8.180 6.100 -20.637 1.00 98.19 330 ALA A O 1
ATOM 2571 N N . ILE A 1 331 ? 9.466 5.461 -18.899 1.00 98.56 331 ILE A N 1
ATOM 2572 C CA . ILE A 1 331 ? 8.416 5.525 -17.869 1.00 98.56 331 ILE A CA 1
ATOM 2573 C C . ILE A 1 331 ? 7.855 6.948 -17.752 1.00 98.56 331 ILE A C 1
ATOM 2575 O O . ILE A 1 331 ? 6.641 7.137 -17.841 1.00 98.56 331 ILE A O 1
ATOM 2579 N N . LEU A 1 332 ? 8.726 7.954 -17.606 1.00 98.25 332 LEU A N 1
ATOM 2580 C CA . LEU A 1 332 ? 8.324 9.352 -17.428 1.00 98.25 332 LEU A CA 1
ATOM 2581 C C . LEU A 1 332 ? 7.512 9.860 -18.617 1.00 98.25 332 LEU A C 1
ATOM 2583 O O . LEU A 1 332 ? 6.490 10.523 -18.440 1.00 98.25 332 LEU A O 1
ATOM 2587 N N . ARG A 1 333 ? 7.915 9.494 -19.839 1.00 98.00 333 ARG A N 1
ATOM 2588 C CA . ARG A 1 333 ? 7.165 9.818 -21.055 1.00 98.00 333 ARG A CA 1
ATOM 2589 C C . ARG A 1 333 ? 5.800 9.133 -21.080 1.00 98.00 333 ARG A C 1
ATOM 2591 O O . ARG A 1 333 ? 4.813 9.777 -21.430 1.00 98.00 333 ARG A O 1
ATOM 2598 N N . ARG A 1 334 ? 5.735 7.846 -20.724 1.00 97.69 334 ARG A N 1
ATOM 2599 C CA . ARG A 1 334 ? 4.499 7.048 -20.761 1.00 97.69 334 ARG A CA 1
ATOM 2600 C C . ARG A 1 334 ? 3.487 7.520 -19.721 1.00 97.69 334 ARG A C 1
ATOM 2602 O O . ARG A 1 334 ? 2.318 7.671 -20.059 1.00 97.69 334 ARG A O 1
ATOM 2609 N N . GLN A 1 335 ? 3.933 7.805 -18.497 1.00 96.81 335 GLN A N 1
ATOM 2610 C CA . GLN A 1 335 ? 3.063 8.297 -17.429 1.00 96.81 335 GLN A CA 1
ATOM 2611 C C . GLN A 1 335 ? 2.899 9.816 -17.425 1.00 96.81 335 GLN A C 1
ATOM 2613 O O . GLN A 1 335 ? 2.016 10.280 -16.721 1.00 96.81 335 GLN A O 1
ATOM 2618 N N . ARG A 1 336 ? 3.677 10.596 -18.193 1.00 96.44 336 ARG A N 1
ATOM 2619 C CA . ARG A 1 336 ? 3.701 12.080 -18.194 1.00 96.44 336 ARG A CA 1
ATOM 2620 C C . ARG A 1 336 ? 4.100 12.684 -16.840 1.00 96.44 336 ARG A C 1
ATOM 2622 O O . ARG A 1 336 ? 3.431 13.581 -16.321 1.00 96.44 336 ARG A O 1
ATOM 2629 N N . THR A 1 337 ? 5.139 12.140 -16.225 1.00 96.62 337 THR A N 1
ATOM 2630 C CA . THR A 1 337 ? 5.646 12.508 -14.890 1.00 96.62 337 THR A CA 1
ATOM 2631 C C . THR A 1 337 ? 7.012 13.191 -15.000 1.00 96.62 337 THR A C 1
ATOM 2633 O O . THR A 1 337 ? 7.661 13.127 -16.044 1.00 96.62 337 THR A O 1
ATOM 2636 N N . VAL A 1 338 ? 7.458 13.875 -13.940 1.00 95.38 338 VAL A N 1
ATOM 2637 C CA . VAL A 1 338 ? 8.720 14.650 -13.970 1.00 95.38 338 VAL A CA 1
ATOM 2638 C C . VAL A 1 338 ? 9.887 13.971 -13.256 1.00 95.38 338 VAL A C 1
ATOM 2640 O O . VAL A 1 338 ? 11.031 14.384 -13.425 1.00 95.38 338 VAL A O 1
ATOM 2643 N N . ALA A 1 339 ? 9.618 12.947 -12.450 1.00 96.25 339 ALA A N 1
ATOM 2644 C CA . ALA A 1 339 ? 10.635 12.211 -11.714 1.00 96.25 339 ALA A CA 1
ATOM 2645 C C . ALA A 1 339 ? 10.198 10.767 -11.480 1.00 96.25 339 ALA A C 1
ATOM 2647 O O . ALA A 1 339 ? 9.005 10.475 -11.357 1.00 96.25 339 ALA A O 1
ATOM 2648 N N . LEU A 1 340 ? 11.185 9.879 -11.416 1.00 97.94 340 LEU A N 1
ATOM 2649 C CA . LEU A 1 340 ? 11.003 8.503 -10.983 1.00 97.94 340 LEU A CA 1
ATOM 2650 C C . LEU A 1 340 ? 11.310 8.450 -9.491 1.00 97.94 340 LEU A C 1
ATOM 2652 O O . LEU A 1 340 ? 12.290 9.037 -9.044 1.00 97.94 340 LEU A O 1
ATOM 2656 N N . VAL A 1 341 ? 10.475 7.778 -8.723 1.00 97.00 341 VAL A N 1
ATOM 2657 C CA . VAL A 1 341 ? 10.644 7.547 -7.296 1.00 97.00 341 VAL A CA 1
ATOM 2658 C C . VAL A 1 341 ? 10.659 6.048 -7.080 1.00 97.00 341 VAL A C 1
ATOM 2660 O O . VAL A 1 341 ? 9.959 5.306 -7.760 1.00 97.00 341 VAL A O 1
ATOM 2663 N N . ALA A 1 342 ? 11.490 5.596 -6.162 1.00 95.50 342 ALA A N 1
ATOM 2664 C CA . ALA A 1 342 ? 11.563 4.201 -5.778 1.00 95.50 342 ALA A CA 1
ATOM 2665 C C . ALA A 1 342 ? 11.980 4.121 -4.315 1.00 95.50 342 ALA A C 1
ATOM 2667 O O . ALA A 1 342 ? 12.541 5.070 -3.762 1.00 95.50 342 ALA A O 1
ATOM 2668 N N . GLU A 1 343 ? 11.708 2.993 -3.683 1.00 93.50 343 GLU A N 1
ATOM 2669 C CA . GLU A 1 343 ? 12.291 2.705 -2.384 1.00 93.50 343 GLU A CA 1
ATOM 2670 C C . GLU A 1 343 ? 13.780 2.382 -2.549 1.00 93.50 343 GLU A C 1
ATOM 2672 O O . GLU A 1 343 ? 14.158 1.650 -3.462 1.00 93.50 343 GLU A O 1
ATOM 2677 N N . ALA A 1 344 ? 14.636 2.944 -1.695 1.00 91.50 344 ALA A N 1
ATOM 2678 C CA . ALA A 1 344 ? 16.086 2.813 -1.817 1.00 91.50 344 ALA A CA 1
ATOM 2679 C C . ALA A 1 344 ? 16.535 1.345 -1.756 1.00 91.50 344 ALA A C 1
ATOM 2681 O O . ALA A 1 344 ? 17.435 0.961 -2.497 1.00 91.50 344 ALA A O 1
ATOM 2682 N N . ARG A 1 345 ? 15.842 0.523 -0.954 1.00 90.00 345 ARG A N 1
ATOM 2683 C CA . ARG A 1 345 ? 16.111 -0.913 -0.770 1.00 90.00 345 ARG A CA 1
ATOM 2684 C C . ARG A 1 345 ? 15.888 -1.759 -2.025 1.00 90.00 345 ARG A C 1
ATOM 2686 O O . ARG A 1 345 ? 16.424 -2.855 -2.108 1.00 90.00 345 ARG A O 1
ATOM 2693 N N . ILE A 1 346 ? 15.159 -1.245 -3.023 1.00 90.75 346 ILE A N 1
ATOM 2694 C CA . ILE A 1 346 ? 15.054 -1.909 -4.332 1.00 90.75 346 ILE A CA 1
ATOM 2695 C C . ILE A 1 346 ? 16.442 -2.025 -4.966 1.00 90.75 346 ILE A C 1
ATOM 2697 O O . ILE A 1 346 ? 16.722 -2.994 -5.663 1.00 90.75 346 ILE A O 1
ATOM 2701 N N . PHE A 1 347 ? 17.318 -1.043 -4.753 1.00 91.38 347 PHE A N 1
ATOM 2702 C CA . PHE A 1 347 ? 18.608 -0.983 -5.418 1.00 91.38 347 PHE A CA 1
ATOM 2703 C C . PHE A 1 347 ? 19.720 -1.571 -4.541 1.00 91.38 347 PHE A C 1
ATOM 2705 O O . PHE A 1 347 ? 19.917 -1.097 -3.425 1.00 91.38 347 PHE A O 1
ATOM 2712 N N . PRO A 1 348 ? 20.537 -2.502 -5.069 1.00 91.19 348 PRO A N 1
ATOM 2713 C CA . PRO A 1 348 ? 21.740 -2.974 -4.381 1.00 91.19 348 PRO A CA 1
ATOM 2714 C C . PRO A 1 348 ? 22.720 -1.840 -4.061 1.00 91.19 348 PRO A C 1
ATOM 2716 O O . PRO A 1 348 ? 23.393 -1.855 -3.037 1.00 91.19 348 PRO A O 1
ATOM 2719 N N . VAL A 1 349 ? 22.788 -0.844 -4.950 1.00 90.94 349 VAL A N 1
ATOM 2720 C CA . VAL A 1 349 ? 23.526 0.403 -4.751 1.00 90.94 349 VAL A CA 1
ATOM 2721 C C . VAL A 1 349 ? 22.586 1.561 -5.085 1.00 90.94 349 VAL A C 1
ATOM 2723 O O . VAL A 1 349 ? 22.097 1.616 -6.220 1.00 90.94 349 VAL A O 1
ATOM 2726 N N . PRO A 1 350 ? 22.324 2.492 -4.149 1.00 90.62 350 PRO A N 1
ATOM 2727 C CA . PRO A 1 350 ? 21.437 3.617 -4.406 1.00 90.62 350 PRO A CA 1
ATOM 2728 C C . PRO A 1 350 ? 21.921 4.457 -5.601 1.00 90.62 350 PRO A C 1
ATOM 2730 O O . PRO A 1 350 ? 23.078 4.891 -5.620 1.00 90.62 350 PRO A O 1
ATOM 2733 N N . PRO A 1 351 ? 21.067 4.722 -6.607 1.00 94.06 351 PRO A N 1
ATOM 2734 C CA . PRO A 1 351 ? 21.431 5.610 -7.702 1.00 94.06 351 PRO A CA 1
ATOM 2735 C C . PRO A 1 351 ? 21.574 7.058 -7.206 1.00 94.06 351 PRO A C 1
ATOM 2737 O O . PRO A 1 351 ? 21.116 7.423 -6.128 1.00 94.06 351 PRO A O 1
ATOM 2740 N N . ARG A 1 352 ? 22.177 7.938 -8.011 1.00 95.19 352 ARG A N 1
ATOM 2741 C CA . ARG A 1 352 ? 22.133 9.392 -7.732 1.00 95.19 352 ARG A CA 1
ATOM 2742 C C . ARG A 1 352 ? 20.687 9.911 -7.725 1.00 95.19 352 ARG A C 1
ATOM 2744 O O . ARG A 1 352 ? 19.949 9.767 -8.703 1.00 95.19 352 ARG A O 1
ATOM 2751 N N . GLY A 1 353 ? 20.308 10.577 -6.645 1.00 94.69 353 GLY A N 1
ATOM 2752 C CA . GLY A 1 353 ? 18.982 11.150 -6.473 1.00 94.69 353 GLY A CA 1
ATOM 2753 C C . GLY A 1 353 ? 18.856 11.874 -5.141 1.00 94.69 353 GLY A C 1
ATOM 2754 O O . GLY A 1 353 ? 19.812 11.966 -4.374 1.00 94.69 353 GLY A O 1
ATOM 2755 N N . MET A 1 354 ? 17.667 12.397 -4.876 1.00 93.88 354 MET A N 1
ATOM 2756 C CA . MET A 1 354 ? 17.333 13.059 -3.620 1.00 93.88 354 MET A CA 1
ATOM 2757 C C . MET A 1 354 ? 16.668 12.054 -2.680 1.00 93.88 354 MET A C 1
ATOM 2759 O O . MET A 1 354 ? 15.638 11.477 -3.034 1.00 93.88 354 MET A O 1
ATOM 2763 N N . MET A 1 355 ? 17.243 11.861 -1.492 1.00 93.50 355 MET A N 1
ATOM 2764 C CA . MET A 1 355 ? 16.621 11.054 -0.442 1.00 93.50 355 MET A CA 1
ATOM 2765 C C . MET A 1 355 ? 15.389 11.766 0.105 1.00 93.50 355 MET A C 1
ATOM 2767 O O . MET A 1 355 ? 15.412 12.963 0.396 1.00 93.50 355 MET A O 1
ATOM 2771 N N . LEU A 1 356 ? 14.309 11.013 0.240 1.00 89.69 356 LEU A N 1
ATOM 2772 C CA . LEU A 1 356 ? 13.040 11.449 0.784 1.00 89.69 356 LEU A CA 1
ATOM 2773 C C . LEU A 1 356 ? 12.719 10.581 2.003 1.00 89.69 356 LEU A C 1
ATOM 2775 O O . LEU A 1 356 ? 12.772 9.350 1.896 1.00 89.69 356 LEU A O 1
ATOM 2779 N N . PRO A 1 357 ? 12.340 11.193 3.138 1.00 87.88 357 PRO A N 1
ATOM 2780 C CA . PRO A 1 357 ? 11.936 10.433 4.304 1.00 87.88 357 PRO A CA 1
ATOM 2781 C C . PRO A 1 357 ? 10.706 9.583 3.978 1.00 87.88 357 PRO A C 1
ATOM 2783 O O . PRO A 1 357 ? 9.823 9.963 3.194 1.00 87.88 357 PRO A O 1
ATOM 2786 N N . MET A 1 358 ? 10.669 8.416 4.598 1.00 87.69 358 MET A N 1
ATOM 2787 C CA . MET A 1 358 ? 9.602 7.443 4.488 1.00 87.69 358 MET A CA 1
ATOM 2788 C C . MET A 1 358 ? 9.289 6.970 5.903 1.00 87.69 358 MET A C 1
ATOM 2790 O O . MET A 1 358 ? 10.194 6.701 6.684 1.00 87.69 358 MET A O 1
ATOM 2794 N N . ILE A 1 359 ? 8.005 6.961 6.250 1.00 88.31 359 ILE A N 1
ATOM 2795 C CA . ILE A 1 359 ? 7.530 6.470 7.539 1.00 88.31 359 ILE A CA 1
ATOM 2796 C C . ILE A 1 359 ? 6.692 5.253 7.212 1.00 88.31 359 ILE A C 1
ATOM 2798 O O . ILE A 1 359 ? 5.627 5.378 6.618 1.00 88.31 359 ILE A O 1
ATOM 2802 N N . THR A 1 360 ? 7.219 4.087 7.540 1.00 92.19 360 THR A N 1
ATOM 2803 C CA . THR A 1 360 ? 6.616 2.793 7.239 1.00 92.19 360 THR A CA 1
ATOM 2804 C C . THR A 1 360 ? 6.949 1.846 8.369 1.00 92.19 360 THR A C 1
ATOM 2806 O O . THR A 1 360 ? 8.043 1.910 8.931 1.00 92.19 360 THR A O 1
ATOM 2809 N N . CYS A 1 361 ? 6.015 0.980 8.728 1.00 93.06 361 CYS A N 1
ATOM 2810 C CA . CYS A 1 361 ? 6.249 -0.017 9.759 1.00 93.06 361 CYS A CA 1
ATOM 2811 C C . CYS A 1 361 ? 5.585 -1.338 9.401 1.00 93.06 361 CYS A C 1
ATOM 2813 O O . CYS A 1 361 ? 4.695 -1.410 8.550 1.00 93.06 361 CYS A O 1
ATOM 2815 N N . PHE A 1 362 ? 6.050 -2.390 10.056 1.00 92.94 362 PHE A N 1
ATOM 2816 C CA . PHE A 1 362 ? 5.537 -3.732 9.865 1.00 92.94 362 PHE A CA 1
ATOM 2817 C C . PHE A 1 362 ? 5.569 -4.513 11.175 1.00 92.94 362 PHE A C 1
ATOM 2819 O O . PHE A 1 362 ? 6.339 -4.213 12.087 1.00 92.94 362 PHE A O 1
ATOM 2826 N N . ARG A 1 363 ? 4.738 -5.542 11.252 1.00 91.88 363 ARG A N 1
ATOM 2827 C CA . ARG A 1 363 ? 4.750 -6.564 12.288 1.00 91.88 363 ARG A CA 1
ATOM 2828 C C . ARG A 1 363 ? 4.617 -7.897 11.576 1.00 91.88 363 ARG A C 1
ATOM 2830 O O . ARG A 1 363 ? 3.547 -8.220 11.074 1.00 91.88 363 ARG A O 1
ATOM 2837 N N . SER A 1 364 ? 5.711 -8.645 11.509 1.00 85.94 364 SER A N 1
ATOM 2838 C CA . SER A 1 364 ? 5.726 -9.965 10.890 1.00 85.94 364 SER A CA 1
ATOM 2839 C C . SER A 1 364 ? 6.316 -10.999 11.846 1.00 85.94 364 SER A C 1
ATOM 2841 O O . SER A 1 364 ? 7.346 -10.711 12.465 1.00 85.94 364 SER A O 1
ATOM 2843 N N . PRO A 1 365 ? 5.697 -12.185 11.962 1.00 75.75 365 PRO A N 1
ATOM 2844 C CA . PRO A 1 365 ? 6.309 -13.345 12.597 1.00 75.75 365 PRO A CA 1
ATOM 2845 C C . PRO A 1 365 ? 7.186 -14.163 11.634 1.00 75.75 365 PRO A C 1
ATOM 2847 O O . PRO A 1 365 ? 7.992 -14.958 12.105 1.00 75.75 365 PRO A O 1
ATOM 2850 N N . LEU A 1 366 ? 7.029 -13.984 10.315 1.00 69.94 366 LEU A N 1
ATOM 2851 C CA . LEU A 1 366 ? 7.508 -14.924 9.289 1.00 69.94 366 LEU A CA 1
ATOM 2852 C C . LEU A 1 366 ? 8.452 -14.294 8.253 1.00 69.94 366 LEU A C 1
ATOM 2854 O O . LEU A 1 366 ? 9.275 -14.991 7.674 1.00 69.94 366 LEU A O 1
ATOM 2858 N N . ILE A 1 367 ? 8.339 -12.987 8.008 1.00 69.25 367 ILE A N 1
ATOM 2859 C CA . ILE A 1 367 ? 8.982 -12.294 6.887 1.00 69.25 367 ILE A CA 1
ATOM 2860 C C . ILE A 1 367 ? 10.045 -11.311 7.392 1.00 69.25 367 ILE A C 1
ATOM 2862 O O . ILE A 1 367 ? 9.791 -10.504 8.295 1.00 69.25 367 ILE A O 1
ATOM 2866 N N . ALA A 1 368 ? 11.221 -11.342 6.760 1.00 66.75 368 ALA A N 1
ATOM 2867 C CA . ALA A 1 368 ? 12.270 -10.346 6.955 1.00 66.75 368 ALA A CA 1
ATOM 2868 C C . ALA A 1 368 ? 11.931 -9.021 6.247 1.00 66.75 368 ALA A C 1
ATOM 2870 O O . ALA A 1 368 ? 11.235 -8.970 5.235 1.00 66.75 368 ALA A O 1
ATOM 2871 N N . ASP A 1 369 ? 12.465 -7.919 6.760 1.00 65.69 369 ASP A N 1
ATOM 2872 C CA . ASP A 1 369 ? 12.210 -6.563 6.269 1.00 65.69 369 ASP A CA 1
ATOM 2873 C C . ASP A 1 369 ? 12.420 -6.377 4.750 1.00 65.69 369 ASP A C 1
ATOM 2875 O O . ASP A 1 369 ? 11.699 -5.587 4.131 1.00 65.69 369 ASP A O 1
ATOM 2879 N N . GLY A 1 370 ? 13.387 -7.080 4.154 1.00 61.53 370 GLY A N 1
ATOM 2880 C CA . GLY A 1 370 ? 13.767 -6.982 2.739 1.00 61.53 370 GLY A CA 1
ATOM 2881 C C . GLY A 1 370 ? 12.796 -7.606 1.726 1.00 61.53 370 GLY A C 1
ATOM 2882 O O . GLY A 1 370 ? 12.917 -7.328 0.536 1.00 61.53 370 GLY A O 1
ATOM 2883 N N . GLU A 1 371 ? 11.824 -8.409 2.164 1.00 71.75 371 GLU A N 1
ATOM 2884 C CA . GLU A 1 371 ? 10.900 -9.157 1.282 1.00 71.75 371 GLU A CA 1
ATOM 2885 C C . GLU A 1 371 ? 9.510 -8.496 1.157 1.00 71.75 371 GLU A C 1
ATOM 2887 O O . GLU A 1 371 ? 8.623 -8.926 0.401 1.00 71.75 371 GLU A O 1
ATOM 2892 N N . LEU A 1 372 ? 9.306 -7.409 1.902 1.00 79.94 372 LEU A N 1
ATOM 2893 C CA . LEU A 1 372 ? 8.087 -6.615 1.873 1.00 79.94 372 LEU A CA 1
ATOM 2894 C C . LEU A 1 372 ? 8.179 -5.550 0.782 1.00 79.94 372 LEU A C 1
ATOM 2896 O O . LEU A 1 372 ? 9.028 -4.661 0.830 1.00 79.94 372 LEU A O 1
ATOM 2900 N N . ASP A 1 373 ? 7.257 -5.622 -0.176 1.00 84.31 373 ASP A N 1
ATOM 2901 C CA . ASP A 1 373 ? 7.036 -4.574 -1.166 1.00 84.31 373 ASP A CA 1
ATOM 2902 C C . ASP A 1 373 ? 5.693 -3.870 -0.928 1.00 84.31 373 ASP A C 1
ATOM 2904 O O . ASP A 1 373 ? 4.907 -4.235 -0.052 1.00 84.31 373 ASP A O 1
ATOM 2908 N N . ARG A 1 374 ? 5.446 -2.817 -1.712 1.00 91.31 374 ARG A N 1
ATOM 2909 C CA . ARG A 1 374 ? 4.253 -1.969 -1.595 1.00 91.31 374 ARG A CA 1
ATOM 2910 C C . ARG A 1 374 ? 3.157 -2.333 -2.603 1.00 91.31 374 ARG A C 1
ATOM 2912 O O . ARG A 1 374 ? 2.216 -1.552 -2.748 1.00 91.31 374 ARG A O 1
ATOM 2919 N N . LEU A 1 375 ? 3.271 -3.463 -3.313 1.00 91.81 375 LEU A N 1
ATOM 2920 C CA . LEU A 1 375 ? 2.314 -3.862 -4.356 1.00 91.81 375 LEU A CA 1
ATOM 2921 C C . LEU A 1 375 ? 0.918 -4.082 -3.774 1.00 91.81 375 LEU A C 1
ATOM 2923 O O . LEU A 1 375 ? -0.041 -3.418 -4.152 1.00 91.81 375 LEU A O 1
ATOM 2927 N N . TYR A 1 376 ? 0.823 -4.956 -2.781 1.00 93.69 376 TYR A N 1
ATOM 2928 C CA . TYR A 1 376 ? -0.452 -5.352 -2.194 1.00 93.69 376 TYR A CA 1
ATOM 2929 C C . TYR A 1 376 ? -0.857 -4.391 -1.068 1.00 93.69 376 TYR A C 1
ATOM 2931 O O . TYR A 1 376 ? -0.842 -4.735 0.111 1.00 93.69 376 TYR A O 1
ATOM 2939 N N . SER A 1 377 ? -1.151 -3.139 -1.429 1.00 95.44 377 SER A N 1
ATOM 2940 C CA . SER A 1 377 ? -1.466 -2.062 -0.480 1.00 95.44 377 SER A CA 1
ATOM 2941 C C . SER A 1 377 ? -2.457 -1.034 -1.034 1.00 95.44 377 SER A C 1
ATOM 2943 O O . SER A 1 377 ? -2.732 -0.993 -2.238 1.00 95.44 377 SER A O 1
ATOM 2945 N N . GLU A 1 378 ? -2.941 -0.115 -0.184 1.00 94.69 378 GLU A N 1
ATOM 2946 C CA . GLU A 1 378 ? -3.744 1.022 -0.657 1.00 94.69 378 GLU A CA 1
ATOM 2947 C C . GLU A 1 378 ? -3.015 1.904 -1.665 1.00 94.69 378 GLU A C 1
ATOM 2949 O O . GLU A 1 378 ? -3.671 2.606 -2.435 1.00 94.69 378 GLU A O 1
ATOM 2954 N N . ILE A 1 379 ? -1.677 1.864 -1.702 1.00 94.50 379 ILE A N 1
ATOM 2955 C CA . ILE A 1 379 ? -0.911 2.639 -2.673 1.00 94.50 379 ILE A CA 1
ATOM 2956 C C . ILE A 1 379 ? -1.296 2.216 -4.082 1.00 94.50 379 ILE A C 1
ATOM 2958 O O . ILE A 1 379 ? -1.322 3.092 -4.929 1.00 94.50 379 ILE A O 1
ATOM 2962 N N . VAL A 1 380 ? -1.659 0.955 -4.351 1.00 96.19 380 VAL A N 1
ATOM 2963 C CA . VAL A 1 380 ? -2.156 0.503 -5.667 1.00 96.19 380 VAL A CA 1
ATOM 2964 C C . VAL A 1 380 ? -3.642 0.799 -5.857 1.00 96.19 380 VAL A C 1
ATOM 2966 O O . VAL A 1 380 ? -4.035 1.290 -6.919 1.00 96.19 380 VAL A O 1
ATOM 2969 N N . LEU A 1 381 ? -4.462 0.580 -4.833 1.00 95.12 381 LEU A N 1
ATOM 2970 C CA . LEU A 1 381 ? -5.922 0.642 -4.957 1.00 95.12 381 LEU A CA 1
ATOM 2971 C C . LEU A 1 381 ? -6.468 2.081 -4.971 1.00 95.12 381 LEU A C 1
ATOM 2973 O O . LEU A 1 381 ? -7.406 2.388 -5.710 1.00 95.12 381 LEU A O 1
ATOM 2977 N N . LEU A 1 382 ? -5.850 2.989 -4.213 1.00 93.00 382 LEU A N 1
ATOM 2978 C CA . LEU A 1 382 ? -6.310 4.366 -4.025 1.00 93.00 382 LEU A CA 1
ATOM 2979 C C . LEU A 1 382 ? -5.461 5.391 -4.795 1.00 93.00 382 LEU A C 1
ATOM 2981 O O . LEU A 1 382 ? -4.291 5.146 -5.089 1.00 93.00 382 LEU A O 1
ATOM 2985 N N . PRO A 1 383 ? -6.010 6.570 -5.131 1.00 87.62 383 PRO A N 1
ATOM 2986 C CA . PRO A 1 383 ? -5.275 7.649 -5.799 1.00 87.62 383 PRO A CA 1
ATOM 2987 C C . PRO A 1 383 ? -4.484 8.521 -4.795 1.00 87.62 383 PRO A C 1
ATOM 2989 O O . PRO A 1 383 ? -4.733 9.725 -4.689 1.00 87.62 383 PRO A O 1
ATOM 2992 N N . ILE A 1 384 ? -3.570 7.910 -4.031 1.00 82.19 384 ILE A N 1
ATOM 2993 C CA . ILE A 1 384 ? -2.797 8.551 -2.942 1.00 82.19 384 ILE A CA 1
ATOM 2994 C C . ILE A 1 384 ? -1.308 8.742 -3.242 1.00 82.19 384 ILE A C 1
ATOM 2996 O O . ILE A 1 384 ? -0.769 8.150 -4.203 1.00 82.19 384 ILE A O 1
#